Protein AF-A0A8S9HIM5-F1 (afdb_monomer_lite)

InterPro domains:
  IPR000719 Protein kinase domain [PS50011] (231-471)
  IPR008271 Serine/threonine-protein kinase, active site [PS00108] (365-377)
  IPR009100 Acyl-CoA dehydrogenase/oxidase, N-terminal and middle domain superfamily [SSF56645] (104-196)
  IPR011009 Protein kinase-like domain superfamily [SSF56112] (364-462)
  IPR012258 Acyl-CoA oxidase [PTHR10909] (43-196)
  IPR036250 Acyl-CoA dehydrogenase-like, C-terminal [SSF47203] (190-256)
  IPR040976 Fungal-type protein kinase [PF17667] (302-449)
  IPR055060 Acyl-CoA oxidase, C-alpha1 domain [PF22924] (189-241)

Foldseek 3Di:
DDDDPVVVVVVVVVVVPPDDDDDDDDDDDDDDPVPDDDPCVPPDDDPADPVVVVCLVLVDDVVLLVVLLVLLQVDCLQVWDDDPNDIDGADDPVDDPVRVVVSLVVVVVSCLVVVQLPCLQPPDDDNSVSSNVSSLVSVCVRPLVSSVQVCQQRVAFSVCCRPVNDPVSCVVPNVCSSSVVDGGGHPPDDPVDFDDDDDDDDDDPCPDVVVVNVVVCVSCVCVCGDVHHVLRVLLVLLVVLLVQVVVCVVVVHQRDDLPLNCVVDPQDDDDPDDDPVLVPDLVNVLNLLNNQLVVLSVVLNVQLVVCVVVVDDSVVSSVVSSVSSNSNSVSSVVSVVSVVVVVSVVPDPDPPDDLDDEDDDDDFKDQQADAPVQWDQPDPPDPRNSYTDGHDSVQMDGQADPPPRDGDDKDFDCPQATYDPQLFDPCSNRRIDDHPVRNVSSVVSNVCCVSRVGDPCPPDDDPDPDDDDDD

Structure (mmCIF, N/CA/C/O backbone):
data_AF-A0A8S9HIM5-F1
#
_entry.id   AF-A0A8S9HIM5-F1
#
loop_
_atom_site.group_PDB
_atom_site.id
_atom_site.type_symbol
_atom_site.label_atom_id
_atom_site.label_alt_id
_atom_site.label_comp_id
_atom_site.label_asym_id
_atom_site.label_entity_id
_atom_site.label_seq_id
_atom_site.pdbx_PDB_ins_code
_atom_site.Cartn_x
_atom_site.Cartn_y
_atom_site.Cartn_z
_atom_site.occupancy
_atom_site.B_iso_or_equiv
_atom_site.auth_seq_id
_atom_site.auth_comp_id
_atom_site.auth_asym_id
_atom_site.auth_atom_id
_atom_site.pdbx_PDB_model_num
ATOM 1 N N . MET A 1 1 ? 23.986 56.509 36.516 1.00 38.44 1 MET A N 1
ATOM 2 C CA . MET A 1 1 ? 25.151 56.222 35.654 1.00 38.44 1 MET A CA 1
ATOM 3 C C . MET A 1 1 ? 25.966 55.137 36.336 1.00 38.44 1 MET A C 1
ATOM 5 O O . MET A 1 1 ? 26.684 55.438 37.277 1.00 38.44 1 MET A O 1
ATOM 9 N N . SER A 1 2 ? 25.737 53.870 35.981 1.00 40.91 2 SER A N 1
ATOM 10 C CA . SER A 1 2 ? 26.445 52.738 36.587 1.00 40.91 2 SER A CA 1
ATOM 11 C C . SER A 1 2 ? 27.683 52.420 35.760 1.00 40.91 2 SER A C 1
ATOM 13 O O . SER A 1 2 ? 27.568 51.951 34.627 1.00 40.91 2 SER A O 1
ATOM 15 N N . GLU A 1 3 ? 28.858 52.678 36.321 1.00 45.47 3 GLU A N 1
ATOM 16 C CA . GLU A 1 3 ? 30.116 52.210 35.754 1.00 45.47 3 GLU A CA 1
ATOM 17 C C . GLU A 1 3 ? 30.088 50.684 35.599 1.00 45.47 3 GLU A C 1
ATOM 19 O O . GLU A 1 3 ? 29.696 49.927 36.495 1.00 45.47 3 GLU A O 1
ATOM 24 N N . ASN A 1 4 ? 30.426 50.250 34.387 1.00 57.06 4 ASN A N 1
ATOM 25 C CA . ASN A 1 4 ? 30.200 48.908 33.886 1.00 57.06 4 ASN A CA 1
ATOM 26 C C . ASN A 1 4 ? 31.204 47.932 34.517 1.00 57.06 4 ASN A C 1
ATOM 28 O O . ASN A 1 4 ? 32.332 47.779 34.045 1.00 57.06 4 ASN A O 1
ATOM 32 N N . ARG A 1 5 ? 30.775 47.254 35.590 1.00 50.44 5 ARG A N 1
ATOM 33 C CA . ARG A 1 5 ? 31.547 46.230 36.324 1.00 50.44 5 ARG A CA 1
ATOM 34 C C . ARG A 1 5 ? 32.131 45.129 35.422 1.00 50.44 5 ARG A C 1
ATOM 36 O O . ARG A 1 5 ? 33.102 44.486 35.816 1.00 50.44 5 ARG A O 1
ATOM 43 N N . ALA A 1 6 ? 31.583 44.921 34.220 1.00 43.91 6 ALA A N 1
ATOM 44 C CA . ALA A 1 6 ? 32.111 43.966 33.246 1.00 43.91 6 ALA A CA 1
ATOM 45 C C . ALA A 1 6 ? 33.444 44.425 32.624 1.00 43.91 6 ALA A C 1
ATOM 47 O O . ALA A 1 6 ? 34.335 43.606 32.404 1.00 43.91 6 ALA A O 1
ATOM 48 N N . LEU A 1 7 ? 33.622 45.734 32.415 1.00 42.81 7 LEU A N 1
ATOM 49 C CA . LEU A 1 7 ? 34.813 46.297 31.771 1.00 42.81 7 LEU A CA 1
ATOM 50 C C . LEU A 1 7 ? 36.051 46.206 32.681 1.00 42.81 7 LEU A C 1
ATOM 52 O O . LEU A 1 7 ? 37.153 45.900 32.231 1.00 42.81 7 LEU A O 1
ATOM 56 N N . GLN A 1 8 ? 35.851 46.396 33.987 1.00 45.44 8 GLN A N 1
ATOM 57 C CA . GLN A 1 8 ? 36.914 46.320 34.993 1.00 45.44 8 GLN A CA 1
ATOM 58 C C . GLN A 1 8 ? 37.430 44.880 35.179 1.00 45.44 8 GLN A C 1
ATOM 60 O O . GLN A 1 8 ? 38.625 44.672 35.383 1.00 45.44 8 GLN A O 1
ATOM 65 N N . ARG A 1 9 ? 36.552 43.872 35.040 1.00 46.62 9 ARG A N 1
ATOM 66 C CA . ARG A 1 9 ? 36.927 42.446 35.098 1.00 46.62 9 ARG A CA 1
ATOM 67 C C . ARG A 1 9 ? 37.635 41.961 33.831 1.00 46.62 9 ARG A C 1
ATOM 69 O O . ARG A 1 9 ? 38.563 41.162 33.938 1.00 46.62 9 ARG A O 1
ATOM 76 N N . ALA A 1 10 ? 37.247 42.469 32.660 1.00 41.69 10 ALA A N 1
ATOM 77 C CA . ALA A 1 10 ? 37.874 42.124 31.383 1.00 41.69 10 ALA A CA 1
ATOM 78 C C . ALA A 1 10 ? 39.363 42.523 31.331 1.00 41.69 10 ALA A C 1
ATOM 80 O O . ALA A 1 10 ? 40.198 41.732 30.892 1.00 41.69 10 ALA A O 1
ATOM 81 N N . ASN A 1 11 ? 39.719 43.698 31.863 1.00 43.25 11 ASN A N 1
ATOM 82 C CA . ASN A 1 11 ? 41.108 44.177 31.875 1.00 43.25 11 ASN A CA 1
ATOM 83 C C . ASN A 1 11 ? 42.031 43.382 32.815 1.00 43.25 11 ASN A C 1
ATOM 85 O O . ASN A 1 11 ? 43.204 43.166 32.501 1.00 43.25 11 ASN A O 1
ATOM 89 N N . ILE A 1 12 ? 41.506 42.891 33.942 1.00 49.62 12 ILE A N 1
ATOM 90 C CA . ILE A 1 12 ? 42.272 42.053 34.877 1.00 49.62 12 ILE A CA 1
ATOM 91 C C . ILE A 1 12 ? 42.624 40.702 34.224 1.00 49.62 12 ILE A C 1
ATOM 93 O O . ILE A 1 12 ? 43.737 40.212 34.387 1.00 49.62 12 ILE A O 1
ATOM 97 N N . LEU A 1 13 ? 41.716 40.131 33.423 1.00 42.62 13 LEU A N 1
ATOM 98 C CA . LEU A 1 13 ? 41.897 38.824 32.776 1.00 42.62 13 LEU A CA 1
ATOM 99 C C . LEU A 1 13 ? 42.755 38.887 31.502 1.00 42.62 13 LEU A C 1
ATOM 101 O O . LEU A 1 13 ? 43.585 38.005 31.284 1.00 42.62 13 LEU A O 1
ATOM 105 N N . ALA A 1 14 ? 42.625 39.951 30.701 1.00 43.50 14 ALA A N 1
ATOM 106 C CA . ALA A 1 14 ? 43.449 40.169 29.505 1.00 43.50 14 ALA A CA 1
ATOM 107 C C . ALA A 1 14 ? 44.955 40.226 29.830 1.00 43.50 14 ALA A C 1
ATOM 109 O O . ALA A 1 14 ? 45.790 39.746 29.062 1.00 43.50 14 ALA A O 1
ATOM 110 N N . SER A 1 15 ? 45.291 40.732 31.019 1.00 42.22 15 SER A N 1
ATOM 111 C CA . SER A 1 15 ? 46.662 40.834 31.527 1.00 42.22 15 SER A CA 1
ATOM 112 C C . SER A 1 15 ? 47.312 39.470 31.826 1.00 42.22 15 SER A C 1
ATOM 114 O O . SER A 1 15 ? 48.538 39.374 31.858 1.00 42.22 15 SER A O 1
ATOM 116 N N . HIS A 1 16 ? 46.519 38.404 32.001 1.00 45.28 16 HIS A N 1
ATOM 117 C CA . HIS A 1 16 ? 47.016 37.053 32.293 1.00 45.28 16 HIS A CA 1
ATOM 118 C C . HIS A 1 16 ? 47.289 36.196 31.042 1.00 45.28 16 HIS A C 1
ATOM 120 O O . HIS A 1 16 ? 48.057 35.241 31.129 1.00 45.28 16 HIS A O 1
ATOM 126 N N . ILE A 1 17 ? 46.697 36.526 29.886 1.00 42.06 17 ILE A N 1
ATOM 127 C CA . ILE A 1 17 ? 46.689 35.668 28.680 1.00 42.06 17 ILE A CA 1
ATOM 128 C C . ILE A 1 17 ? 47.883 35.940 27.741 1.00 42.06 17 ILE A C 1
ATOM 130 O O . ILE A 1 17 ? 48.344 35.045 27.039 1.00 42.06 17 ILE A O 1
ATOM 134 N N . LEU A 1 18 ? 48.436 37.155 27.736 1.00 44.31 18 LEU A N 1
ATOM 135 C CA . LEU A 1 18 ? 49.379 37.624 26.704 1.00 44.31 18 LEU A CA 1
ATOM 136 C C . LEU A 1 18 ? 50.845 37.150 26.850 1.00 44.31 18 LEU A C 1
ATOM 138 O O . LEU A 1 18 ? 51.740 37.740 26.248 1.00 44.31 18 LEU A O 1
ATOM 142 N N . ARG A 1 19 ? 51.138 36.094 27.619 1.00 38.69 19 ARG A N 1
ATOM 143 C CA . ARG A 1 19 ? 52.513 35.578 27.785 1.00 38.69 19 ARG A CA 1
ATOM 144 C C . ARG A 1 19 ? 52.636 34.109 27.381 1.00 38.69 19 ARG A C 1
ATOM 146 O O . ARG A 1 19 ? 52.665 33.263 28.266 1.00 38.69 19 ARG A O 1
ATOM 153 N N . SER A 1 20 ? 52.764 33.801 26.083 1.00 36.22 20 SER A N 1
ATOM 154 C CA . SER A 1 20 ? 53.578 32.670 25.565 1.00 36.22 20 SER A CA 1
ATOM 155 C C . SER A 1 20 ? 53.693 32.667 24.020 1.00 36.22 20 SER A C 1
ATOM 157 O O . SER A 1 20 ? 52.733 33.074 23.366 1.00 36.22 20 SER A O 1
ATOM 159 N N . PRO A 1 21 ? 54.829 32.234 23.418 1.00 42.09 21 PRO A N 1
ATOM 160 C CA . PRO A 1 21 ? 55.129 32.379 21.982 1.00 42.09 21 PRO A CA 1
ATOM 161 C C . PRO A 1 21 ? 54.915 31.081 21.147 1.00 42.09 21 PRO A C 1
ATOM 163 O O . PRO A 1 21 ? 54.682 30.023 21.733 1.00 42.09 21 PRO A O 1
ATOM 166 N N . PRO A 1 22 ? 54.987 31.128 19.791 1.00 44.75 22 PRO A N 1
ATOM 167 C CA . PRO A 1 22 ? 54.543 30.044 18.897 1.00 44.75 22 PRO A CA 1
ATOM 168 C C . PRO A 1 22 ? 55.665 29.100 18.396 1.00 44.75 22 PRO A C 1
ATOM 170 O O . PRO A 1 22 ? 56.846 29.439 18.442 1.00 44.75 22 PRO A O 1
ATOM 173 N N . LEU A 1 23 ? 55.276 27.936 17.850 1.00 34.28 23 LEU A N 1
ATOM 174 C CA . LEU A 1 23 ? 56.119 26.906 17.196 1.00 34.28 23 LEU A CA 1
ATOM 175 C C . LEU A 1 23 ? 55.460 26.427 15.870 1.00 34.28 23 LEU A C 1
ATOM 177 O O . LEU A 1 23 ? 54.288 26.732 15.648 1.00 34.28 23 LEU A O 1
ATOM 181 N N . PRO A 1 24 ? 56.186 25.760 14.942 1.00 40.41 24 PRO A N 1
ATOM 182 C CA . PRO A 1 24 ? 56.295 26.214 13.560 1.00 40.41 24 PRO A CA 1
ATOM 183 C C . PRO A 1 24 ? 55.612 25.321 12.511 1.00 40.41 24 PRO A C 1
ATOM 185 O O . PRO A 1 24 ? 55.217 24.181 12.740 1.00 40.41 24 PRO A O 1
ATOM 188 N N . SER A 1 25 ? 55.526 25.897 11.316 1.00 50.22 25 SER A N 1
ATOM 189 C CA . SER A 1 25 ? 54.903 25.425 10.082 1.00 50.22 25 SER A CA 1
ATOM 190 C C . SER A 1 25 ? 55.646 24.280 9.377 1.00 50.22 25 SER A C 1
ATOM 192 O O . SER A 1 25 ? 56.768 24.485 8.919 1.00 50.22 25 SER A O 1
ATOM 194 N N . SER A 1 26 ? 54.992 23.123 9.191 1.00 46.03 26 SER A N 1
ATOM 195 C CA . SER A 1 26 ? 55.088 22.283 7.970 1.00 46.03 26 SER A CA 1
ATOM 196 C C . SER A 1 26 ? 54.254 20.990 8.057 1.00 46.03 26 SER A C 1
ATOM 198 O O . SER A 1 26 ? 54.664 20.042 8.712 1.00 46.03 26 SER A O 1
ATOM 200 N N . VAL A 1 27 ? 53.128 20.899 7.331 1.00 37.53 27 VAL A N 1
ATOM 201 C CA . VAL A 1 27 ? 52.590 19.619 6.814 1.00 37.53 27 VAL A CA 1
ATOM 202 C C . VAL A 1 27 ? 51.907 19.878 5.462 1.00 37.53 27 VAL A C 1
ATOM 204 O O . VAL A 1 27 ? 51.067 20.767 5.346 1.00 37.53 27 VAL A O 1
ATOM 207 N N . SER A 1 28 ? 52.310 19.117 4.441 1.00 41.38 28 SER A N 1
ATOM 208 C CA . SER A 1 28 ? 51.782 19.131 3.068 1.00 41.38 28 SER A CA 1
ATOM 209 C C . SER A 1 28 ? 50.456 18.356 2.964 1.00 41.38 28 SER A C 1
ATOM 211 O O . SER A 1 28 ? 50.301 17.318 3.604 1.00 41.38 28 SER A O 1
ATOM 213 N N . LEU A 1 29 ? 49.507 18.846 2.157 1.00 38.53 29 LEU A N 1
ATOM 214 C CA . LEU A 1 29 ? 48.173 18.258 1.948 1.00 38.53 29 LEU A CA 1
ATOM 215 C C . LEU A 1 29 ? 48.222 17.091 0.942 1.00 38.53 29 LEU A C 1
ATOM 217 O O . LEU A 1 29 ? 48.608 17.286 -0.210 1.00 38.53 29 LEU A O 1
ATOM 221 N N . ALA A 1 30 ? 47.757 15.904 1.341 1.00 44.38 30 ALA A N 1
ATOM 222 C CA . ALA A 1 30 ? 47.442 14.790 0.436 1.00 44.38 30 ALA A CA 1
ATOM 223 C C . ALA A 1 30 ? 45.917 14.672 0.228 1.00 44.38 30 ALA A C 1
ATOM 225 O O . ALA A 1 30 ? 45.137 15.070 1.092 1.00 44.38 30 ALA A O 1
ATOM 226 N N . ARG A 1 31 ? 45.480 14.138 -0.926 1.00 36.47 31 ARG A N 1
ATOM 227 C CA . ARG A 1 31 ? 44.054 13.891 -1.231 1.00 36.47 31 ARG A CA 1
ATOM 228 C C . ARG A 1 31 ? 43.490 12.792 -0.321 1.00 36.47 31 ARG A C 1
ATOM 230 O O . ARG A 1 31 ? 44.026 11.691 -0.288 1.00 36.47 31 ARG A O 1
ATOM 237 N N . GLU A 1 32 ? 42.389 13.104 0.355 1.00 39.66 32 GLU A N 1
ATOM 238 C CA . GLU A 1 32 ? 41.686 12.214 1.282 1.00 39.66 32 GLU A CA 1
ATOM 239 C C . GLU A 1 32 ? 40.886 11.097 0.589 1.00 39.66 32 GLU A C 1
ATOM 241 O O . GLU A 1 32 ? 40.315 11.274 -0.492 1.00 39.66 32 GLU A O 1
ATOM 246 N N . VAL A 1 33 ? 40.809 9.951 1.272 1.00 40.09 33 VAL A N 1
ATOM 247 C CA . VAL A 1 33 ? 40.176 8.688 0.835 1.00 40.09 33 VAL A CA 1
ATOM 248 C C . VAL A 1 33 ? 38.660 8.822 0.623 1.00 40.09 33 VAL A C 1
ATOM 250 O O . VAL A 1 33 ? 38.058 8.062 -0.131 1.00 40.09 33 VAL A O 1
ATOM 253 N N . CYS A 1 34 ? 38.029 9.838 1.213 1.00 37.97 34 CYS A N 1
ATOM 254 C CA . CYS A 1 34 ? 36.585 10.079 1.141 1.00 37.97 34 CYS A CA 1
ATOM 255 C C . CYS A 1 34 ? 36.046 10.474 -0.250 1.00 37.97 34 CYS A C 1
ATOM 257 O O . CYS A 1 34 ? 34.840 10.647 -0.402 1.00 37.97 34 CYS A O 1
ATOM 259 N N . LEU A 1 35 ? 36.903 10.571 -1.273 1.00 34.69 35 LEU A N 1
ATOM 260 C CA . LEU A 1 35 ? 36.501 10.767 -2.672 1.00 34.69 35 LEU A CA 1
ATOM 261 C C . LEU A 1 35 ? 36.496 9.472 -3.510 1.00 34.69 35 LEU A C 1
ATOM 263 O O . LEU A 1 35 ? 36.175 9.524 -4.696 1.00 34.69 35 LEU A O 1
ATOM 267 N N . GLN A 1 36 ? 36.816 8.312 -2.926 1.00 35.97 36 GLN A N 1
ATOM 268 C CA . GLN A 1 36 ? 36.691 7.009 -3.590 1.00 35.97 36 GLN A CA 1
ATOM 269 C C . GLN A 1 36 ? 35.407 6.295 -3.142 1.00 35.97 36 GLN A C 1
ATOM 271 O O . GLN A 1 36 ? 35.410 5.504 -2.205 1.00 35.97 36 GLN A O 1
ATOM 276 N N . TYR A 1 37 ? 34.294 6.553 -3.834 1.00 41.91 37 TYR A N 1
ATOM 277 C CA . TYR A 1 37 ? 33.117 5.682 -3.767 1.00 41.91 37 TYR A CA 1
ATOM 278 C C . TYR A 1 37 ? 33.378 4.438 -4.627 1.00 41.91 37 TYR A C 1
ATOM 280 O O . TYR A 1 37 ? 33.496 4.545 -5.847 1.00 41.91 37 TYR A O 1
ATOM 288 N N . SER A 1 38 ? 33.478 3.268 -3.996 1.00 34.81 38 SER A N 1
ATOM 289 C CA . SER A 1 38 ? 33.362 1.977 -4.684 1.00 34.81 38 SER A CA 1
ATOM 290 C C . SER A 1 38 ? 31.976 1.398 -4.397 1.00 34.81 38 SER A C 1
ATOM 292 O O . SER A 1 38 ? 31.593 1.357 -3.227 1.00 34.81 38 SER A O 1
ATOM 294 N N . PRO A 1 39 ? 31.216 0.963 -5.419 1.00 40.66 39 PRO A N 1
ATOM 295 C CA . PRO A 1 39 ? 29.924 0.319 -5.217 1.00 40.66 39 PRO A CA 1
ATOM 296 C C . PRO A 1 39 ? 30.054 -0.884 -4.261 1.00 40.66 39 PRO A C 1
ATOM 298 O O . PRO A 1 39 ? 30.947 -1.712 -4.475 1.00 40.66 39 PRO A O 1
ATOM 301 N N . PRO A 1 40 ? 29.177 -1.022 -3.247 1.00 41.28 40 PRO A N 1
ATOM 302 C CA . PRO A 1 40 ? 29.211 -2.122 -2.269 1.00 41.28 40 PRO A CA 1
ATOM 303 C C . PRO A 1 40 ? 29.224 -3.520 -2.910 1.00 41.28 40 PRO A C 1
ATOM 305 O O . PRO A 1 40 ? 29.780 -4.471 -2.367 1.00 41.28 40 PRO A O 1
ATOM 308 N N . GLU A 1 41 ? 28.670 -3.624 -4.120 1.00 44.22 41 GLU A N 1
ATOM 309 C CA . GLU A 1 41 ? 28.569 -4.844 -4.928 1.00 44.22 41 GLU A CA 1
ATOM 310 C C . GLU A 1 41 ? 29.917 -5.499 -5.274 1.00 44.22 41 GLU A C 1
ATOM 312 O O . GLU A 1 41 ? 29.931 -6.652 -5.699 1.00 44.22 41 GLU A O 1
ATOM 317 N N . LEU A 1 42 ? 31.033 -4.768 -5.169 1.00 41.12 42 LEU A N 1
ATOM 318 C CA . LEU A 1 42 ? 32.359 -5.261 -5.553 1.00 41.12 42 LEU A CA 1
ATOM 319 C C . LEU A 1 42 ? 33.167 -5.839 -4.380 1.00 41.12 42 LEU A C 1
ATOM 321 O O . LEU A 1 42 ? 34.108 -6.582 -4.644 1.00 41.12 42 LEU A O 1
ATOM 325 N N . ASN A 1 43 ? 32.819 -5.538 -3.119 1.00 43.16 43 ASN A N 1
ATOM 326 C CA . ASN A 1 43 ? 33.693 -5.819 -1.966 1.00 43.16 43 ASN A CA 1
ATOM 327 C C . ASN A 1 43 ? 33.011 -6.433 -0.724 1.00 43.16 43 ASN A C 1
ATOM 329 O O . ASN A 1 43 ? 33.715 -6.729 0.243 1.00 43.16 43 ASN A O 1
ATOM 333 N N . GLU A 1 44 ? 31.689 -6.634 -0.696 1.00 53.38 44 GLU A N 1
ATOM 334 C CA . GLU A 1 44 ? 30.987 -7.035 0.538 1.00 53.38 44 GLU A CA 1
ATOM 335 C C . GLU A 1 44 ? 30.450 -8.476 0.522 1.00 53.38 44 GLU A C 1
ATOM 337 O O . GLU A 1 44 ? 29.857 -8.937 -0.452 1.00 53.38 44 GLU A O 1
ATOM 342 N N . SER A 1 45 ? 30.637 -9.198 1.636 1.00 46.91 45 SER A N 1
ATOM 343 C CA . SER A 1 45 ? 30.070 -10.535 1.856 1.00 46.91 45 SER A CA 1
ATOM 344 C C . SER A 1 45 ? 28.745 -10.452 2.622 1.00 46.91 45 SER A C 1
ATOM 346 O O . SER A 1 45 ? 28.711 -9.934 3.741 1.00 46.91 45 SER A O 1
ATOM 348 N N . TYR A 1 46 ? 27.670 -11.008 2.064 1.00 55.84 46 TYR A N 1
ATOM 349 C CA . TYR A 1 46 ? 26.338 -11.013 2.679 1.00 55.84 46 TYR A CA 1
ATOM 350 C C . TYR A 1 46 ? 26.170 -12.164 3.687 1.00 55.84 46 TYR A C 1
ATOM 352 O O . TYR A 1 46 ? 26.570 -13.296 3.427 1.00 55.84 46 TYR A O 1
ATOM 360 N N . GLY A 1 47 ? 25.544 -11.883 4.838 1.00 61.91 47 GLY A N 1
ATOM 361 C CA . GLY A 1 47 ? 25.230 -12.880 5.879 1.00 61.91 47 GLY A CA 1
ATOM 362 C C . GLY A 1 47 ? 23.940 -13.679 5.637 1.00 61.91 47 GLY A C 1
ATOM 363 O O . GLY A 1 47 ? 23.481 -14.387 6.529 1.00 61.91 47 GLY A O 1
ATOM 364 N N . PHE A 1 48 ? 23.324 -13.516 4.467 1.00 64.81 48 PHE A N 1
ATOM 365 C CA . PHE A 1 48 ? 22.120 -14.212 4.023 1.00 64.81 48 PHE A CA 1
ATOM 366 C C . PHE A 1 48 ? 22.153 -14.350 2.497 1.00 64.81 48 PHE A C 1
ATOM 368 O O . PHE A 1 48 ? 22.845 -13.593 1.814 1.00 64.81 48 PHE A O 1
ATOM 375 N N . ASP A 1 49 ? 21.401 -15.308 1.961 1.00 72.69 49 ASP A N 1
ATOM 376 C CA . ASP A 1 49 ? 21.271 -15.476 0.517 1.00 72.69 49 ASP A CA 1
ATOM 377 C C . ASP A 1 49 ? 20.333 -14.394 -0.058 1.00 72.69 49 ASP A C 1
ATOM 379 O O . ASP A 1 49 ? 19.175 -14.251 0.345 1.00 72.69 49 ASP A O 1
ATOM 383 N N . VAL A 1 50 ? 20.844 -13.596 -0.999 1.00 72.31 50 VAL A N 1
ATOM 384 C CA . VAL A 1 50 ? 20.103 -12.484 -1.620 1.00 72.31 50 VAL A CA 1
ATOM 385 C C . VAL A 1 50 ? 18.927 -12.988 -2.466 1.00 72.31 50 VAL A C 1
ATOM 387 O O . VAL A 1 50 ? 17.901 -12.314 -2.557 1.00 72.31 50 VAL A O 1
ATOM 390 N N . LYS A 1 51 ? 19.028 -14.187 -3.052 1.00 76.62 51 LYS A N 1
ATOM 391 C CA . LYS A 1 51 ? 17.917 -14.819 -3.774 1.00 76.62 51 LYS A CA 1
ATOM 392 C C . LYS A 1 51 ? 16.831 -15.256 -2.799 1.00 76.62 51 LYS A C 1
ATOM 394 O O . LYS A 1 51 ? 15.657 -15.125 -3.125 1.00 76.62 51 LYS A O 1
ATOM 399 N N . ASP A 1 52 ? 17.190 -15.717 -1.605 1.00 73.25 52 ASP A N 1
ATOM 400 C CA . ASP A 1 52 ? 16.217 -16.069 -0.562 1.00 73.25 52 ASP A CA 1
ATOM 401 C C . ASP A 1 52 ? 15.471 -14.839 -0.050 1.00 73.25 52 ASP A C 1
ATOM 403 O O . ASP A 1 52 ? 14.244 -14.865 0.053 1.00 73.25 52 ASP A O 1
ATOM 407 N N . MET A 1 53 ? 16.188 -13.737 0.193 1.00 71.25 53 MET A N 1
ATOM 408 C CA . MET A 1 53 ? 15.567 -12.459 0.551 1.00 71.25 53 MET A CA 1
ATOM 409 C C . MET A 1 53 ? 14.628 -11.971 -0.553 1.00 71.25 53 MET A C 1
ATOM 411 O O . MET A 1 53 ? 13.504 -11.557 -0.282 1.00 71.25 53 MET A O 1
ATOM 415 N N . ARG A 1 54 ? 15.053 -12.065 -1.814 1.00 76.19 54 ARG A N 1
ATOM 416 C CA . ARG A 1 54 ? 14.206 -11.687 -2.941 1.00 76.19 54 ARG A CA 1
ATOM 417 C C . ARG A 1 54 ? 12.953 -12.554 -3.037 1.00 76.19 54 ARG A C 1
ATOM 419 O O . ARG A 1 54 ? 11.873 -12.016 -3.232 1.00 76.19 54 ARG A O 1
ATOM 426 N N . ARG A 1 55 ? 13.072 -13.874 -2.862 1.00 76.44 55 ARG A N 1
ATOM 427 C CA . ARG A 1 55 ? 11.913 -14.783 -2.840 1.00 76.44 55 ARG A CA 1
ATOM 428 C C . ARG A 1 55 ? 10.922 -14.415 -1.736 1.00 76.44 55 ARG A C 1
ATOM 430 O O . ARG A 1 55 ? 9.721 -14.523 -1.955 1.00 76.44 55 ARG A O 1
ATOM 437 N N . LEU A 1 56 ? 11.417 -13.959 -0.586 1.00 74.75 56 LEU A N 1
ATOM 438 C CA . LEU A 1 56 ? 10.581 -13.469 0.507 1.00 74.75 56 LEU A CA 1
ATOM 439 C C . LEU A 1 56 ? 9.873 -12.149 0.161 1.00 74.75 56 LEU A C 1
ATOM 441 O O . LEU A 1 56 ? 8.682 -12.027 0.428 1.00 74.75 56 LEU A O 1
ATOM 445 N N . LEU A 1 57 ? 10.592 -11.183 -0.420 1.00 74.50 57 LEU A N 1
ATOM 446 C CA . LEU A 1 57 ? 10.058 -9.855 -0.748 1.00 74.50 57 LEU A CA 1
ATOM 447 C C . LEU A 1 57 ? 9.097 -9.876 -1.945 1.00 74.50 57 LEU A C 1
ATOM 449 O O . LEU A 1 57 ? 8.029 -9.280 -1.872 1.00 74.50 57 LEU A O 1
ATOM 453 N N . ASP A 1 58 ? 9.457 -10.576 -3.024 1.00 80.31 58 ASP A N 1
ATOM 454 C CA . ASP A 1 58 ? 8.627 -10.681 -4.233 1.00 80.31 58 ASP A CA 1
ATOM 455 C C . ASP A 1 58 ? 7.419 -11.610 -4.010 1.00 80.31 58 ASP A C 1
ATOM 457 O O . ASP A 1 58 ? 6.393 -11.464 -4.676 1.00 80.31 58 ASP A O 1
ATOM 461 N N . GLY A 1 59 ? 7.552 -12.595 -3.109 1.00 82.94 59 GLY A N 1
ATOM 462 C CA . GLY A 1 59 ? 6.514 -13.538 -2.674 1.00 82.94 59 GLY A CA 1
ATOM 463 C C . GLY A 1 59 ? 6.059 -14.572 -3.715 1.00 82.94 59 GLY A C 1
ATOM 464 O O . GLY A 1 59 ? 5.752 -15.709 -3.359 1.00 82.94 59 GLY A O 1
ATOM 465 N N . HIS A 1 60 ? 6.008 -14.206 -4.997 1.00 88.25 60 HIS A N 1
ATOM 466 C CA . HIS A 1 60 ? 5.535 -15.037 -6.106 1.00 88.25 60 HIS A CA 1
ATOM 467 C C . HIS A 1 60 ? 6.052 -14.532 -7.470 1.00 88.25 60 HIS A C 1
ATOM 469 O O . HIS A 1 60 ? 6.529 -13.402 -7.605 1.00 88.25 60 HIS A O 1
ATOM 475 N N . ASN A 1 61 ? 5.932 -15.379 -8.504 1.00 92.62 61 ASN A N 1
ATOM 476 C CA . ASN A 1 61 ? 6.192 -15.053 -9.918 1.00 92.62 61 ASN A CA 1
ATOM 477 C C . ASN A 1 61 ? 7.562 -14.401 -10.211 1.00 92.62 61 ASN A C 1
ATOM 479 O O . ASN A 1 61 ? 7.686 -13.614 -11.147 1.00 92.62 61 ASN A O 1
ATOM 483 N N . THR A 1 62 ? 8.610 -14.731 -9.447 1.00 91.12 62 THR A N 1
ATOM 484 C CA . THR A 1 62 ? 9.953 -14.140 -9.611 1.00 91.12 62 THR A CA 1
ATOM 485 C C . THR A 1 62 ? 10.505 -14.307 -11.032 1.00 91.12 62 THR A C 1
ATOM 487 O O . THR A 1 62 ? 11.080 -13.368 -11.575 1.00 91.12 62 THR A O 1
ATOM 490 N N . GLU A 1 63 ? 10.269 -15.457 -11.669 1.00 94.31 63 GLU A N 1
ATOM 491 C CA . GLU A 1 63 ? 10.707 -15.716 -13.049 1.00 94.31 63 GLU A CA 1
ATOM 492 C C . GLU A 1 63 ? 9.982 -14.834 -14.074 1.00 94.31 63 GLU A C 1
ATOM 494 O O . GLU A 1 63 ? 10.618 -14.287 -14.972 1.00 94.31 63 GLU A O 1
ATOM 499 N N . ASP A 1 64 ? 8.667 -14.635 -13.926 1.00 95.81 64 ASP A N 1
ATOM 500 C CA . ASP A 1 64 ? 7.897 -13.738 -14.796 1.00 95.81 64 ASP A CA 1
ATOM 501 C C . ASP A 1 64 ? 8.343 -12.276 -14.619 1.00 95.81 64 ASP A C 1
ATOM 503 O O . ASP A 1 64 ? 8.445 -11.529 -15.597 1.00 95.81 64 ASP A O 1
ATOM 507 N N . ARG A 1 65 ? 8.651 -11.873 -13.375 1.00 95.44 65 ARG A N 1
ATOM 508 C CA . ARG A 1 65 ? 9.185 -10.540 -13.058 1.00 95.44 65 ARG A CA 1
ATOM 509 C C . ARG A 1 65 ? 10.537 -10.314 -13.741 1.00 95.44 65 ARG A C 1
ATOM 511 O O . ARG A 1 65 ? 10.729 -9.289 -14.396 1.00 95.44 65 ARG A O 1
ATOM 518 N N . ASP A 1 66 ? 11.445 -11.286 -13.631 1.00 94.12 66 ASP A N 1
ATOM 519 C CA . ASP A 1 66 ? 12.764 -11.257 -14.275 1.00 94.12 66 ASP A CA 1
ATOM 520 C C . ASP A 1 66 ? 12.663 -11.245 -15.797 1.00 94.12 66 ASP A C 1
ATOM 522 O O . ASP A 1 66 ? 13.370 -10.488 -16.466 1.00 94.12 66 ASP A O 1
ATOM 526 N N . TRP A 1 67 ? 11.751 -12.041 -16.350 1.00 97.06 67 TRP A N 1
ATOM 527 C CA . TRP A 1 67 ? 11.489 -12.077 -17.780 1.00 97.06 67 TRP A CA 1
ATOM 528 C C . TRP A 1 67 ? 11.055 -10.707 -18.310 1.00 97.06 67 TRP A C 1
ATOM 530 O O . TRP A 1 67 ? 11.647 -10.204 -19.270 1.00 97.06 67 TRP A O 1
ATOM 540 N N . LEU A 1 68 ? 10.074 -10.065 -17.669 1.00 97.31 68 LEU A N 1
ATOM 541 C CA . LEU A 1 68 ? 9.589 -8.751 -18.088 1.00 97.31 68 LEU A CA 1
ATOM 542 C C . LEU A 1 68 ? 10.668 -7.673 -17.949 1.00 97.31 68 LEU A C 1
ATOM 544 O O . LEU A 1 68 ? 10.872 -6.888 -18.877 1.00 97.31 68 LEU A O 1
ATOM 548 N N . TYR A 1 69 ? 11.399 -7.657 -16.834 1.00 93.94 69 TYR A N 1
ATOM 549 C CA . TYR A 1 69 ? 12.510 -6.723 -16.663 1.00 93.94 69 TYR A CA 1
ATOM 550 C C . TYR A 1 69 ? 13.593 -6.935 -17.738 1.00 93.94 69 TYR A C 1
ATOM 552 O O . TYR A 1 69 ? 14.077 -5.976 -18.343 1.00 93.94 69 TYR A O 1
ATOM 560 N N . GLY A 1 70 ? 13.896 -8.192 -18.077 1.00 94.88 70 GLY A N 1
ATOM 561 C CA . GLY A 1 70 ? 14.790 -8.551 -19.177 1.00 94.88 70 GLY A CA 1
ATOM 562 C C . GLY A 1 70 ? 14.319 -8.028 -20.539 1.00 94.88 70 GLY A C 1
ATOM 563 O O . GLY A 1 70 ? 15.128 -7.495 -21.302 1.00 94.88 70 GLY A O 1
ATOM 564 N N . LEU A 1 71 ? 13.017 -8.100 -20.841 1.00 96.00 71 LEU A N 1
ATOM 565 C CA . LEU A 1 71 ? 12.449 -7.519 -22.065 1.00 96.00 71 LEU A CA 1
ATOM 566 C C . LEU A 1 71 ? 12.620 -5.999 -22.132 1.00 96.00 71 LEU A C 1
ATOM 568 O O . LEU A 1 71 ? 12.859 -5.465 -23.221 1.00 96.00 71 LEU A O 1
ATOM 572 N N . MET A 1 72 ? 12.497 -5.308 -20.995 1.00 95.56 72 MET A N 1
ATOM 573 C CA . MET A 1 72 ? 12.721 -3.862 -20.913 1.00 95.56 72 MET A CA 1
ATOM 574 C C . MET A 1 72 ? 14.190 -3.526 -21.183 1.00 95.56 72 MET A C 1
ATOM 576 O O . MET A 1 72 ? 14.480 -2.637 -21.982 1.00 95.56 72 MET A O 1
ATOM 580 N N . MET A 1 73 ? 15.124 -4.278 -20.592 1.00 93.19 73 MET A N 1
ATOM 581 C CA . MET A 1 73 ? 16.569 -4.083 -20.783 1.00 93.19 73 MET A CA 1
ATOM 582 C C . MET A 1 73 ? 17.030 -4.253 -22.236 1.00 93.19 73 MET A C 1
ATOM 584 O O . MET A 1 73 ? 18.029 -3.656 -22.638 1.00 93.19 73 MET A O 1
ATOM 588 N N . GLN A 1 74 ? 16.316 -5.052 -23.030 1.00 92.06 74 GLN A N 1
ATOM 589 C CA . GLN A 1 74 ? 16.652 -5.323 -24.430 1.00 92.06 74 GLN A CA 1
ATOM 590 C C . GLN A 1 74 ? 16.196 -4.224 -25.402 1.00 92.06 74 GLN A C 1
ATOM 592 O O . GLN A 1 74 ? 16.626 -4.224 -26.555 1.00 92.06 74 GLN A O 1
ATOM 597 N N . SER A 1 75 ? 15.342 -3.287 -24.975 1.00 93.69 75 SER A N 1
ATOM 598 C CA . SER A 1 75 ? 14.723 -2.302 -25.867 1.00 93.69 75 SER A CA 1
ATOM 599 C C . SER A 1 75 ? 15.106 -0.864 -25.522 1.00 93.69 75 SER A C 1
ATOM 601 O O . SER A 1 75 ? 15.013 -0.414 -24.380 1.00 93.69 75 SER A O 1
ATOM 603 N N . ASN A 1 76 ? 15.457 -0.089 -26.551 1.00 92.31 76 ASN A N 1
ATOM 604 C CA . ASN A 1 76 ? 15.769 1.336 -26.407 1.00 92.31 76 ASN A CA 1
ATOM 605 C C . ASN A 1 76 ? 14.550 2.174 -25.977 1.00 92.31 76 ASN A C 1
ATOM 607 O O . ASN A 1 76 ? 14.723 3.283 -25.474 1.00 92.31 76 ASN A O 1
ATOM 611 N N . LEU A 1 77 ? 13.327 1.638 -26.100 1.00 94.62 77 LEU A N 1
ATOM 612 C CA . LEU A 1 77 ? 12.100 2.295 -25.628 1.00 94.62 77 LEU A CA 1
ATOM 613 C C . LEU A 1 77 ? 12.105 2.542 -24.111 1.00 94.62 77 LEU A C 1
ATOM 615 O O . LEU A 1 77 ? 11.413 3.443 -23.628 1.00 94.62 77 LEU A O 1
ATOM 619 N N . PHE A 1 78 ? 12.898 1.768 -23.365 1.00 95.12 78 PHE A N 1
ATOM 620 C CA . PHE A 1 78 ? 12.995 1.859 -21.909 1.00 95.12 78 PHE A CA 1
ATOM 621 C C . PHE A 1 78 ? 14.182 2.708 -21.433 1.00 95.12 78 PHE A C 1
ATOM 623 O O . PHE A 1 78 ? 14.506 2.696 -20.244 1.00 95.12 78 PHE A O 1
ATOM 630 N N . ASN A 1 79 ? 14.798 3.482 -22.341 1.00 91.94 79 ASN A N 1
ATOM 631 C CA . ASN A 1 79 ? 15.925 4.377 -22.057 1.00 91.94 79 ASN A CA 1
ATOM 632 C C . ASN A 1 79 ? 17.056 3.629 -21.331 1.00 91.94 79 ASN A C 1
ATOM 634 O O . ASN A 1 79 ? 17.411 3.880 -20.175 1.00 91.94 79 ASN A O 1
ATOM 638 N N . ARG A 1 80 ? 17.578 2.641 -22.061 1.00 90.81 80 ARG A N 1
ATOM 639 C CA . ARG A 1 80 ? 18.686 1.784 -21.661 1.00 90.81 80 ARG A CA 1
ATOM 640 C C . ARG A 1 80 ? 19.950 2.616 -21.426 1.00 90.81 80 ARG A C 1
ATOM 642 O O . ARG A 1 80 ? 20.356 3.396 -22.284 1.00 90.81 80 ARG A O 1
ATOM 649 N N . LYS A 1 81 ? 20.613 2.396 -20.291 1.00 85.12 81 LYS A N 1
ATOM 650 C CA . LYS A 1 81 ? 21.890 3.019 -19.921 1.00 85.12 81 LYS A CA 1
ATOM 651 C C . LYS A 1 81 ? 22.878 1.949 -19.487 1.00 85.12 81 LYS A C 1
ATOM 653 O O . LYS A 1 81 ? 22.569 1.135 -18.623 1.00 85.12 81 LYS A O 1
ATOM 658 N N . GLU A 1 82 ? 24.069 1.967 -20.067 1.00 84.38 82 GLU A N 1
ATOM 659 C CA . GLU A 1 82 ? 25.147 1.050 -19.705 1.00 84.38 82 GLU A CA 1
ATOM 660 C C . GLU A 1 82 ? 26.166 1.769 -18.821 1.00 84.38 82 GLU A C 1
ATOM 662 O O . GLU A 1 82 ? 26.686 2.824 -19.188 1.00 84.38 82 GLU A O 1
ATOM 667 N N . ARG A 1 83 ? 26.411 1.235 -17.622 1.00 77.38 83 ARG A N 1
ATOM 668 C CA . ARG A 1 83 ? 27.379 1.779 -16.661 1.00 77.38 83 ARG A CA 1
ATOM 669 C C . ARG A 1 83 ? 28.093 0.632 -15.957 1.00 77.38 83 ARG A C 1
ATOM 671 O O . ARG A 1 83 ? 27.443 -0.225 -15.368 1.00 77.38 83 ARG A O 1
ATOM 678 N N . GLY A 1 84 ? 29.425 0.615 -16.021 1.00 76.69 84 GLY A N 1
ATOM 679 C CA . GLY A 1 84 ? 30.244 -0.397 -15.340 1.00 76.69 84 GLY A CA 1
ATOM 680 C C . GLY A 1 84 ? 29.943 -1.839 -15.769 1.00 76.69 84 GLY A C 1
ATOM 681 O O . GLY A 1 84 ? 29.926 -2.727 -14.924 1.00 76.69 84 GLY A O 1
ATOM 682 N N . GLY A 1 85 ? 29.629 -2.069 -17.051 1.00 78.75 85 GLY A N 1
ATOM 683 C CA . GLY A 1 85 ? 29.269 -3.395 -17.577 1.00 78.75 85 GLY A CA 1
ATOM 684 C C . GLY A 1 85 ? 27.868 -3.888 -17.189 1.00 78.75 85 GLY A C 1
ATOM 685 O O . GLY A 1 85 ? 27.501 -5.009 -17.531 1.00 78.75 85 GLY A O 1
ATOM 686 N N . LYS A 1 86 ? 27.069 -3.066 -16.494 1.00 76.69 86 LYS A N 1
ATOM 687 C CA . LYS A 1 86 ? 25.670 -3.351 -16.154 1.00 76.69 86 LYS A CA 1
ATOM 688 C C . LYS A 1 86 ? 24.732 -2.488 -16.992 1.00 76.69 86 LYS A C 1
ATOM 690 O O . LYS A 1 86 ? 25.004 -1.313 -17.254 1.00 76.69 86 LYS A O 1
ATOM 695 N N . ILE A 1 87 ? 23.612 -3.080 -17.390 1.00 82.00 87 ILE A N 1
ATOM 696 C CA . ILE A 1 87 ? 22.541 -2.399 -18.114 1.00 82.00 87 ILE A CA 1
ATOM 697 C C . ILE A 1 87 ? 21.451 -2.006 -17.117 1.00 82.00 87 ILE A C 1
ATOM 699 O O . ILE A 1 87 ? 20.987 -2.827 -16.332 1.00 82.00 87 ILE A O 1
ATOM 703 N N . PHE A 1 88 ? 21.020 -0.753 -17.193 1.00 82.94 88 PHE A N 1
ATOM 704 C CA . PHE A 1 88 ? 19.924 -0.201 -16.411 1.00 82.94 88 PHE A CA 1
ATOM 705 C C . PHE A 1 88 ? 18.867 0.373 -17.345 1.00 82.94 88 PHE A C 1
ATOM 707 O O . PHE A 1 88 ? 19.188 0.882 -18.420 1.00 82.94 88 PHE A O 1
ATOM 714 N N . VAL A 1 89 ? 17.613 0.335 -16.914 1.00 89.69 89 VAL A N 1
ATOM 715 C CA . VAL A 1 89 ? 16.500 1.007 -17.588 1.00 89.69 89 VAL A CA 1
ATOM 716 C C . VAL A 1 89 ? 15.871 2.006 -16.633 1.00 89.69 89 VAL A C 1
ATOM 718 O O . VAL A 1 89 ? 15.794 1.776 -15.428 1.00 89.69 89 VAL A O 1
ATOM 721 N N . SER A 1 90 ? 15.464 3.156 -17.155 1.00 85.19 90 SER A N 1
ATOM 722 C CA . SER A 1 90 ? 14.748 4.163 -16.369 1.00 85.19 90 SER A CA 1
ATOM 723 C C . SER A 1 90 ? 14.025 5.136 -17.283 1.00 85.19 90 SER A C 1
ATOM 725 O O . SER A 1 90 ? 14.599 5.457 -18.320 1.00 85.19 90 SER A O 1
ATOM 727 N N . PRO A 1 91 ? 12.865 5.689 -16.910 1.00 84.94 91 PRO A N 1
ATOM 728 C CA . PRO A 1 91 ? 12.211 6.740 -17.682 1.00 84.94 91 PRO A CA 1
ATOM 729 C C . PRO A 1 91 ? 13.153 7.915 -17.963 1.00 84.94 91 PRO A C 1
ATOM 731 O O . PRO A 1 91 ? 14.077 8.200 -17.194 1.00 84.94 91 PRO A O 1
ATOM 734 N N . ASP A 1 92 ? 12.953 8.582 -19.096 1.00 85.88 92 ASP A N 1
ATOM 735 C CA . ASP A 1 92 ? 13.652 9.831 -19.385 1.00 85.88 92 ASP A CA 1
ATOM 736 C C . ASP A 1 92 ? 12.823 11.014 -18.889 1.00 85.88 92 ASP A C 1
ATOM 738 O O . ASP A 1 92 ? 11.922 11.483 -19.575 1.00 85.88 92 ASP A O 1
ATOM 742 N N . TYR A 1 93 ? 13.135 11.501 -17.692 1.00 78.19 93 TYR A N 1
ATOM 743 C CA . TYR A 1 93 ? 12.407 12.598 -17.049 1.00 78.19 93 TYR A CA 1
ATOM 744 C C . TYR A 1 93 ? 12.610 13.971 -17.711 1.00 78.19 93 TYR A C 1
ATOM 746 O O . TYR A 1 93 ? 12.021 14.947 -17.261 1.00 78.19 93 TYR A O 1
ATOM 754 N N . ASN A 1 94 ? 13.428 14.074 -18.764 1.00 85.94 94 ASN A N 1
ATOM 755 C CA . ASN A 1 94 ? 13.606 15.328 -19.507 1.00 85.94 94 ASN A CA 1
ATOM 756 C C . ASN A 1 94 ? 12.623 15.480 -20.677 1.00 85.94 94 ASN A C 1
ATOM 758 O O . ASN A 1 94 ? 12.615 16.516 -21.339 1.00 85.94 94 ASN A O 1
ATOM 762 N N . GLN A 1 95 ? 11.824 14.451 -20.964 1.00 84.88 95 GLN A N 1
ATOM 763 C CA . GLN A 1 95 ? 10.838 14.490 -22.039 1.00 84.88 95 GLN A CA 1
ATOM 764 C C . GLN A 1 95 ? 9.649 15.390 -21.680 1.00 84.88 95 GLN A C 1
ATOM 766 O O . GLN A 1 95 ? 9.204 15.421 -20.532 1.00 84.88 95 GLN A O 1
ATOM 771 N N . THR A 1 96 ? 9.088 16.076 -22.680 1.00 89.25 96 THR A N 1
ATOM 772 C CA . THR A 1 96 ? 7.829 16.821 -22.521 1.00 89.25 96 THR A CA 1
ATOM 773 C C . THR A 1 96 ? 6.656 15.874 -22.261 1.00 89.25 96 THR A C 1
ATOM 775 O O . THR A 1 96 ? 6.737 14.667 -22.496 1.00 89.25 96 THR A O 1
ATOM 778 N N . MET A 1 97 ? 5.518 16.417 -21.826 1.00 79.00 97 MET A N 1
ATOM 779 C CA . MET A 1 97 ? 4.304 15.630 -21.593 1.00 79.00 97 MET A CA 1
ATOM 780 C C . MET A 1 97 ? 3.848 14.865 -22.849 1.00 79.00 97 MET A C 1
ATOM 782 O O . MET A 1 97 ? 3.449 13.704 -22.764 1.00 79.00 97 MET A O 1
ATOM 786 N N . GLU A 1 98 ? 3.924 15.483 -24.027 1.00 86.19 98 GLU A N 1
ATOM 787 C CA . GLU A 1 98 ? 3.571 14.869 -25.311 1.00 86.19 98 GLU A CA 1
ATOM 788 C C . GLU A 1 98 ? 4.511 13.709 -25.642 1.00 86.19 98 GLU A C 1
ATOM 790 O O . GLU A 1 98 ? 4.056 12.631 -26.025 1.00 86.19 98 GLU A O 1
ATOM 795 N N . GLN A 1 99 ? 5.812 13.903 -25.420 1.00 89.62 99 GLN A N 1
ATOM 796 C CA . GLN A 1 99 ? 6.822 12.867 -25.622 1.00 89.62 99 GLN A CA 1
ATOM 797 C C . GLN A 1 99 ? 6.626 11.695 -24.651 1.00 89.62 99 GLN A C 1
ATOM 799 O O . GLN A 1 99 ? 6.705 10.541 -25.074 1.00 89.62 99 GLN A O 1
ATOM 804 N N . GLN A 1 100 ? 6.293 11.968 -23.382 1.00 84.00 100 GLN A N 1
ATOM 805 C CA . GLN A 1 100 ? 5.953 10.939 -22.392 1.00 84.00 100 GLN A CA 1
ATOM 806 C C . GLN A 1 100 ? 4.707 10.140 -22.800 1.00 84.00 100 GLN A C 1
ATOM 808 O O . GLN A 1 100 ? 4.689 8.911 -22.709 1.00 84.00 100 GLN A O 1
ATOM 813 N N . ARG A 1 101 ? 3.666 10.808 -23.312 1.00 83.88 101 ARG A N 1
ATOM 814 C CA . ARG A 1 101 ? 2.459 10.138 -23.829 1.00 83.88 101 ARG A CA 1
ATOM 815 C C . ARG A 1 101 ? 2.779 9.237 -25.019 1.00 83.88 101 ARG A C 1
ATOM 817 O O . ARG A 1 101 ? 2.323 8.093 -25.064 1.00 83.88 101 ARG A O 1
ATOM 824 N N . GLU A 1 102 ? 3.572 9.732 -25.965 1.00 92.31 102 GLU A N 1
ATOM 825 C CA . GLU A 1 102 ? 3.956 8.981 -27.158 1.00 92.31 102 GLU A CA 1
ATOM 826 C C . GLU A 1 102 ? 4.814 7.758 -26.803 1.00 92.31 102 GLU A C 1
ATOM 828 O O . GLU A 1 102 ? 4.520 6.643 -27.245 1.00 92.31 102 GLU A O 1
ATOM 833 N N . ILE A 1 103 ? 5.847 7.934 -25.969 1.00 93.31 103 ILE A N 1
ATOM 834 C CA . ILE A 1 103 ? 6.738 6.833 -25.587 1.00 93.31 103 ILE A CA 1
ATOM 835 C C . ILE A 1 103 ? 6.012 5.791 -24.734 1.00 93.31 103 ILE A C 1
ATOM 837 O O . ILE A 1 103 ? 6.230 4.598 -24.937 1.00 93.31 103 ILE A O 1
ATOM 841 N N . THR A 1 104 ? 5.097 6.209 -23.851 1.00 91.12 104 THR A N 1
ATOM 842 C CA . THR A 1 104 ? 4.269 5.289 -23.057 1.00 91.12 104 THR A CA 1
ATOM 843 C C . THR A 1 104 ? 3.454 4.381 -23.971 1.00 91.12 104 THR A C 1
ATOM 845 O O . THR A 1 104 ? 3.468 3.164 -23.801 1.00 91.12 104 THR A O 1
ATOM 848 N N . MET A 1 105 ? 2.815 4.935 -25.006 1.00 92.88 105 MET A N 1
ATOM 849 C CA . MET A 1 105 ? 2.077 4.118 -25.971 1.00 92.88 105 MET A CA 1
ATOM 850 C C . MET A 1 105 ? 2.994 3.171 -26.752 1.00 92.88 105 MET A C 1
ATOM 852 O O . MET A 1 105 ? 2.644 2.005 -26.920 1.00 92.88 105 MET A O 1
ATOM 856 N N . LYS A 1 106 ? 4.181 3.620 -27.185 1.00 96.50 106 LYS A N 1
ATOM 857 C CA . LYS A 1 106 ? 5.164 2.743 -27.852 1.00 96.50 106 LYS A CA 1
ATOM 858 C C . LYS A 1 106 ? 5.612 1.587 -26.951 1.00 96.50 106 LYS A C 1
ATOM 860 O O . LYS A 1 106 ? 5.728 0.462 -27.429 1.00 96.50 106 LYS A O 1
ATOM 865 N N . ARG A 1 107 ? 5.824 1.838 -25.653 1.00 96.88 107 ARG A N 1
ATOM 866 C CA . ARG A 1 107 ? 6.148 0.798 -24.659 1.00 96.88 107 ARG A CA 1
ATOM 867 C C . ARG A 1 107 ? 5.016 -0.220 -24.538 1.00 96.88 107 ARG A C 1
ATOM 869 O O . ARG A 1 107 ? 5.292 -1.411 -24.588 1.00 96.88 107 ARG A O 1
ATOM 876 N N . ILE A 1 108 ? 3.762 0.229 -24.450 1.00 95.75 108 ILE A N 1
ATOM 877 C CA . ILE A 1 108 ? 2.591 -0.664 -24.383 1.00 95.75 108 ILE A CA 1
ATOM 878 C C . ILE A 1 108 ? 2.523 -1.576 -25.612 1.00 95.75 108 ILE A C 1
ATOM 880 O O . ILE A 1 108 ? 2.372 -2.786 -25.465 1.00 95.75 108 ILE A O 1
ATOM 884 N N . TRP A 1 109 ? 2.689 -1.024 -26.816 1.00 96.81 109 TRP A N 1
ATOM 885 C CA . TRP A 1 109 ? 2.697 -1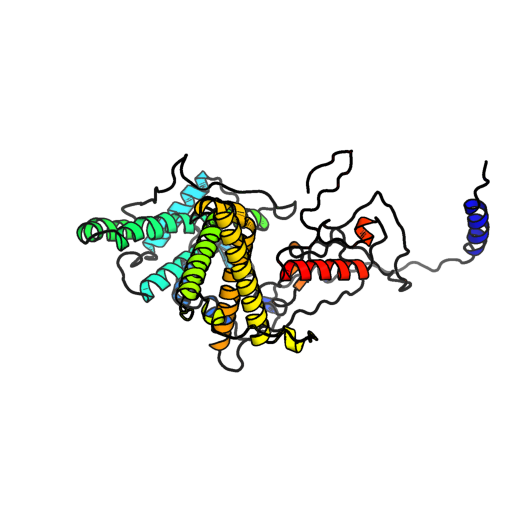.821 -28.047 1.00 96.81 109 TRP A CA 1
ATOM 886 C C . TRP A 1 109 ? 3.832 -2.846 -28.072 1.00 96.81 109 TRP A C 1
ATOM 888 O O . TRP A 1 109 ? 3.594 -4.011 -28.370 1.00 96.81 109 TRP A O 1
ATOM 898 N N . TYR A 1 110 ? 5.042 -2.447 -27.679 1.00 97.81 110 TYR A N 1
ATOM 899 C CA . TYR A 1 110 ? 6.168 -3.373 -27.574 1.00 97.81 110 TYR A CA 1
ATOM 900 C C . TYR A 1 110 ? 5.888 -4.521 -26.592 1.00 97.81 110 TYR A C 1
ATOM 902 O O . TYR A 1 110 ? 6.147 -5.681 -26.902 1.00 97.81 110 TYR A O 1
ATOM 910 N N . LEU A 1 111 ? 5.336 -4.225 -25.412 1.00 97.56 111 LEU A N 1
ATOM 911 C CA . LEU A 1 111 ? 5.002 -5.249 -24.418 1.00 97.56 111 LEU A CA 1
ATOM 912 C C . LEU A 1 111 ? 3.880 -6.180 -24.912 1.00 97.56 111 LEU A C 1
ATOM 914 O O . LEU A 1 111 ? 3.953 -7.391 -24.691 1.00 97.56 111 LEU A O 1
ATOM 918 N N . LEU A 1 112 ? 2.895 -5.649 -25.644 1.00 96.81 112 LEU A N 1
ATOM 919 C CA . LEU A 1 112 ? 1.865 -6.447 -26.313 1.00 96.81 112 LEU A CA 1
ATOM 920 C C . LEU A 1 112 ? 2.485 -7.421 -27.329 1.00 96.81 112 LEU A C 1
ATOM 922 O O . LEU A 1 112 ? 2.190 -8.612 -27.280 1.00 96.81 112 LEU A O 1
ATOM 926 N N . GLU A 1 113 ? 3.378 -6.946 -28.202 1.00 97.12 113 GLU A N 1
ATOM 927 C CA . GLU A 1 113 ? 4.069 -7.778 -29.204 1.00 97.12 113 GLU A CA 1
ATOM 928 C C . GLU A 1 113 ? 4.907 -8.896 -28.569 1.00 97.12 113 GLU A C 1
ATOM 930 O O . GLU A 1 113 ? 5.047 -9.979 -29.137 1.00 97.12 113 GLU A O 1
ATOM 935 N N . LYS A 1 114 ? 5.452 -8.658 -27.371 1.00 97.44 114 LYS A N 1
ATOM 936 C CA . LYS A 1 114 ? 6.177 -9.670 -26.587 1.00 97.44 114 LYS A CA 1
ATOM 937 C C . LYS A 1 114 ? 5.262 -10.625 -25.815 1.00 97.44 114 LYS A C 1
ATOM 939 O O . LYS A 1 114 ? 5.764 -11.524 -25.145 1.00 97.44 114 LYS A O 1
ATOM 944 N N . GLY A 1 115 ? 3.943 -10.464 -25.920 1.00 96.31 115 GLY A N 1
ATOM 945 C CA . GLY A 1 115 ? 2.957 -11.337 -25.288 1.00 96.31 115 GLY A CA 1
ATOM 946 C C . GLY A 1 115 ? 2.798 -11.114 -23.785 1.00 96.31 115 GLY A C 1
ATOM 947 O O . GLY A 1 115 ? 2.282 -11.997 -23.105 1.00 96.31 115 GLY A O 1
ATOM 948 N N . VAL A 1 116 ? 3.218 -9.957 -23.258 1.00 97.19 116 VAL A N 1
ATOM 949 C CA . VAL A 1 116 ? 3.175 -9.651 -21.814 1.00 97.19 116 VAL A CA 1
ATOM 950 C C . VAL A 1 116 ? 1.755 -9.719 -21.263 1.00 97.19 116 VAL A C 1
ATOM 952 O O . VAL A 1 116 ? 1.564 -10.207 -20.155 1.00 97.19 116 VAL A O 1
ATOM 955 N N . TYR A 1 117 ? 0.767 -9.283 -22.048 1.00 96.69 117 TYR A N 1
ATOM 956 C CA . TYR A 1 117 ? -0.638 -9.193 -21.631 1.00 96.69 117 TYR A CA 1
ATOM 957 C C . TYR A 1 117 ? -1.455 -10.462 -21.894 1.00 96.69 117 TYR A C 1
ATOM 959 O O . TYR A 1 117 ? -2.644 -10.504 -21.583 1.00 96.69 117 TYR A O 1
ATOM 967 N N . LYS A 1 118 ? -0.845 -11.503 -22.474 1.00 95.31 118 LYS A N 1
ATOM 968 C CA . LYS A 1 118 ? -1.550 -12.740 -22.814 1.00 95.31 118 LYS A CA 1
ATOM 969 C C . LYS A 1 118 ? -2.127 -13.375 -21.547 1.00 95.31 118 LYS A C 1
ATOM 971 O O . LYS A 1 118 ? -1.381 -13.655 -20.610 1.00 95.31 118 LYS A O 1
ATOM 976 N N . GLY A 1 119 ? -3.436 -13.612 -21.541 1.00 93.81 119 GLY A N 1
ATOM 977 C CA . GLY A 1 119 ? -4.134 -14.219 -20.412 1.00 93.81 119 GLY A CA 1
ATOM 978 C C . GLY A 1 119 ? -4.502 -13.257 -19.279 1.00 93.81 119 GLY A C 1
ATOM 979 O O . GLY A 1 119 ? -5.135 -13.684 -18.319 1.00 93.81 119 GLY A O 1
ATOM 980 N N . TRP A 1 120 ? -4.171 -11.961 -19.351 1.00 95.31 120 TRP A N 1
ATOM 981 C CA . TRP A 1 120 ? -4.493 -11.011 -18.272 1.00 95.31 120 TRP A CA 1
ATOM 982 C C . TRP A 1 120 ? -6.000 -10.869 -18.018 1.00 95.31 120 TRP A C 1
ATOM 984 O O . TRP A 1 120 ? -6.423 -10.597 -16.887 1.00 95.31 120 TRP A O 1
ATOM 994 N N . LEU A 1 121 ? -6.821 -11.045 -19.056 1.00 94.19 121 LEU A N 1
ATOM 995 C CA . LEU A 1 121 ? -8.277 -10.973 -18.955 1.00 94.19 121 LEU A CA 1
ATOM 996 C C . LEU A 1 121 ? -8.952 -12.303 -19.275 1.00 94.19 121 LEU A C 1
ATOM 998 O O . LEU A 1 121 ? -10.017 -12.571 -18.714 1.00 94.19 121 LEU A O 1
ATOM 1002 N N . THR A 1 122 ? -8.363 -13.118 -20.154 1.00 93.25 122 THR A N 1
ATOM 1003 C CA . THR A 1 122 ? -8.982 -14.379 -20.582 1.00 93.25 122 THR A CA 1
ATOM 1004 C C . THR A 1 122 ? -8.671 -15.554 -19.673 1.00 93.25 122 THR A C 1
ATOM 1006 O O . THR A 1 122 ? -9.509 -16.450 -19.556 1.00 93.25 122 THR A O 1
ATOM 1009 N N . ASP A 1 123 ? -7.513 -15.558 -19.010 1.00 93.44 123 ASP A N 1
ATOM 1010 C CA . ASP A 1 123 ? -7.187 -16.631 -18.079 1.00 93.44 123 ASP A CA 1
ATOM 1011 C C . ASP A 1 123 ? -7.907 -16.399 -16.744 1.00 93.44 123 ASP A C 1
ATOM 1013 O O . ASP A 1 123 ? -8.315 -15.289 -16.370 1.00 93.44 123 ASP A O 1
ATOM 1017 N N . SER A 1 124 ? -8.143 -17.499 -16.041 1.00 88.25 124 SER A N 1
ATOM 1018 C CA . SER A 1 124 ? -8.907 -17.531 -14.799 1.00 88.25 124 SER A CA 1
ATOM 1019 C C . SER A 1 124 ? -8.145 -18.318 -13.748 1.00 88.25 124 SER A C 1
ATOM 1021 O O . SER A 1 124 ? -7.438 -19.269 -14.069 1.00 88.25 124 SER A O 1
ATOM 1023 N N . GLY A 1 125 ? -8.341 -17.942 -12.489 1.00 90.75 125 GLY A N 1
ATOM 1024 C CA . GLY A 1 125 ? -7.726 -18.599 -11.344 1.00 90.75 125 GLY A CA 1
ATOM 1025 C C . GLY A 1 125 ? -6.666 -17.734 -10.652 1.00 90.75 125 GLY A C 1
ATOM 1026 O O . GLY A 1 125 ? -6.193 -16.751 -11.231 1.00 90.75 125 GLY A O 1
ATOM 1027 N N . PRO A 1 126 ? -6.313 -18.074 -9.402 1.00 89.44 126 PRO A N 1
ATOM 1028 C CA . PRO A 1 126 ? -5.396 -17.282 -8.583 1.00 89.44 126 PRO A CA 1
ATOM 1029 C C . PRO A 1 126 ? -4.021 -17.079 -9.223 1.00 89.44 126 PRO A C 1
ATOM 1031 O O . PRO A 1 126 ? -3.468 -15.988 -9.150 1.00 89.44 126 PRO A O 1
ATOM 1034 N N . GLU A 1 127 ? -3.480 -18.095 -9.894 1.00 91.12 127 GLU A N 1
ATOM 1035 C CA . GLU A 1 127 ? -2.150 -18.054 -10.503 1.00 91.12 127 GLU A CA 1
ATOM 1036 C C . GLU A 1 127 ? -2.072 -17.030 -11.643 1.00 91.12 127 GLU A C 1
ATOM 1038 O O . GLU A 1 127 ? -1.088 -16.298 -11.758 1.00 91.12 127 GLU A O 1
ATOM 1043 N N . ALA A 1 128 ? -3.125 -16.940 -12.463 1.00 89.94 128 ALA A N 1
ATOM 1044 C CA . ALA A 1 128 ? -3.212 -15.966 -13.548 1.00 89.94 128 ALA A CA 1
ATOM 1045 C C . ALA A 1 128 ? -3.319 -14.529 -13.009 1.00 89.94 128 ALA A C 1
ATOM 1047 O O . ALA A 1 128 ? -2.655 -13.621 -13.514 1.00 89.94 128 ALA A O 1
ATOM 1048 N N . GLU A 1 129 ? -4.105 -14.324 -11.948 1.00 88.81 129 GLU A N 1
ATOM 1049 C CA . GLU A 1 129 ? -4.246 -13.017 -11.298 1.00 88.81 129 GLU A CA 1
ATOM 1050 C C . GLU A 1 129 ? -2.939 -12.580 -10.611 1.00 88.81 129 GLU A C 1
ATOM 1052 O O . GLU A 1 129 ? -2.510 -11.438 -10.781 1.00 88.81 129 GLU A O 1
ATOM 1057 N N . LEU A 1 130 ? -2.248 -13.493 -9.918 1.00 90.69 130 LEU A N 1
ATOM 1058 C CA . LEU A 1 130 ? -0.946 -13.228 -9.292 1.00 90.69 130 LEU A CA 1
ATOM 1059 C C . LEU A 1 130 ? 0.139 -12.910 -10.323 1.00 90.69 130 LEU A C 1
ATOM 1061 O O . LEU A 1 130 ? 0.905 -11.963 -10.140 1.00 90.69 130 LEU A O 1
ATOM 1065 N N . LYS A 1 131 ? 0.179 -13.644 -11.441 1.00 93.81 131 LYS A N 1
ATOM 1066 C CA . LYS A 1 131 ? 1.092 -13.342 -12.548 1.00 93.81 131 LYS A CA 1
ATOM 1067 C C . LYS A 1 131 ? 0.829 -11.950 -13.123 1.00 93.81 131 LYS A C 1
ATOM 1069 O O . LYS A 1 131 ? 1.768 -11.181 -13.317 1.00 93.81 131 LYS A O 1
ATOM 1074 N N . LYS A 1 132 ? -0.438 -11.605 -13.363 1.00 93.38 132 LYS A N 1
ATOM 1075 C CA . LYS A 1 132 ? -0.837 -10.278 -13.851 1.00 93.38 132 LYS A CA 1
ATOM 1076 C C . LYS A 1 132 ? -0.392 -9.162 -12.896 1.00 93.38 132 LYS A C 1
ATOM 1078 O O . LYS A 1 132 ? 0.176 -8.173 -13.354 1.00 93.38 132 LYS A O 1
ATOM 1083 N N . LEU A 1 133 ? -0.604 -9.330 -11.588 1.00 90.69 133 LEU A N 1
ATOM 1084 C CA . LEU A 1 133 ? -0.164 -8.375 -10.562 1.00 90.69 133 LEU A CA 1
ATOM 1085 C C . LEU A 1 133 ? 1.360 -8.209 -10.550 1.00 90.69 133 LEU A C 1
ATOM 1087 O O . LEU A 1 133 ? 1.852 -7.087 -10.628 1.00 90.69 133 LEU A O 1
ATOM 1091 N N . ALA A 1 134 ? 2.105 -9.316 -10.560 1.00 93.06 134 ALA A N 1
ATOM 1092 C CA . ALA A 1 134 ? 3.565 -9.291 -10.566 1.00 93.06 134 ALA A CA 1
ATOM 1093 C C . ALA A 1 134 ? 4.141 -8.529 -11.773 1.00 93.06 134 ALA A C 1
ATOM 1095 O O . ALA A 1 134 ? 5.084 -7.749 -11.638 1.00 93.06 134 ALA A O 1
ATOM 1096 N N . LEU A 1 135 ? 3.559 -8.722 -12.960 1.00 96.50 135 LEU A N 1
ATOM 1097 C CA . LEU A 1 135 ? 3.987 -8.029 -14.176 1.00 96.50 135 LEU A CA 1
ATOM 1098 C C . LEU A 1 135 ? 3.611 -6.536 -14.171 1.00 96.50 135 LEU A C 1
ATOM 1100 O O . LEU A 1 135 ? 4.386 -5.706 -14.657 1.00 96.50 135 LEU A O 1
ATOM 1104 N N . LEU A 1 136 ? 2.452 -6.172 -13.609 1.00 92.50 136 LEU A N 1
ATOM 1105 C CA . LEU A 1 136 ? 2.078 -4.766 -13.430 1.00 92.50 136 LEU A CA 1
ATOM 1106 C C . LEU A 1 136 ? 3.032 -4.060 -12.454 1.00 92.50 136 LEU A C 1
ATOM 1108 O O . LEU A 1 136 ? 3.469 -2.944 -12.732 1.00 92.50 136 LEU A O 1
ATOM 1112 N N . GLU A 1 137 ? 3.403 -4.711 -11.352 1.00 89.12 137 GLU A N 1
ATOM 1113 C CA . GLU A 1 137 ? 4.344 -4.156 -10.372 1.00 89.12 137 GLU A CA 1
ATOM 1114 C C . GLU A 1 137 ? 5.705 -3.847 -10.997 1.00 89.12 137 GLU A C 1
ATOM 1116 O O . GLU A 1 137 ? 6.237 -2.760 -10.788 1.00 89.12 137 GLU A O 1
ATOM 1121 N N . VAL A 1 138 ? 6.243 -4.738 -11.837 1.00 94.00 138 VAL A N 1
ATOM 1122 C CA . VAL A 1 138 ? 7.488 -4.465 -12.579 1.00 94.00 138 VAL A CA 1
ATOM 1123 C C . VAL A 1 138 ? 7.338 -3.241 -13.488 1.00 94.00 138 VAL A C 1
ATOM 1125 O O . VAL A 1 138 ? 8.246 -2.410 -13.549 1.00 94.00 138 VAL A O 1
ATOM 1128 N N . CYS A 1 139 ? 6.187 -3.079 -14.154 1.00 91.75 139 CYS A N 1
ATOM 1129 C CA . CYS A 1 139 ? 5.901 -1.861 -14.916 1.00 91.75 139 CYS A CA 1
ATOM 1130 C C . CYS A 1 139 ? 5.881 -0.617 -14.017 1.00 91.75 139 CYS A C 1
ATOM 1132 O O . CYS A 1 139 ? 6.427 0.402 -14.422 1.00 91.75 139 CYS A O 1
ATOM 1134 N N . GLY A 1 140 ? 5.307 -0.695 -12.812 1.00 84.38 140 GLY A N 1
ATOM 1135 C CA . GLY A 1 140 ? 5.245 0.416 -11.853 1.00 84.38 140 GLY A CA 1
ATOM 1136 C C . GLY A 1 140 ? 6.588 0.782 -11.224 1.00 84.38 140 GLY A C 1
ATOM 1137 O O . GLY A 1 140 ? 6.854 1.963 -11.018 1.00 84.38 140 GLY A O 1
ATOM 1138 N N . ILE A 1 141 ? 7.451 -0.207 -10.978 1.00 82.69 141 ILE A N 1
ATOM 1139 C CA . ILE A 1 141 ? 8.836 0.005 -10.531 1.00 82.69 141 ILE A CA 1
ATOM 1140 C C . ILE A 1 141 ? 9.637 0.740 -11.613 1.00 82.69 141 ILE A C 1
ATOM 1142 O O . ILE A 1 141 ? 10.468 1.591 -11.299 1.00 82.69 141 ILE A O 1
ATOM 1146 N N . TYR A 1 142 ? 9.390 0.421 -12.888 1.00 88.38 142 TYR A N 1
ATOM 1147 C CA . TYR A 1 142 ? 10.007 1.127 -14.007 1.00 88.38 142 TYR A CA 1
ATOM 1148 C C . TYR A 1 142 ? 9.434 2.543 -14.185 1.00 88.38 142 TYR A C 1
ATOM 1150 O O . TYR A 1 142 ? 10.191 3.511 -14.174 1.00 88.38 142 TYR A O 1
ATOM 1158 N N . ASP A 1 143 ? 8.120 2.662 -14.388 1.00 83.69 143 ASP A N 1
ATOM 1159 C CA . ASP A 1 143 ? 7.429 3.899 -14.759 1.00 83.69 143 ASP A CA 1
ATOM 1160 C C . ASP A 1 143 ? 5.972 3.876 -14.284 1.00 83.69 143 ASP A C 1
ATOM 1162 O O . ASP A 1 143 ? 5.140 3.104 -14.779 1.00 83.69 143 ASP A O 1
ATOM 1166 N N . HIS A 1 144 ? 5.639 4.768 -13.355 1.00 78.06 144 HIS A N 1
ATOM 1167 C CA . HIS A 1 144 ? 4.292 4.846 -12.810 1.00 78.06 144 HIS A CA 1
ATOM 1168 C C . HIS A 1 144 ? 3.260 5.222 -13.881 1.00 78.06 144 HIS A C 1
ATOM 1170 O O . HIS A 1 144 ? 2.174 4.648 -13.913 1.00 78.06 144 HIS A O 1
ATOM 1176 N N . SER A 1 145 ? 3.613 6.100 -14.827 1.00 79.19 145 SER A N 1
ATOM 1177 C CA . SER A 1 145 ? 2.708 6.513 -15.910 1.00 79.19 145 SER A CA 1
ATOM 1178 C C . SER A 1 145 ? 2.313 5.340 -16.811 1.00 79.19 145 SER A C 1
ATOM 1180 O O . SER A 1 145 ? 1.142 5.189 -17.176 1.00 79.19 145 SER A O 1
ATOM 1182 N N . LEU A 1 146 ? 3.274 4.469 -17.132 1.00 86.62 146 LEU A N 1
ATOM 1183 C CA . LEU A 1 146 ? 3.021 3.227 -17.860 1.00 86.62 146 LEU A CA 1
ATOM 1184 C C . LEU A 1 146 ? 2.101 2.298 -17.061 1.00 86.62 146 LEU A C 1
ATOM 1186 O O . LEU A 1 146 ? 1.117 1.796 -17.609 1.00 86.62 146 LEU A O 1
ATOM 1190 N N . SER A 1 147 ? 2.399 2.097 -15.775 1.00 86.25 147 SER A N 1
ATOM 1191 C CA . SER A 1 147 ? 1.596 1.240 -14.899 1.00 86.25 147 SER A CA 1
ATOM 1192 C C . SER A 1 147 ? 0.158 1.735 -14.766 1.00 86.25 147 SER A C 1
ATOM 1194 O O . SER A 1 147 ? -0.765 0.959 -14.986 1.00 86.25 147 SER A O 1
ATOM 1196 N N . ILE A 1 148 ? -0.065 3.032 -14.534 1.00 79.56 148 ILE A N 1
ATOM 1197 C CA . ILE A 1 148 ? -1.409 3.620 -14.441 1.00 79.56 148 ILE A CA 1
ATOM 1198 C C . ILE A 1 148 ? -2.175 3.467 -15.755 1.00 79.56 148 ILE A C 1
ATOM 1200 O O . ILE A 1 148 ? -3.349 3.090 -15.751 1.00 79.56 148 ILE A O 1
ATOM 1204 N N . LYS A 1 149 ? -1.524 3.695 -16.902 1.00 84.50 149 LYS A N 1
ATOM 1205 C CA . LYS A 1 149 ? -2.172 3.516 -18.207 1.00 84.50 149 LYS A CA 1
ATOM 1206 C C . LYS A 1 149 ? -2.638 2.071 -18.418 1.00 84.50 149 LYS A C 1
ATOM 1208 O O . LYS A 1 149 ? -3.721 1.855 -18.965 1.00 84.50 149 LYS A O 1
ATOM 1213 N N . LEU A 1 150 ? -1.845 1.098 -17.969 1.00 88.44 150 LEU A N 1
ATOM 1214 C CA . LEU A 1 150 ? -2.198 -0.322 -17.983 1.00 88.44 150 LEU A CA 1
ATOM 1215 C C . LEU A 1 150 ? -3.266 -0.660 -16.933 1.00 88.44 150 LEU A C 1
ATOM 1217 O O . LEU A 1 150 ? -4.202 -1.389 -17.247 1.00 88.44 150 LEU A O 1
ATOM 1221 N N . GLY A 1 151 ? -3.177 -0.089 -15.733 1.00 83.19 151 GLY A N 1
ATOM 1222 C CA . GLY A 1 151 ? -4.124 -0.255 -14.632 1.00 83.19 151 GLY A CA 1
ATOM 1223 C C . GLY A 1 151 ? -5.534 0.188 -15.015 1.00 83.19 151 GLY A C 1
ATOM 1224 O O . GLY A 1 151 ? -6.473 -0.602 -14.956 1.00 83.19 151 GLY A O 1
ATOM 1225 N N . VAL A 1 152 ? -5.687 1.406 -15.537 1.00 77.75 152 VAL A N 1
ATOM 1226 C CA . VAL A 1 152 ? -6.986 1.917 -16.012 1.00 77.75 152 VAL A CA 1
ATOM 1227 C C . VAL A 1 152 ? -7.598 0.999 -17.074 1.00 77.75 152 VAL A C 1
ATOM 1229 O O . VAL A 1 152 ? -8.806 0.754 -17.082 1.00 77.75 152 VAL A O 1
ATOM 1232 N N . HIS A 1 153 ? -6.766 0.473 -17.968 1.00 87.94 153 HIS A N 1
ATOM 1233 C CA . HIS A 1 153 ? -7.214 -0.365 -19.066 1.00 87.94 153 HIS A CA 1
ATOM 1234 C C . HIS A 1 153 ? -7.600 -1.787 -18.623 1.00 87.94 153 HIS A C 1
ATOM 1236 O O . HIS A 1 153 ? -8.708 -2.248 -18.895 1.00 87.94 153 HIS A O 1
ATOM 1242 N N . PHE A 1 154 ? -6.699 -2.492 -17.942 1.00 89.19 154 PHE A N 1
ATOM 1243 C CA . PHE A 1 154 ? -6.878 -3.896 -17.579 1.00 89.19 154 PHE A CA 1
ATOM 1244 C C . PHE A 1 154 ? -7.605 -4.068 -16.245 1.00 89.19 154 PHE A C 1
ATOM 1246 O O . PHE A 1 154 ? -8.513 -4.891 -16.143 1.00 89.19 154 PHE A O 1
ATOM 1253 N N . PHE A 1 155 ? -7.231 -3.289 -15.230 1.00 85.62 155 PHE A N 1
ATOM 1254 C CA . PHE A 1 155 ? -7.679 -3.484 -13.850 1.00 85.62 155 PHE A CA 1
ATOM 1255 C C . PHE A 1 155 ? -8.959 -2.739 -13.504 1.00 85.62 155 PHE A C 1
ATOM 1257 O O . PHE A 1 155 ? -9.683 -3.198 -12.627 1.00 85.62 155 PHE A O 1
ATOM 1264 N N . LEU A 1 156 ? -9.264 -1.640 -14.196 1.00 77.75 156 LEU A N 1
ATOM 1265 C CA . LEU A 1 156 ? -10.536 -0.941 -14.024 1.00 77.75 156 LEU A CA 1
ATOM 1266 C C . LEU A 1 156 ? -11.518 -1.326 -15.131 1.00 77.75 156 LEU A C 1
ATOM 1268 O O . LEU A 1 156 ? -12.488 -2.031 -14.870 1.00 77.75 156 LEU A O 1
ATOM 1272 N N . TRP A 1 157 ? -11.249 -0.947 -16.385 1.00 84.06 157 TRP A N 1
ATOM 1273 C CA . TRP A 1 157 ? -12.127 -1.293 -17.509 1.00 84.06 157 TRP A CA 1
ATOM 1274 C C . TRP A 1 157 ? -12.255 -2.810 -17.719 1.00 84.06 157 TRP A C 1
ATOM 1276 O O . TRP A 1 157 ? -13.365 -3.345 -17.726 1.00 84.06 157 TRP A O 1
ATOM 1286 N N . GLY A 1 158 ? -11.129 -3.510 -17.890 1.00 88.94 158 GLY A N 1
ATOM 1287 C CA . GLY A 1 158 ? -11.122 -4.938 -18.210 1.00 88.94 158 GLY A CA 1
ATOM 1288 C C . GLY A 1 158 ? -11.780 -5.782 -17.119 1.00 88.94 158 GLY A C 1
ATOM 1289 O O . GLY A 1 158 ? -12.648 -6.606 -17.408 1.00 88.94 158 GLY A O 1
ATOM 1290 N N . ASN A 1 159 ? -11.440 -5.523 -15.857 1.00 86.62 159 ASN A N 1
ATOM 1291 C CA . ASN A 1 159 ? -12.066 -6.190 -14.719 1.00 86.62 159 ASN A CA 1
ATOM 1292 C C . ASN A 1 159 ? -13.536 -5.793 -14.526 1.00 86.62 159 ASN A C 1
ATOM 1294 O O . ASN A 1 159 ? -14.326 -6.656 -14.155 1.00 86.62 159 ASN A O 1
ATOM 1298 N N . ALA A 1 160 ? -13.947 -4.553 -14.814 1.00 81.62 160 ALA A N 1
ATOM 1299 C CA . ALA A 1 160 ? -15.367 -4.199 -14.779 1.00 81.62 160 ALA A CA 1
ATOM 1300 C C . ALA A 1 160 ? -16.168 -5.053 -15.773 1.00 81.62 160 ALA A C 1
ATOM 1302 O O . ALA A 1 160 ? -17.223 -5.584 -15.427 1.00 81.62 160 ALA A O 1
ATOM 1303 N N . VAL A 1 161 ? -15.632 -5.275 -16.979 1.00 89.69 161 VAL A N 1
ATOM 1304 C CA . VAL A 1 161 ? -16.221 -6.217 -17.941 1.00 89.69 161 VAL A CA 1
ATOM 1305 C C . VAL A 1 161 ? -16.174 -7.655 -17.417 1.00 89.69 161 VAL A C 1
ATOM 1307 O O . VAL A 1 161 ? -17.162 -8.360 -17.571 1.00 89.69 161 VAL A O 1
ATOM 1310 N N . LYS A 1 162 ? -15.067 -8.100 -16.807 1.00 89.50 162 LYS A N 1
ATOM 1311 C CA . LYS A 1 162 ? -14.883 -9.483 -16.320 1.00 89.50 162 LYS A CA 1
ATOM 1312 C C . LYS A 1 162 ? -15.792 -9.839 -15.135 1.00 89.50 162 LYS A C 1
ATOM 1314 O O . LYS A 1 162 ? -16.295 -10.956 -15.077 1.00 89.50 162 LYS A O 1
ATOM 1319 N N . PHE A 1 163 ? -15.984 -8.918 -14.189 1.00 86.19 163 PHE A N 1
ATOM 1320 C CA . PHE A 1 163 ? -16.700 -9.176 -12.934 1.00 86.19 163 PHE A CA 1
ATOM 1321 C C . PHE A 1 163 ? -18.166 -8.735 -12.954 1.00 86.19 163 PHE A C 1
ATOM 1323 O O . PHE A 1 163 ? -18.993 -9.391 -12.326 1.00 86.19 163 PHE A O 1
ATOM 1330 N N . PHE A 1 164 ? -18.507 -7.661 -13.673 1.00 87.44 164 PHE A N 1
ATOM 1331 C CA . PHE A 1 164 ? -19.895 -7.187 -13.788 1.00 87.44 164 PHE A CA 1
ATOM 1332 C C . PHE A 1 164 ? -20.549 -7.561 -15.121 1.00 87.44 164 PHE A C 1
ATOM 1334 O O . PHE A 1 164 ? -21.761 -7.417 -15.290 1.00 87.44 164 PHE A O 1
ATOM 1341 N N . GLY A 1 165 ? -19.758 -8.024 -16.090 1.00 88.06 165 GLY A N 1
ATOM 1342 C CA . GLY A 1 165 ? -20.260 -8.471 -17.376 1.00 88.06 165 GLY A CA 1
ATOM 1343 C C . GLY A 1 165 ? -20.975 -9.817 -17.312 1.00 88.06 165 GLY A C 1
ATOM 1344 O O . GLY A 1 165 ? -20.999 -10.540 -16.322 1.00 88.06 165 GLY A O 1
ATOM 1345 N N . THR A 1 166 ? -21.583 -10.155 -18.442 1.00 93.69 166 THR A N 1
ATOM 1346 C CA . THR A 1 166 ? -22.217 -11.456 -18.680 1.00 93.69 166 THR A CA 1
ATOM 1347 C C . THR A 1 166 ? -21.509 -12.122 -19.851 1.00 93.69 166 THR A C 1
ATOM 1349 O O . THR A 1 166 ? -20.732 -11.471 -20.551 1.00 93.69 166 THR A O 1
ATOM 1352 N N . LYS A 1 167 ? -21.820 -13.392 -20.139 1.00 94.44 167 LYS A N 1
ATOM 1353 C CA . LYS A 1 167 ? -21.208 -14.150 -21.246 1.00 94.44 167 LYS A CA 1
ATOM 1354 C C . LYS A 1 167 ? -21.125 -13.358 -22.564 1.00 94.44 167 LYS A C 1
ATOM 1356 O O . LYS A 1 167 ? -20.059 -13.283 -23.162 1.00 94.44 167 LYS A O 1
ATOM 1361 N N . ARG A 1 168 ? -22.206 -12.664 -22.948 1.00 96.12 168 ARG A N 1
ATOM 1362 C CA . ARG A 1 168 ? -22.250 -11.801 -24.145 1.00 96.12 168 ARG A CA 1
ATOM 1363 C C . ARG A 1 168 ? -21.214 -10.669 -24.110 1.00 96.12 168 ARG A C 1
ATOM 1365 O O . ARG A 1 168 ? -20.638 -10.323 -25.136 1.00 96.12 168 ARG A O 1
ATOM 1372 N N . HIS A 1 169 ? -21.007 -10.052 -22.947 1.00 94.94 169 HIS A N 1
ATOM 1373 C CA . HIS A 1 169 ? -19.990 -9.015 -22.767 1.00 94.94 169 HIS A CA 1
ATOM 1374 C C . HIS A 1 169 ? -18.585 -9.614 -22.832 1.00 94.94 169 HIS A C 1
ATOM 1376 O O . HIS A 1 169 ? -17.712 -9.038 -23.475 1.00 94.94 169 HIS A O 1
ATOM 1382 N N . HIS A 1 170 ? -18.388 -10.786 -22.226 1.00 94.50 170 HIS A N 1
ATOM 1383 C CA . HIS A 1 170 ? -17.093 -11.459 -22.198 1.00 94.50 170 HIS A CA 1
ATOM 1384 C C . HIS A 1 170 ? -16.620 -11.826 -23.607 1.00 94.50 170 HIS A C 1
ATOM 1386 O O . HIS A 1 170 ? -15.518 -11.447 -24.000 1.00 94.50 170 HIS A O 1
ATOM 1392 N N . GLU A 1 171 ? -17.493 -12.471 -24.387 1.00 93.69 171 GLU A N 1
ATOM 1393 C CA . GLU A 1 171 ? -17.232 -12.874 -25.775 1.00 93.69 171 GLU A CA 1
ATOM 1394 C C . GLU A 1 171 ? -16.940 -11.679 -26.686 1.00 93.69 171 GLU A C 1
ATOM 1396 O O . GLU A 1 171 ? -16.102 -11.764 -27.580 1.00 93.69 171 GLU A O 1
ATOM 1401 N N . LYS A 1 172 ? -17.607 -10.543 -26.452 1.00 94.31 172 LYS A N 1
ATOM 1402 C CA . LYS A 1 172 ? -17.436 -9.348 -27.280 1.00 94.31 172 LYS A CA 1
ATOM 1403 C C . LYS A 1 172 ? -16.166 -8.561 -26.948 1.00 94.31 172 LYS A C 1
ATOM 1405 O O . LYS A 1 172 ? -15.553 -7.988 -27.851 1.00 94.31 172 LYS A O 1
ATOM 1410 N N . TRP A 1 173 ? -15.809 -8.469 -25.667 1.00 94.12 173 TRP A N 1
ATOM 1411 C CA . TRP A 1 173 ? -14.897 -7.423 -25.202 1.00 94.12 173 TRP A CA 1
ATOM 1412 C C . TRP A 1 173 ? -13.596 -7.921 -24.586 1.00 94.12 173 TRP A C 1
ATOM 1414 O O . TRP A 1 173 ? -12.598 -7.226 -24.757 1.00 94.12 173 TRP A O 1
ATOM 1424 N N . LEU A 1 174 ? -13.551 -9.071 -23.903 1.00 93.56 174 LEU A N 1
ATOM 1425 C CA . LEU A 1 174 ? -12.353 -9.438 -23.132 1.00 93.56 174 LEU A CA 1
ATOM 1426 C C . LEU A 1 174 ? -11.146 -9.679 -24.033 1.00 93.56 174 LEU A C 1
ATOM 1428 O O . LEU A 1 174 ? -10.102 -9.081 -23.796 1.00 93.56 174 LEU A O 1
ATOM 1432 N N . LYS A 1 175 ? -11.298 -10.462 -25.110 1.00 94.81 175 LYS A N 1
ATOM 1433 C CA . LYS A 1 175 ? -10.172 -10.751 -26.009 1.00 94.81 175 LYS A CA 1
ATOM 1434 C C . LYS A 1 175 ? -9.671 -9.503 -26.741 1.00 94.81 175 LYS A C 1
ATOM 1436 O O . LYS A 1 175 ? -8.481 -9.227 -26.750 1.00 94.81 175 LYS A O 1
ATOM 1441 N N . ASN A 1 176 ? -10.588 -8.688 -27.260 1.00 94.31 176 ASN A N 1
ATOM 1442 C CA . ASN A 1 176 ? -10.239 -7.436 -27.938 1.00 94.31 176 ASN A CA 1
ATOM 1443 C C . ASN A 1 176 ? -9.646 -6.377 -26.994 1.00 94.31 176 ASN A C 1
ATOM 1445 O O . ASN A 1 176 ? -8.871 -5.532 -27.436 1.00 94.31 176 ASN A O 1
ATOM 1449 N N . THR A 1 177 ? -10.028 -6.394 -25.715 1.00 93.88 177 THR A N 1
ATOM 1450 C CA . THR A 1 177 ? -9.395 -5.571 -24.674 1.00 93.88 177 THR A CA 1
ATOM 1451 C C . THR A 1 177 ? -7.992 -6.105 -24.387 1.00 93.88 177 THR A C 1
ATOM 1453 O O . THR A 1 177 ? -7.039 -5.339 -24.398 1.00 93.88 177 THR A O 1
ATOM 1456 N N . GLU A 1 178 ? -7.837 -7.423 -24.226 1.00 95.06 178 GLU A N 1
ATOM 1457 C CA . GLU A 1 178 ? -6.540 -8.063 -23.978 1.00 95.06 178 GLU A CA 1
ATOM 1458 C C . GLU A 1 178 ? -5.510 -7.779 -25.076 1.00 95.06 178 GLU A C 1
ATOM 1460 O O . GLU A 1 178 ? -4.376 -7.396 -24.794 1.00 95.06 178 GLU A O 1
ATOM 1465 N N . ASP A 1 179 ? -5.945 -7.876 -26.331 1.00 94.00 179 ASP A N 1
ATOM 1466 C CA . ASP A 1 179 ? -5.116 -7.628 -27.510 1.00 94.00 179 ASP A CA 1
ATOM 1467 C C . ASP A 1 179 ? -4.968 -6.124 -27.831 1.00 94.00 179 ASP A C 1
ATOM 1469 O O . ASP A 1 179 ? -4.469 -5.751 -28.892 1.00 94.00 179 ASP A O 1
ATOM 1473 N N . TYR A 1 180 ? -5.428 -5.235 -26.938 1.00 91.75 180 TYR A N 1
ATOM 1474 C CA . TYR A 1 180 ? -5.348 -3.772 -27.061 1.00 91.75 180 TYR A CA 1
ATOM 1475 C C . TYR A 1 180 ? -6.016 -3.176 -28.325 1.00 91.75 180 TYR A C 1
ATOM 1477 O O . TYR A 1 180 ? -5.813 -1.997 -28.670 1.00 91.75 180 TYR A O 1
ATOM 1485 N N . VAL A 1 181 ? -6.858 -3.970 -29.000 1.00 92.50 181 VAL A N 1
ATOM 1486 C CA . VAL A 1 181 ? -7.707 -3.566 -30.134 1.00 92.50 181 VAL A CA 1
ATOM 1487 C C . VAL A 1 181 ? -8.718 -2.529 -29.655 1.00 92.50 181 VAL A C 1
ATOM 1489 O O . VAL A 1 181 ? -8.863 -1.462 -30.255 1.00 92.50 181 VAL A O 1
ATOM 1492 N N . VAL A 1 182 ? -9.355 -2.805 -28.517 1.00 89.12 182 VAL A N 1
ATOM 1493 C CA . VAL A 1 182 ? -10.198 -1.856 -27.786 1.00 89.12 182 VAL A CA 1
ATOM 1494 C C . VAL A 1 182 ? -9.374 -1.251 -26.661 1.00 89.12 182 VAL A C 1
ATOM 1496 O O . VAL A 1 182 ? -8.743 -1.975 -25.906 1.00 89.12 182 VAL A O 1
ATOM 1499 N N . LYS A 1 183 ? -9.399 0.078 -26.525 1.00 90.38 183 LYS A N 1
ATOM 1500 C CA . LYS A 1 183 ? -8.724 0.809 -25.443 1.00 90.38 183 LYS A CA 1
ATOM 1501 C C . LYS A 1 183 ? -9.777 1.337 -24.481 1.00 90.38 183 LYS A C 1
ATOM 1503 O O . LYS A 1 183 ? -10.457 2.311 -24.781 1.00 90.38 183 LYS A O 1
ATOM 1508 N N . GLY A 1 184 ? -9.929 0.658 -23.354 1.00 76.75 184 GLY A N 1
ATOM 1509 C CA . GLY A 1 184 ? -10.871 1.039 -22.310 1.00 76.75 184 GLY A CA 1
ATOM 1510 C C . GLY A 1 184 ? -10.354 2.095 -21.336 1.00 76.75 184 GLY A C 1
ATOM 1511 O O . GLY A 1 184 ? -9.145 2.277 -21.175 1.00 76.75 184 GLY A O 1
ATOM 1512 N N . CYS A 1 185 ? -11.301 2.759 -20.680 1.00 73.56 185 CYS A N 1
ATOM 1513 C CA . CYS A 1 185 ? -11.103 3.681 -19.566 1.00 73.56 185 CYS A CA 1
ATOM 1514 C C . CYS A 1 185 ? -12.165 3.430 -18.483 1.00 73.56 185 CYS A C 1
ATOM 1516 O O . CYS A 1 185 ? -13.131 2.701 -18.715 1.00 73.56 185 CYS A O 1
ATOM 1518 N N . PHE A 1 186 ? -11.992 4.040 -17.309 1.00 70.00 186 PHE A N 1
ATOM 1519 C CA . PHE A 1 186 ? -12.942 3.945 -16.203 1.00 70.00 186 PHE A CA 1
ATOM 1520 C C . PHE A 1 186 ? -13.414 5.340 -15.798 1.00 70.00 186 PHE A C 1
ATOM 1522 O O . PHE A 1 186 ? -12.684 6.097 -15.164 1.00 70.00 186 PHE A O 1
ATOM 1529 N N . ALA A 1 187 ? -14.618 5.698 -16.235 1.00 69.62 187 ALA A N 1
ATOM 1530 C CA . ALA A 1 187 ? -15.192 7.027 -16.059 1.00 69.62 187 ALA A CA 1
ATOM 1531 C C . ALA A 1 187 ? -16.208 7.014 -14.908 1.00 69.62 187 ALA A C 1
ATOM 1533 O O . ALA A 1 187 ? -17.410 6.940 -15.141 1.00 69.62 187 ALA A O 1
ATOM 1534 N N . MET A 1 188 ? -15.703 7.015 -13.672 1.00 55.12 188 MET A N 1
ATOM 1535 C CA . MET A 1 188 ? -16.524 7.099 -12.456 1.00 55.12 188 MET A CA 1
ATOM 1536 C C . MET A 1 188 ? -16.523 8.510 -11.855 1.00 55.12 188 MET A C 1
ATOM 1538 O O . MET A 1 188 ? -17.555 8.971 -11.383 1.00 55.12 188 MET A O 1
ATOM 1542 N N . THR A 1 189 ? -15.375 9.189 -11.867 1.00 50.22 189 THR A N 1
ATOM 1543 C CA . THR A 1 189 ? -15.207 10.523 -11.277 1.00 50.22 189 THR A CA 1
ATOM 1544 C C . THR A 1 189 ? -15.854 11.604 -12.144 1.00 50.22 189 THR A C 1
ATOM 1546 O O . THR A 1 189 ? -15.559 11.702 -13.336 1.00 50.22 189 THR A O 1
ATOM 1549 N N . GLU A 1 190 ? -16.683 12.453 -11.535 1.00 50.66 190 GLU A N 1
ATOM 1550 C CA . GLU A 1 190 ? -17.287 13.629 -12.172 1.00 50.66 190 GLU A CA 1
ATOM 1551 C C . GLU A 1 190 ? -16.702 14.924 -11.594 1.00 50.66 190 GLU A C 1
ATOM 1553 O O . GLU A 1 190 ? -16.241 14.953 -10.455 1.00 50.66 190 GLU A O 1
ATOM 1558 N N . LEU A 1 191 ? -16.789 16.032 -12.340 1.00 43.56 191 LEU A N 1
ATOM 1559 C CA . LEU A 1 191 ? -16.273 17.345 -11.917 1.00 43.56 191 LEU A CA 1
ATOM 1560 C C . LEU A 1 191 ? -16.848 17.830 -10.567 1.00 43.56 191 LEU A C 1
ATOM 1562 O O . LEU A 1 191 ? -16.175 18.568 -9.857 1.00 43.56 191 LEU A O 1
ATOM 1566 N N . GLY A 1 192 ? -18.079 17.426 -10.224 1.00 37.16 192 GLY A N 1
ATOM 1567 C CA . GLY A 1 192 ? -18.741 17.745 -8.950 1.00 37.16 192 GLY A CA 1
ATOM 1568 C C . GLY A 1 192 ? -18.830 16.580 -7.955 1.00 37.16 192 GLY A C 1
ATOM 1569 O O . GLY A 1 192 ? -19.292 16.786 -6.837 1.00 37.16 192 GLY A O 1
ATOM 1570 N N . HIS A 1 193 ? -18.401 15.374 -8.345 1.00 44.16 193 HIS A N 1
ATOM 1571 C CA . HIS A 1 193 ? -18.475 14.158 -7.530 1.00 44.16 193 HIS A CA 1
ATOM 1572 C C . HIS A 1 193 ? -17.158 13.376 -7.646 1.00 44.16 193 HIS A C 1
ATOM 1574 O O . HIS A 1 193 ? -16.997 12.460 -8.454 1.00 44.16 193 HIS A O 1
ATOM 1580 N N . GLY A 1 194 ? -16.207 13.781 -6.811 1.00 44.28 194 GLY A N 1
ATOM 1581 C CA . GLY A 1 194 ? -14.906 13.160 -6.590 1.00 44.28 194 GLY A CA 1
ATOM 1582 C C . GLY A 1 194 ? -14.303 13.769 -5.327 1.00 44.28 194 GLY A C 1
ATOM 1583 O O . GLY A 1 194 ? -14.391 14.981 -5.138 1.00 44.28 194 GLY A O 1
ATOM 1584 N N . SER A 1 195 ? -13.765 12.945 -4.427 1.00 38.28 195 SER A N 1
ATOM 1585 C CA . SER A 1 195 ? -13.084 13.458 -3.232 1.00 38.28 195 SER A CA 1
ATOM 1586 C C . SER A 1 195 ? -11.782 14.122 -3.662 1.00 38.28 195 SER A C 1
ATOM 1588 O O . SER A 1 195 ? -11.033 13.546 -4.450 1.00 38.28 195 SER A O 1
ATOM 1590 N N . ASN A 1 196 ? -11.555 15.352 -3.212 1.00 31.22 196 ASN A N 1
ATOM 1591 C CA . ASN A 1 196 ? -10.523 16.219 -3.756 1.00 31.22 196 ASN A CA 1
ATOM 1592 C C . ASN A 1 196 ? -9.725 16.848 -2.611 1.00 31.22 196 ASN A C 1
ATOM 1594 O O . ASN A 1 196 ? -10.114 17.901 -2.119 1.00 31.22 196 ASN A O 1
ATOM 1598 N N . GLU A 1 197 ? -8.605 16.238 -2.220 1.00 30.62 197 GLU A N 1
ATOM 1599 C CA . GLU A 1 197 ? -7.602 16.877 -1.362 1.00 30.62 197 GLU A CA 1
ATOM 1600 C C . GLU A 1 197 ? -6.179 16.422 -1.711 1.00 30.62 197 GLU A C 1
ATOM 1602 O O . GLU A 1 197 ? -5.903 15.227 -1.708 1.00 30.62 197 GLU A O 1
ATOM 1607 N N . CYS A 1 198 ? -5.284 17.392 -1.973 1.00 27.81 198 CYS A N 1
ATOM 1608 C CA . CYS A 1 198 ? -3.895 17.487 -1.470 1.00 27.81 198 CYS A CA 1
ATOM 1609 C C . CYS A 1 198 ? -2.965 18.304 -2.391 1.00 27.81 198 CYS A C 1
ATOM 1611 O O . CYS A 1 198 ? -2.979 18.146 -3.611 1.00 27.81 198 CYS A O 1
ATOM 1613 N N . ARG A 1 199 ? -2.075 19.110 -1.781 1.00 26.58 199 ARG A N 1
ATOM 1614 C CA . ARG A 1 199 ? -0.609 18.880 -1.759 1.00 26.58 199 ARG A CA 1
ATOM 1615 C C . ARG A 1 199 ? 0.115 20.087 -1.159 1.00 26.58 199 ARG A C 1
ATOM 1617 O O . ARG A 1 199 ? 0.058 21.154 -1.750 1.00 26.58 199 ARG A O 1
ATOM 1624 N N . GLU A 1 200 ? 0.911 19.880 -0.109 1.00 29.62 200 GLU A N 1
ATOM 1625 C CA . GLU A 1 200 ? 2.171 20.613 0.090 1.00 29.62 200 GLU A CA 1
ATOM 1626 C C . GLU A 1 200 ? 3.037 19.963 1.179 1.00 29.62 200 GLU A C 1
ATOM 1628 O O . GLU A 1 200 ? 2.589 19.779 2.303 1.00 29.62 200 GLU A O 1
ATOM 1633 N N . ALA A 1 201 ? 4.273 19.600 0.817 1.00 29.36 201 ALA A N 1
ATOM 1634 C CA . ALA A 1 201 ? 5.470 19.593 1.670 1.00 29.36 201 ALA A CA 1
ATOM 1635 C C . ALA A 1 201 ? 6.608 18.900 0.908 1.00 29.36 201 ALA A C 1
ATOM 1637 O O . ALA A 1 201 ? 6.518 17.696 0.686 1.00 29.36 201 ALA A O 1
ATOM 1638 N N . CYS A 1 202 ? 7.663 19.628 0.515 1.00 30.17 202 CYS A N 1
ATOM 1639 C CA . CYS A 1 202 ? 9.014 19.090 0.258 1.00 30.17 202 CYS A CA 1
ATOM 1640 C C . CYS A 1 202 ? 10.010 20.235 -0.030 1.00 30.17 202 CYS A C 1
ATOM 1642 O O . CYS A 1 202 ? 9.843 20.974 -0.996 1.00 30.17 202 CYS A O 1
ATOM 1644 N N . GLY A 1 203 ? 11.051 20.368 0.803 1.00 40.75 203 GLY A N 1
ATOM 1645 C CA . GLY A 1 203 ? 12.102 21.394 0.703 1.00 40.75 203 GLY A CA 1
ATOM 1646 C C . GLY A 1 203 ? 13.127 21.209 -0.438 1.00 40.75 203 GLY A C 1
ATOM 1647 O O . GLY A 1 203 ? 12.939 20.433 -1.370 1.00 40.75 203 GLY A O 1
ATOM 1648 N N . GLY A 1 204 ? 14.255 21.930 -0.361 1.00 33.28 204 GLY A N 1
ATOM 1649 C CA . GLY A 1 204 ? 15.088 22.299 -1.523 1.00 33.28 204 GLY A CA 1
ATOM 1650 C C . GLY A 1 204 ? 15.991 21.246 -2.199 1.00 33.28 204 GLY A C 1
ATOM 1651 O O . GLY A 1 204 ? 16.427 21.499 -3.318 1.00 33.28 204 GLY A O 1
ATOM 1652 N N . GLN A 1 205 ? 16.283 20.075 -1.611 1.00 33.59 205 GLN A N 1
ATOM 1653 C CA . GLN A 1 205 ? 17.130 19.049 -2.274 1.00 33.59 205 GLN A CA 1
ATOM 1654 C C . GLN A 1 205 ? 16.350 17.905 -2.956 1.00 33.59 205 GLN A C 1
ATOM 1656 O O . GLN A 1 205 ? 16.894 17.237 -3.839 1.00 33.59 205 GLN A O 1
ATOM 1661 N N . GLY A 1 206 ? 15.064 17.724 -2.627 1.00 33.47 206 GLY A N 1
ATOM 1662 C CA . GLY A 1 206 ? 14.153 16.792 -3.315 1.00 33.47 206 GLY A CA 1
ATOM 1663 C C . GLY A 1 206 ? 13.674 17.285 -4.690 1.00 33.47 206 GLY A C 1
ATOM 1664 O O . GLY A 1 206 ? 13.076 16.521 -5.444 1.00 33.47 206 GLY A O 1
ATOM 1665 N N . VAL A 1 207 ? 13.975 18.547 -5.028 1.00 39.09 207 VAL A N 1
ATOM 1666 C CA . VAL A 1 207 ? 13.580 19.224 -6.279 1.00 39.09 207 VAL A CA 1
ATOM 1667 C C . VAL A 1 207 ? 14.497 18.863 -7.453 1.00 39.09 207 VAL A C 1
ATOM 1669 O O . VAL A 1 207 ? 14.141 19.066 -8.612 1.00 39.09 207 VAL A O 1
ATOM 1672 N N . LYS A 1 208 ? 15.681 18.290 -7.197 1.00 39.28 208 LYS A N 1
ATOM 1673 C CA . LYS A 1 208 ? 16.552 17.849 -8.286 1.00 39.28 208 LYS A CA 1
ATOM 1674 C C . LYS A 1 208 ? 15.983 16.603 -8.970 1.00 39.28 208 LYS A C 1
ATOM 1676 O O . LYS A 1 208 ? 15.942 15.526 -8.376 1.00 39.28 208 LYS A O 1
ATOM 1681 N N . THR A 1 209 ? 15.657 16.726 -10.256 1.00 46.94 209 THR A N 1
ATOM 1682 C CA . THR A 1 209 ? 15.164 15.629 -11.109 1.00 46.94 209 THR A CA 1
ATOM 1683 C C . THR A 1 209 ? 16.057 14.382 -11.074 1.00 46.94 209 THR A C 1
ATOM 1685 O O . THR A 1 209 ? 15.547 13.265 -11.134 1.00 46.94 209 THR A O 1
ATOM 1688 N N . GLU A 1 210 ? 17.377 14.543 -10.898 1.00 43.12 210 GLU A N 1
ATOM 1689 C CA . GLU A 1 210 ? 18.341 13.430 -10.825 1.00 43.12 210 GLU A CA 1
ATOM 1690 C C . GLU A 1 210 ? 18.084 12.460 -9.659 1.00 43.12 210 GLU A C 1
ATOM 1692 O O . GLU A 1 210 ? 18.342 11.265 -9.796 1.00 43.12 210 GLU A O 1
ATOM 1697 N N . ASN A 1 211 ? 17.496 12.951 -8.562 1.00 41.00 211 ASN A N 1
ATOM 1698 C CA . ASN A 1 211 ? 17.197 12.159 -7.368 1.00 41.00 211 ASN A CA 1
ATOM 1699 C C . ASN A 1 211 ? 15.850 11.430 -7.457 1.00 41.00 211 ASN A C 1
ATOM 1701 O O . ASN A 1 211 ? 15.546 10.618 -6.590 1.00 41.00 211 ASN A O 1
ATOM 1705 N N . ARG A 1 212 ? 15.033 11.712 -8.486 1.00 49.72 212 ARG A N 1
ATOM 1706 C CA . ARG A 1 212 ? 13.721 11.092 -8.776 1.00 49.72 212 ARG A CA 1
ATOM 1707 C C . ARG A 1 212 ? 12.647 11.212 -7.684 1.00 49.72 212 ARG A C 1
ATOM 1709 O O . ARG A 1 212 ? 11.492 10.942 -7.983 1.00 49.72 212 ARG A O 1
ATOM 1716 N N . VAL A 1 213 ? 12.975 11.681 -6.478 1.00 41.88 213 VAL A N 1
ATOM 1717 C CA . VAL A 1 213 ? 12.053 11.812 -5.334 1.00 41.88 213 VAL A CA 1
ATOM 1718 C C . VAL A 1 213 ? 10.842 12.680 -5.668 1.00 41.88 213 VAL A C 1
ATOM 1720 O O . VAL A 1 213 ? 9.726 12.272 -5.378 1.00 41.88 213 VAL A O 1
ATOM 1723 N N . GLY A 1 214 ? 11.029 13.833 -6.320 1.00 42.69 214 GLY A N 1
ATOM 1724 C CA . GLY A 1 214 ? 9.910 14.700 -6.708 1.00 42.69 214 GLY A CA 1
ATOM 1725 C C . GLY A 1 214 ? 8.943 14.052 -7.708 1.00 42.69 214 GLY A C 1
ATOM 1726 O O . GLY A 1 214 ? 7.735 14.202 -7.562 1.00 42.69 214 GLY A O 1
ATOM 1727 N N . HIS A 1 215 ? 9.462 13.286 -8.675 1.00 54.03 215 HIS A N 1
ATOM 1728 C CA . HIS A 1 215 ? 8.637 12.562 -9.651 1.00 54.03 215 HIS A CA 1
ATOM 1729 C C . HIS A 1 215 ? 7.937 11.371 -8.997 1.00 54.03 215 HIS A C 1
ATOM 1731 O O . HIS A 1 215 ? 6.732 11.241 -9.128 1.00 54.03 215 HIS A O 1
ATOM 1737 N N . LEU A 1 216 ? 8.664 10.567 -8.213 1.00 50.72 216 LEU A N 1
ATOM 1738 C CA . LEU A 1 216 ? 8.081 9.459 -7.456 1.00 50.72 216 LEU A CA 1
ATOM 1739 C C . LEU A 1 216 ? 6.998 9.958 -6.496 1.00 50.72 216 LEU A C 1
ATOM 1741 O O . LEU A 1 216 ? 5.919 9.393 -6.459 1.00 50.72 216 LEU A O 1
ATOM 1745 N N . LYS A 1 217 ? 7.231 11.046 -5.759 1.00 47.91 217 LYS A N 1
ATOM 1746 C CA . LYS A 1 217 ? 6.208 11.602 -4.873 1.00 47.91 217 LYS A CA 1
ATOM 1747 C C . LYS A 1 217 ? 5.014 12.158 -5.652 1.00 47.91 217 LYS A C 1
ATOM 1749 O O . LYS A 1 217 ? 3.888 11.845 -5.296 1.00 47.91 217 LYS A O 1
ATOM 1754 N N . GLY A 1 218 ? 5.239 12.913 -6.729 1.00 51.84 218 GLY A N 1
ATOM 1755 C CA . GLY A 1 218 ? 4.152 13.427 -7.570 1.00 51.84 218 GLY A CA 1
ATOM 1756 C C . GLY A 1 218 ? 3.307 12.323 -8.215 1.00 51.84 218 GLY A C 1
ATOM 1757 O O . GLY A 1 218 ? 2.086 12.441 -8.259 1.00 51.84 218 GLY A O 1
ATOM 1758 N N . ASP A 1 219 ? 3.948 11.241 -8.654 1.00 55.00 219 ASP A N 1
ATOM 1759 C CA . ASP A 1 219 ? 3.289 10.078 -9.247 1.00 55.00 219 ASP A CA 1
ATOM 1760 C C . ASP A 1 219 ? 2.526 9.251 -8.202 1.00 55.00 219 ASP A C 1
ATOM 1762 O O . ASP A 1 219 ? 1.470 8.717 -8.516 1.00 55.00 219 ASP A O 1
ATOM 1766 N N . TYR A 1 220 ? 3.027 9.156 -6.964 1.00 52.06 220 TYR A N 1
ATOM 1767 C CA . TYR A 1 220 ? 2.388 8.385 -5.890 1.00 52.06 220 TYR A CA 1
ATOM 1768 C C . TYR A 1 220 ? 1.346 9.175 -5.089 1.00 52.06 220 TYR A C 1
ATOM 1770 O O . TYR A 1 220 ? 0.443 8.560 -4.532 1.00 52.06 220 TYR A O 1
ATOM 1778 N N . ASP A 1 221 ? 1.412 10.509 -5.039 1.00 56.06 221 ASP A N 1
ATOM 1779 C CA . ASP A 1 221 ? 0.452 11.338 -4.290 1.00 56.06 221 ASP A CA 1
ATOM 1780 C C . ASP A 1 221 ? -0.989 11.114 -4.776 1.00 56.06 221 ASP A C 1
ATOM 1782 O O . ASP A 1 221 ? -1.928 11.156 -3.989 1.0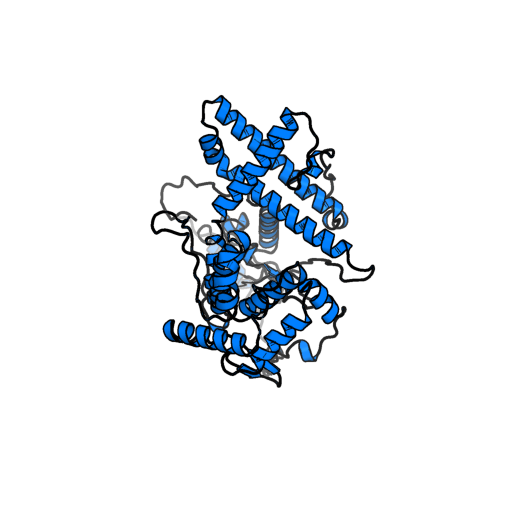0 56.06 221 ASP A O 1
ATOM 1786 N N . VAL A 1 222 ? -1.188 10.787 -6.056 1.00 51.66 222 VAL A N 1
ATOM 1787 C CA . VAL A 1 222 ? -2.523 10.450 -6.570 1.00 51.66 222 VAL A CA 1
ATOM 1788 C C . VAL A 1 222 ? -3.122 9.236 -5.847 1.00 51.66 222 VAL A C 1
ATOM 1790 O O . VAL A 1 222 ? -4.334 9.211 -5.619 1.00 51.66 222 VAL A O 1
ATOM 1793 N N . GLN A 1 223 ? -2.299 8.265 -5.419 1.00 56.19 223 GLN A N 1
ATOM 1794 C CA . GLN A 1 223 ? -2.751 7.042 -4.739 1.00 56.19 223 GLN A CA 1
ATOM 1795 C C . GLN A 1 223 ? -3.455 7.313 -3.409 1.00 56.19 223 GLN A C 1
ATOM 1797 O O . GLN A 1 223 ? -4.231 6.476 -2.967 1.00 56.19 223 GLN A O 1
ATOM 1802 N N . THR A 1 224 ? -3.251 8.477 -2.787 1.00 60.62 224 THR A N 1
ATOM 1803 C CA . THR A 1 224 ? -3.977 8.843 -1.562 1.00 60.62 224 THR A CA 1
ATOM 1804 C C . THR A 1 224 ? -5.414 9.302 -1.826 1.00 60.62 224 THR A C 1
ATOM 1806 O O . THR A 1 224 ? -6.134 9.604 -0.876 1.00 60.62 224 THR A O 1
ATOM 1809 N N . THR A 1 225 ? -5.812 9.388 -3.104 1.00 54.09 225 THR A N 1
ATOM 1810 C CA . THR A 1 225 ? -7.067 10.011 -3.550 1.00 54.09 225 THR A CA 1
ATOM 1811 C C . THR A 1 225 ? -7.892 9.120 -4.491 1.00 54.09 225 THR A C 1
ATOM 1813 O O . THR A 1 225 ? -9.105 9.006 -4.319 1.00 54.09 225 THR A O 1
ATOM 1816 N N . PHE A 1 226 ? -7.286 8.504 -5.521 1.00 48.88 226 PHE A N 1
ATOM 1817 C CA . PHE A 1 226 ? -8.058 8.011 -6.681 1.00 48.88 226 PHE A CA 1
ATOM 1818 C C . PHE A 1 226 ? -8.737 6.637 -6.522 1.00 48.88 226 PHE A C 1
ATOM 1820 O O . PHE A 1 226 ? -9.676 6.356 -7.263 1.00 48.88 226 PHE A O 1
ATOM 1827 N N . GLU A 1 227 ? -8.328 5.800 -5.563 1.00 55.72 227 GLU A N 1
ATOM 1828 C CA . GLU A 1 227 ? -9.012 4.526 -5.237 1.00 55.72 227 GLU A CA 1
ATOM 1829 C C . GLU A 1 227 ? -9.893 4.636 -3.981 1.00 55.72 227 GLU A C 1
ATOM 1831 O O . GLU A 1 227 ? -10.225 3.651 -3.323 1.00 55.72 227 GLU A O 1
ATOM 1836 N N . GLY A 1 228 ? -10.293 5.867 -3.669 1.00 58.56 228 GLY A N 1
ATOM 1837 C CA . GLY A 1 228 ? -10.898 6.244 -2.405 1.00 58.56 228 GLY A CA 1
ATOM 1838 C C . GLY A 1 228 ? -9.954 7.177 -1.664 1.00 58.56 228 GLY A C 1
ATOM 1839 O O . GLY A 1 228 ? -8.777 6.886 -1.482 1.00 58.56 228 GLY A O 1
ATOM 1840 N N . ASP A 1 229 ? -10.485 8.317 -1.250 1.00 71.12 229 ASP A N 1
ATOM 1841 C CA . ASP A 1 229 ? -9.745 9.281 -0.452 1.00 71.12 229 ASP A CA 1
ATOM 1842 C C . ASP A 1 229 ? -9.359 8.680 0.894 1.00 71.12 229 ASP A C 1
ATOM 1844 O O . ASP A 1 229 ? -10.203 8.099 1.579 1.00 71.12 229 ASP A O 1
ATOM 1848 N N . ASN A 1 230 ? -8.093 8.822 1.280 1.00 72.62 230 ASN A N 1
ATOM 1849 C CA . ASN A 1 230 ? -7.583 8.214 2.502 1.00 72.62 230 ASN A CA 1
ATOM 1850 C C . ASN A 1 230 ? -8.383 8.621 3.747 1.00 72.62 230 ASN A C 1
ATOM 1852 O O . ASN A 1 230 ? -8.651 7.763 4.584 1.00 72.62 230 ASN A O 1
ATOM 1856 N N . ASN A 1 231 ? -8.822 9.876 3.875 1.00 75.31 231 ASN A N 1
ATOM 1857 C CA . ASN A 1 231 ? -9.614 10.311 5.028 1.00 75.31 231 ASN A CA 1
ATOM 1858 C C . ASN A 1 231 ? -10.994 9.642 5.021 1.00 75.31 231 ASN A C 1
ATOM 1860 O O . ASN A 1 231 ? -11.469 9.166 6.057 1.00 75.31 231 ASN A O 1
ATOM 1864 N N . VAL A 1 232 ? -11.620 9.531 3.847 1.00 77.44 232 VAL A N 1
ATOM 1865 C CA . VAL A 1 232 ? -12.902 8.829 3.676 1.00 77.44 232 VAL A CA 1
ATOM 1866 C C . VAL A 1 232 ? -12.757 7.328 3.948 1.00 77.44 232 VAL A C 1
ATOM 1868 O O . VAL A 1 232 ? -13.585 6.753 4.658 1.00 77.44 232 VAL A O 1
ATOM 1871 N N . LEU A 1 233 ? -11.700 6.689 3.445 1.00 77.44 233 LEU A N 1
ATOM 1872 C CA . LEU A 1 233 ? -11.402 5.275 3.682 1.00 77.44 233 LEU A CA 1
ATOM 1873 C C . LEU A 1 233 ? -11.135 5.008 5.168 1.00 77.44 233 LEU A C 1
ATOM 1875 O O . LEU A 1 233 ? -11.675 4.050 5.725 1.00 77.44 233 LEU A O 1
ATOM 1879 N N . MET A 1 234 ? -10.390 5.886 5.849 1.00 85.12 234 MET A N 1
ATOM 1880 C CA . MET A 1 234 ? -10.203 5.795 7.298 1.00 85.12 234 MET A CA 1
ATOM 1881 C C . MET A 1 234 ? -11.545 5.895 8.032 1.00 85.12 234 MET A C 1
ATOM 1883 O O . MET A 1 234 ? -11.789 5.121 8.954 1.00 85.12 234 MET A O 1
ATOM 1887 N N . GLN A 1 235 ? -12.471 6.756 7.609 1.00 84.88 235 GLN A N 1
ATOM 1888 C CA . GLN A 1 235 ? -13.812 6.782 8.204 1.00 84.88 235 GLN A CA 1
ATOM 1889 C C . GLN A 1 235 ? -14.632 5.515 7.914 1.00 84.88 235 GLN A C 1
ATOM 1891 O O . GLN A 1 235 ? -15.456 5.113 8.735 1.00 84.88 235 GLN A O 1
ATOM 1896 N N . GLN A 1 236 ? -14.455 4.873 6.757 1.00 88.31 236 GLN A N 1
ATOM 1897 C CA . GLN A 1 236 ? -15.132 3.606 6.462 1.00 88.31 236 GLN A CA 1
ATOM 1898 C C . GLN A 1 236 ? -14.642 2.481 7.382 1.00 88.31 236 GLN A C 1
ATOM 1900 O O . GLN A 1 236 ? -15.463 1.716 7.895 1.00 88.31 236 GLN A O 1
ATOM 1905 N N . VAL A 1 237 ? -13.332 2.420 7.646 1.00 92.31 237 VAL A N 1
ATOM 1906 C CA . VAL A 1 237 ? -12.731 1.455 8.579 1.00 92.31 237 VAL A CA 1
ATOM 1907 C C . VAL A 1 237 ? -13.306 1.628 9.987 1.00 92.31 237 VAL A C 1
ATOM 1909 O O . VAL A 1 237 ? -13.854 0.676 10.542 1.00 92.31 237 VAL A O 1
ATOM 1912 N N . SER A 1 238 ? -13.268 2.837 10.551 1.00 93.81 238 SER A N 1
ATOM 1913 C CA . SER A 1 238 ? -13.760 3.092 11.914 1.00 93.81 238 SER A CA 1
ATOM 1914 C C . SER A 1 238 ? -15.258 2.810 12.052 1.00 93.81 238 SER A C 1
ATOM 1916 O O . SER A 1 238 ? -15.678 2.196 13.035 1.00 93.81 238 SER A O 1
ATOM 1918 N N . LYS A 1 239 ? -16.072 3.173 11.049 1.00 94.12 239 LYS A N 1
ATOM 1919 C CA . LYS A 1 239 ? -17.515 2.877 11.014 1.00 94.12 239 LYS A CA 1
ATOM 1920 C C . LYS A 1 239 ? -17.792 1.372 10.980 1.00 94.12 239 LYS A C 1
ATOM 1922 O O . LYS A 1 239 ? -18.713 0.915 11.662 1.00 94.12 239 LYS A O 1
ATOM 1927 N N . ALA A 1 240 ? -17.004 0.598 10.231 1.00 95.50 240 ALA A N 1
ATOM 1928 C CA . ALA A 1 240 ? -17.119 -0.859 10.198 1.00 95.50 240 ALA A CA 1
ATOM 1929 C C . ALA A 1 240 ? -16.752 -1.488 11.555 1.00 95.50 240 ALA A C 1
ATOM 1931 O O . ALA A 1 240 ? -17.511 -2.310 12.072 1.00 95.50 240 ALA A O 1
ATOM 1932 N N . LEU A 1 241 ? -15.647 -1.045 12.169 1.00 96.38 241 LEU A N 1
ATOM 1933 C CA . LEU A 1 241 ? -15.221 -1.497 13.500 1.00 96.38 241 LEU A CA 1
ATOM 1934 C C . LEU A 1 241 ? -16.261 -1.156 14.576 1.00 96.38 241 LEU A C 1
ATOM 1936 O O . LEU A 1 241 ? -16.617 -2.015 15.382 1.00 96.38 241 LEU A O 1
ATOM 1940 N N . PHE A 1 242 ? -16.808 0.063 14.554 1.00 96.25 242 PHE A N 1
ATOM 1941 C CA . PHE A 1 242 ? -17.892 0.487 15.442 1.00 96.25 242 PHE A CA 1
ATOM 1942 C C . PHE A 1 242 ? -19.132 -0.400 15.287 1.00 96.25 242 PHE A C 1
ATOM 1944 O O . PHE A 1 242 ? -19.703 -0.849 16.282 1.00 96.25 242 PHE A O 1
ATOM 1951 N N . ALA A 1 243 ? -19.555 -0.672 14.048 1.00 94.69 243 ALA A N 1
ATOM 1952 C CA . ALA A 1 243 ? -20.744 -1.476 13.781 1.00 94.69 243 ALA A CA 1
ATOM 1953 C C . ALA A 1 243 ? -20.596 -2.915 14.303 1.00 94.69 243 ALA A C 1
ATOM 1955 O O . ALA A 1 243 ? -21.512 -3.420 14.962 1.00 94.69 243 ALA A O 1
ATOM 1956 N N . GLU A 1 244 ? -19.445 -3.548 14.060 1.00 95.25 244 GLU A N 1
ATOM 1957 C CA . GLU A 1 244 ? -19.128 -4.878 14.589 1.00 95.25 244 GLU A CA 1
ATOM 1958 C C . GLU A 1 244 ? -19.082 -4.860 16.123 1.00 95.25 244 GLU A C 1
ATOM 1960 O O . GLU A 1 244 ? -19.708 -5.698 16.777 1.00 95.25 244 GLU A O 1
ATOM 1965 N N . TYR A 1 245 ? -18.434 -3.853 16.715 1.00 95.38 245 TYR A N 1
ATOM 1966 C CA . TYR A 1 245 ? -18.313 -3.722 18.164 1.00 95.38 245 TYR A CA 1
ATOM 1967 C C . TYR A 1 245 ? -19.655 -3.580 18.875 1.00 95.38 245 TYR A C 1
ATOM 1969 O O . TYR A 1 245 ? -19.965 -4.361 19.781 1.00 95.38 245 TYR A O 1
ATOM 1977 N N . VAL A 1 246 ? -20.485 -2.634 18.436 1.00 94.38 246 VAL A N 1
ATOM 1978 C CA . VAL A 1 246 ? -21.813 -2.410 19.017 1.00 94.38 246 VAL A CA 1
ATOM 1979 C C . VAL A 1 246 ? -22.704 -3.639 18.823 1.00 94.38 246 VAL A C 1
ATOM 1981 O O . VAL A 1 246 ? -23.411 -4.039 19.749 1.00 94.38 246 VAL A O 1
ATOM 1984 N N . SER A 1 247 ? -22.645 -4.286 17.654 1.00 94.31 247 SER A N 1
ATOM 1985 C CA . SER A 1 247 ? -23.391 -5.519 17.367 1.00 94.31 247 SER A CA 1
ATOM 1986 C C . SER A 1 247 ? -23.006 -6.660 18.317 1.00 94.31 247 SER A C 1
ATOM 1988 O O . SER A 1 247 ? -23.889 -7.274 18.927 1.00 94.31 247 SER A O 1
ATOM 1990 N N . CYS A 1 248 ? -21.707 -6.926 18.485 1.00 94.38 248 CYS A N 1
ATOM 1991 C CA . CYS A 1 248 ? -21.199 -7.994 19.347 1.00 94.38 248 CYS A CA 1
ATOM 1992 C C . CYS A 1 248 ? -21.491 -7.732 20.826 1.00 94.38 248 CYS A C 1
ATOM 1994 O O . CYS A 1 248 ? -22.012 -8.621 21.502 1.00 94.38 248 CYS A O 1
ATOM 1996 N N . LYS A 1 249 ? -21.260 -6.505 21.314 1.00 91.94 249 LYS A N 1
ATOM 1997 C CA . LYS A 1 249 ? -21.563 -6.122 22.703 1.00 91.94 249 LYS A CA 1
ATOM 1998 C C . LYS A 1 249 ? -23.057 -6.214 23.007 1.00 91.94 249 LYS A C 1
ATOM 2000 O O . LYS A 1 249 ? -23.434 -6.848 23.987 1.00 91.94 249 LYS A O 1
ATOM 2005 N N . LYS A 1 250 ? -23.921 -5.678 22.135 1.00 92.38 250 LYS A N 1
ATOM 2006 C CA . LYS A 1 250 ? -25.384 -5.726 22.320 1.00 92.38 250 LYS A CA 1
ATOM 2007 C C . LYS A 1 250 ? -25.932 -7.154 22.316 1.00 92.38 250 LYS A C 1
ATOM 2009 O O . LYS A 1 250 ? -26.889 -7.449 23.024 1.00 92.38 250 LYS A O 1
ATOM 2014 N N . ARG A 1 251 ? -25.353 -8.042 21.502 1.00 93.62 251 ARG A N 1
ATOM 2015 C CA . ARG A 1 251 ? -25.775 -9.450 21.384 1.00 93.62 251 ARG A CA 1
ATOM 2016 C C . ARG A 1 251 ? -25.049 -10.387 22.350 1.00 93.62 251 ARG A C 1
ATOM 2018 O O . ARG A 1 251 ? -25.323 -11.584 22.311 1.00 93.62 251 ARG A O 1
ATOM 2025 N N . ASN A 1 252 ? -24.125 -9.868 23.160 1.00 92.38 252 ASN A N 1
ATOM 2026 C CA . ASN A 1 252 ? -23.212 -10.643 23.999 1.00 92.38 252 ASN A CA 1
ATOM 2027 C C . ASN A 1 252 ? -22.537 -11.800 23.230 1.00 92.38 252 ASN A C 1
ATOM 2029 O O . ASN A 1 252 ? -22.509 -12.945 23.682 1.00 92.38 252 ASN A O 1
ATOM 2033 N N . LYS A 1 253 ? -22.060 -11.512 22.012 1.00 93.81 253 LYS A N 1
ATOM 2034 C CA . LYS A 1 253 ? -21.394 -12.482 21.133 1.00 93.81 253 LYS A CA 1
ATOM 2035 C C . LYS A 1 253 ? -19.887 -12.224 21.081 1.00 93.81 253 LYS A C 1
ATOM 2037 O O . LYS A 1 253 ? -19.477 -11.067 21.160 1.00 93.81 253 LYS A O 1
ATOM 2042 N N . PRO A 1 254 ? -19.070 -13.279 20.908 1.00 94.31 254 PRO A N 1
ATOM 2043 C CA . PRO A 1 254 ? -17.643 -13.110 20.680 1.00 94.31 254 PRO A CA 1
ATOM 2044 C C . PRO A 1 254 ? -17.382 -12.438 19.327 1.00 94.31 254 PRO A C 1
ATOM 2046 O O . PRO A 1 254 ? -18.104 -12.683 18.357 1.00 94.31 254 PRO A O 1
ATOM 2049 N N . PHE A 1 255 ? -16.314 -11.650 19.265 1.00 94.00 255 PHE A N 1
ATOM 2050 C CA . PHE A 1 255 ? -15.806 -11.014 18.050 1.00 94.00 255 PHE A CA 1
ATOM 2051 C C . PHE A 1 255 ? -15.185 -12.067 17.124 1.00 94.00 255 PHE A C 1
ATOM 2053 O O . PHE A 1 255 ? -14.403 -12.897 17.593 1.00 94.00 255 PHE A O 1
ATOM 2060 N N . LYS A 1 256 ? -15.536 -12.061 15.832 1.00 89.69 256 LYS A N 1
ATOM 2061 C CA . LYS A 1 256 ? -15.084 -13.079 14.856 1.00 89.69 256 LYS A CA 1
ATOM 2062 C C . LYS A 1 256 ? -14.625 -12.518 13.507 1.00 89.69 256 LYS A C 1
ATOM 2064 O O . LYS A 1 256 ? -14.350 -13.299 12.600 1.00 89.69 256 LYS A O 1
ATOM 2069 N N . GLY A 1 257 ? -14.650 -11.202 13.342 1.00 85.12 257 GLY A N 1
ATOM 2070 C CA . GLY A 1 257 ? -14.298 -10.557 12.089 1.00 85.12 257 GLY A CA 1
ATOM 2071 C C . GLY A 1 257 ? -13.566 -9.246 12.314 1.00 85.12 257 GLY A C 1
ATOM 2072 O O . GLY A 1 257 ? -13.485 -8.736 13.434 1.00 85.12 257 GLY A O 1
ATOM 2073 N N . LEU A 1 258 ? -13.046 -8.701 11.212 1.00 88.50 258 LEU A N 1
ATOM 2074 C CA . LEU A 1 258 ? -12.347 -7.416 11.169 1.00 88.50 258 LEU A CA 1
ATOM 2075 C C . LEU A 1 258 ? -11.161 -7.332 12.144 1.00 88.50 258 LEU A C 1
ATOM 2077 O O . LEU A 1 258 ? -10.903 -6.268 12.687 1.00 88.50 258 LEU A O 1
ATOM 2081 N N . GLY A 1 259 ? -10.460 -8.432 12.438 1.00 87.31 259 GLY A N 1
ATOM 2082 C CA . GLY A 1 259 ? -9.283 -8.401 13.320 1.00 87.31 259 GLY A CA 1
ATOM 2083 C C . GLY A 1 259 ? -9.585 -8.072 14.793 1.00 87.31 259 GLY A C 1
ATOM 2084 O O . GLY A 1 259 ? -8.660 -7.828 15.581 1.00 87.31 259 GLY A O 1
ATOM 2085 N N . LEU A 1 260 ? -10.863 -8.030 15.188 1.00 93.19 260 LEU A N 1
ATOM 2086 C CA . LEU A 1 260 ? -11.305 -7.715 16.548 1.00 93.19 260 LEU A CA 1
ATOM 2087 C C . LEU A 1 260 ? -11.305 -8.939 17.476 1.00 93.19 260 LEU A C 1
ATOM 2089 O O . LEU A 1 260 ? -11.694 -8.830 18.632 1.00 93.19 260 LEU A O 1
ATOM 2093 N N . GLU A 1 261 ? -10.835 -10.108 17.037 1.00 93.38 261 GLU A N 1
ATOM 2094 C CA . GLU A 1 261 ? -10.836 -11.348 17.828 1.00 93.38 261 GLU A CA 1
ATOM 2095 C C . GLU A 1 261 ? -10.039 -11.210 19.130 1.00 93.38 261 GLU A C 1
ATOM 2097 O O . GLU A 1 261 ? -10.387 -11.819 20.145 1.00 93.38 261 GLU A O 1
ATOM 2102 N N . HIS A 1 262 ? -9.009 -10.360 19.126 1.00 91.31 262 HIS A N 1
ATOM 2103 C CA . HIS A 1 262 ? -8.218 -10.026 20.308 1.00 91.31 262 HIS A CA 1
ATOM 2104 C C . HIS A 1 262 ? -9.065 -9.388 21.431 1.00 91.31 262 HIS A C 1
ATOM 2106 O O . HIS A 1 262 ? -8.674 -9.451 22.594 1.00 91.31 262 HIS A O 1
ATOM 2112 N N . MET A 1 263 ? -10.237 -8.815 21.125 1.00 92.31 263 MET A N 1
ATOM 2113 C CA . MET A 1 263 ? -11.196 -8.259 22.095 1.00 92.31 263 MET A CA 1
ATOM 2114 C C . MET A 1 263 ? -11.850 -9.333 22.972 1.00 92.31 263 MET A C 1
ATOM 2116 O O . MET A 1 263 ? -12.342 -9.022 24.054 1.00 92.31 263 MET A O 1
ATOM 2120 N N . ASN A 1 264 ? -11.845 -10.597 22.534 1.00 93.19 264 ASN A N 1
ATOM 2121 C CA . ASN A 1 264 ? -12.348 -11.719 23.332 1.00 93.19 264 ASN A CA 1
ATOM 2122 C C . ASN A 1 264 ? -11.399 -12.100 24.476 1.00 93.19 264 ASN A C 1
ATOM 2124 O O . ASN A 1 264 ? -11.788 -12.826 25.390 1.00 93.19 264 ASN A O 1
ATOM 2128 N N . SER A 1 265 ? -10.141 -11.659 24.410 1.00 90.00 265 SER A N 1
ATOM 2129 C CA . SER A 1 265 ? -9.125 -11.947 25.417 1.00 90.00 265 SER A CA 1
ATOM 2130 C C . SER A 1 265 ? -9.081 -10.862 26.503 1.00 90.00 265 SER A C 1
ATOM 2132 O O . SER A 1 265 ? -9.401 -9.696 26.226 1.00 90.00 265 SER A O 1
ATOM 2134 N N . PRO A 1 266 ? -8.640 -11.206 27.731 1.00 88.81 266 PRO A N 1
ATOM 2135 C CA . PRO A 1 266 ? -8.418 -10.232 28.800 1.00 88.81 266 PRO A CA 1
ATOM 2136 C C . PRO A 1 266 ? -7.550 -9.054 28.345 1.00 88.81 266 PRO A C 1
ATOM 2138 O O . PRO A 1 266 ? -6.754 -9.193 27.415 1.00 88.81 266 PRO A O 1
ATOM 2141 N N . LEU A 1 267 ? -7.700 -7.891 28.993 1.00 87.44 267 LEU A N 1
ATOM 2142 C CA . LEU A 1 267 ? -6.840 -6.740 28.704 1.00 87.44 267 LEU A CA 1
ATOM 2143 C C . LEU A 1 267 ? -5.367 -7.128 28.903 1.00 87.44 267 LEU A C 1
ATOM 2145 O O . LEU A 1 267 ? -5.018 -7.608 29.986 1.00 87.44 267 LEU A O 1
ATOM 2149 N N . PRO A 1 268 ? -4.499 -6.916 27.896 1.00 84.81 268 PRO A N 1
ATOM 2150 C CA . PRO A 1 268 ? -3.077 -7.128 28.089 1.00 84.81 268 PRO A CA 1
ATOM 2151 C C . PRO A 1 268 ? -2.535 -6.238 29.214 1.00 84.81 268 PRO A C 1
ATOM 2153 O O . PRO A 1 268 ? -2.821 -5.046 29.277 1.00 84.81 268 PRO A O 1
ATOM 2156 N N . VAL A 1 269 ? -1.737 -6.815 30.111 1.00 81.94 269 VAL A N 1
ATOM 2157 C CA . VAL A 1 269 ? -1.113 -6.073 31.213 1.00 81.94 269 VAL A CA 1
ATOM 2158 C C . VAL A 1 269 ? 0.286 -5.652 30.785 1.00 81.94 269 VAL A C 1
ATOM 2160 O O . VAL A 1 269 ? 1.127 -6.493 30.462 1.00 81.94 269 VAL A O 1
ATOM 2163 N N . LEU A 1 270 ? 0.543 -4.343 30.774 1.00 77.75 270 LEU A N 1
ATOM 2164 C CA . LEU A 1 270 ? 1.875 -3.815 30.500 1.00 77.75 270 LEU A CA 1
ATOM 2165 C C . LEU A 1 270 ? 2.759 -3.975 31.749 1.00 77.75 270 LEU A C 1
ATOM 2167 O O . LEU A 1 270 ? 2.324 -3.631 32.851 1.00 77.75 270 LEU A O 1
ATOM 2171 N N . PRO A 1 271 ? 3.996 -4.484 31.612 1.00 78.69 271 PRO A N 1
ATOM 2172 C CA . PRO A 1 271 ? 4.911 -4.586 32.732 1.00 78.69 271 PRO A CA 1
ATOM 2173 C C . PRO A 1 271 ? 5.316 -3.186 33.195 1.00 78.69 271 PRO A C 1
ATOM 2175 O O . PRO A 1 271 ? 5.529 -2.280 32.390 1.00 78.69 271 PRO A O 1
ATOM 2178 N N . THR A 1 272 ? 5.480 -3.030 34.505 1.00 78.75 272 THR A N 1
ATOM 2179 C CA . THR A 1 272 ? 5.881 -1.760 35.130 1.00 78.75 272 THR A CA 1
ATOM 2180 C C . THR A 1 272 ? 7.300 -1.329 34.751 1.00 78.75 272 THR A C 1
ATOM 2182 O O . THR A 1 272 ? 7.621 -0.147 34.826 1.00 78.75 272 THR A O 1
ATOM 2185 N N . GLN A 1 273 ? 8.146 -2.268 34.313 1.00 77.88 273 GLN A N 1
ATOM 2186 C CA . GLN A 1 273 ? 9.494 -2.002 33.816 1.00 77.88 273 GLN A CA 1
ATOM 2187 C C . GLN A 1 273 ? 9.630 -2.428 32.352 1.00 77.88 273 GLN A C 1
ATOM 2189 O O . GLN A 1 273 ? 9.522 -3.607 32.005 1.00 77.88 273 GLN A O 1
ATOM 2194 N N . LEU A 1 274 ? 9.915 -1.457 31.485 1.00 79.62 274 LEU A N 1
ATOM 2195 C CA . LEU A 1 274 ? 10.160 -1.680 30.064 1.00 79.62 274 LEU A CA 1
ATOM 2196 C C . LEU A 1 274 ? 11.647 -1.950 29.833 1.00 79.62 274 LEU A C 1
ATOM 2198 O O . LEU A 1 274 ? 12.461 -1.034 29.738 1.00 79.62 274 LEU A O 1
ATOM 2202 N N . THR A 1 275 ? 12.011 -3.227 29.749 1.00 74.12 275 THR A N 1
ATOM 2203 C CA . THR A 1 275 ? 13.385 -3.631 29.431 1.00 74.12 275 THR A CA 1
ATOM 2204 C C . THR A 1 275 ? 13.598 -3.757 27.923 1.00 74.12 275 THR A C 1
ATOM 2206 O O . THR A 1 275 ? 12.658 -3.897 27.140 1.00 74.12 275 THR A O 1
ATOM 2209 N N . SER A 1 276 ? 14.861 -3.776 27.495 1.00 66.25 276 SER A N 1
ATOM 2210 C CA . SER A 1 276 ? 15.204 -3.979 26.084 1.00 66.25 276 SER A CA 1
ATOM 2211 C C . SER A 1 276 ? 14.723 -5.331 25.534 1.00 66.25 276 SER A C 1
ATOM 2213 O O . SER A 1 276 ? 14.387 -5.416 24.355 1.00 66.25 276 SER A O 1
ATOM 2215 N N . SER A 1 277 ? 14.671 -6.385 26.357 1.00 70.81 277 SER A N 1
ATOM 2216 C CA . SER A 1 277 ? 14.105 -7.679 25.954 1.00 70.81 277 SER A CA 1
ATOM 2217 C C . SER A 1 277 ? 12.581 -7.618 25.857 1.00 70.81 277 SER A C 1
ATOM 2219 O O . SER A 1 277 ? 12.025 -8.139 24.894 1.00 70.81 277 SER A O 1
ATOM 2221 N N . THR A 1 278 ? 11.916 -6.915 26.781 1.00 68.56 278 THR A N 1
ATOM 2222 C CA . THR A 1 278 ? 10.466 -6.667 26.733 1.00 68.56 278 THR A CA 1
ATOM 2223 C C . THR A 1 278 ? 10.066 -5.971 25.433 1.00 68.56 278 THR A C 1
ATOM 2225 O O . THR A 1 278 ? 9.201 -6.464 24.717 1.00 68.56 278 THR A O 1
ATOM 2228 N N . LEU A 1 279 ? 10.736 -4.869 25.077 1.00 66.25 279 LEU A N 1
ATOM 2229 C CA . LEU A 1 279 ? 10.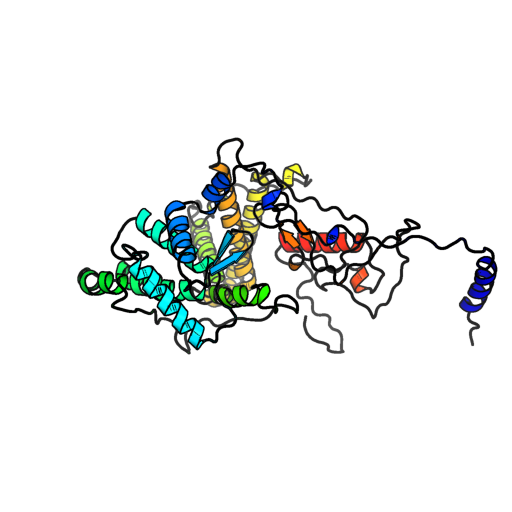415 -4.085 23.875 1.00 66.25 279 LEU A CA 1
ATOM 2230 C C . LEU A 1 279 ? 10.662 -4.847 22.560 1.00 66.25 279 LEU A C 1
ATOM 2232 O O . LEU A 1 279 ? 10.056 -4.526 21.541 1.00 66.25 279 LEU A O 1
ATOM 2236 N N . ARG A 1 280 ? 11.545 -5.855 22.568 1.00 69.31 280 ARG A N 1
ATOM 2237 C CA . ARG A 1 280 ? 11.843 -6.713 21.405 1.00 69.31 280 ARG A CA 1
ATOM 2238 C C . ARG A 1 280 ? 10.967 -7.962 21.322 1.00 69.31 280 ARG A C 1
ATOM 2240 O O . ARG A 1 280 ? 11.094 -8.724 20.372 1.00 69.31 280 ARG A O 1
ATOM 2247 N N . CYS A 1 281 ? 10.122 -8.209 22.315 1.00 78.81 281 CYS A N 1
ATOM 2248 C CA . CYS A 1 281 ? 9.253 -9.372 22.318 1.00 78.81 281 CYS A CA 1
ATOM 2249 C C . CYS A 1 281 ? 8.050 -9.125 21.398 1.00 78.81 281 CYS A C 1
ATOM 2251 O O . CYS A 1 281 ? 7.228 -8.254 21.681 1.00 78.81 281 CYS A O 1
ATOM 2253 N N . SER A 1 282 ? 7.899 -9.925 20.340 1.00 79.12 282 SER A N 1
ATOM 2254 C CA . SER A 1 282 ? 6.775 -9.802 19.399 1.00 79.12 282 SER A CA 1
ATOM 2255 C C . SER A 1 282 ? 5.417 -9.950 20.093 1.00 79.12 282 SER A C 1
ATOM 2257 O O . SER A 1 282 ? 4.463 -9.270 19.732 1.00 79.12 282 SER A O 1
ATOM 2259 N N . HIS A 1 283 ? 5.321 -10.779 21.140 1.00 83.81 283 HIS A N 1
ATOM 2260 C CA . HIS A 1 283 ? 4.099 -10.894 21.942 1.00 83.81 283 HIS A CA 1
ATOM 2261 C C . HIS A 1 283 ? 3.776 -9.589 22.686 1.00 83.81 283 HIS A C 1
ATOM 2263 O O . HIS A 1 283 ? 2.631 -9.144 22.688 1.00 83.81 283 HIS A O 1
ATOM 2269 N N . PHE A 1 284 ? 4.787 -8.934 23.266 1.00 82.94 284 PHE A N 1
ATOM 2270 C CA . PHE A 1 284 ? 4.611 -7.631 23.907 1.00 82.94 284 PHE A CA 1
ATOM 2271 C C . PHE A 1 284 ? 4.198 -6.556 22.892 1.00 82.94 284 PHE A C 1
ATOM 2273 O O . PHE A 1 284 ? 3.255 -5.812 23.145 1.00 82.94 284 PHE A O 1
ATOM 2280 N N . GLN A 1 285 ? 4.849 -6.512 21.726 1.00 79.19 285 GLN A N 1
ATOM 2281 C CA . GLN A 1 285 ? 4.512 -5.573 20.652 1.00 79.19 285 GLN A CA 1
ATOM 2282 C C . GLN A 1 285 ? 3.062 -5.754 20.182 1.00 79.19 285 GLN A C 1
ATOM 2284 O O . GLN A 1 285 ? 2.312 -4.782 20.157 1.00 79.19 285 GLN A O 1
ATOM 2289 N N . LYS A 1 286 ? 2.624 -6.996 19.919 1.00 83.88 286 LYS A N 1
ATOM 2290 C CA . LYS A 1 286 ? 1.219 -7.301 19.586 1.00 83.88 286 LYS A CA 1
ATOM 2291 C C . LYS A 1 286 ? 0.261 -6.802 20.669 1.00 83.88 286 LYS A C 1
ATOM 2293 O O . LYS A 1 286 ? -0.725 -6.141 20.359 1.00 83.88 286 LYS A O 1
ATOM 2298 N N . ASN A 1 287 ? 0.572 -7.063 21.939 1.00 86.44 287 ASN A N 1
ATOM 2299 C CA . ASN A 1 287 ? -0.262 -6.645 23.065 1.00 86.44 287 ASN A CA 1
ATOM 2300 C C . ASN A 1 287 ? -0.426 -5.120 23.149 1.00 86.44 287 ASN A C 1
ATOM 2302 O O . ASN A 1 287 ? -1.530 -4.653 23.413 1.00 86.44 287 ASN A O 1
ATOM 2306 N N . VAL A 1 288 ? 0.632 -4.344 22.888 1.00 84.69 288 VAL A N 1
ATOM 2307 C CA . VAL A 1 288 ? 0.567 -2.871 22.880 1.00 84.69 288 VAL A CA 1
ATOM 2308 C C . VAL A 1 288 ? -0.361 -2.354 21.776 1.00 84.69 288 VAL A C 1
ATOM 2310 O O . VAL A 1 288 ? -1.168 -1.461 22.027 1.00 84.69 288 VAL A O 1
ATOM 2313 N N . PHE A 1 289 ? -0.298 -2.930 20.574 1.00 87.38 289 PHE A N 1
ATOM 2314 C CA . PHE A 1 289 ? -1.153 -2.518 19.455 1.00 87.38 289 PHE A CA 1
ATOM 2315 C C . PHE A 1 289 ? -2.619 -2.899 19.694 1.00 87.38 289 PHE A C 1
ATOM 2317 O O . PHE A 1 289 ? -3.509 -2.074 19.500 1.00 87.38 289 PHE A O 1
ATOM 2324 N N . CYS A 1 290 ? -2.864 -4.109 20.204 1.00 90.44 290 CYS A N 1
ATOM 2325 C CA . CYS A 1 290 ? -4.187 -4.555 20.642 1.00 90.44 290 CYS A CA 1
ATOM 2326 C C . CYS A 1 290 ? -4.778 -3.642 21.729 1.00 90.44 290 CYS A C 1
ATOM 2328 O O . CYS A 1 290 ? -5.960 -3.320 21.687 1.00 90.44 290 CYS A O 1
ATOM 2330 N N . LEU A 1 291 ? -3.966 -3.205 22.698 1.00 90.19 291 LEU A N 1
ATOM 2331 C CA . LEU A 1 291 ? -4.404 -2.272 23.739 1.00 90.19 291 LEU A CA 1
ATOM 2332 C C . LEU A 1 291 ? -4.803 -0.913 23.165 1.00 90.19 291 LEU A C 1
ATOM 2334 O O . LEU A 1 291 ? -5.852 -0.393 23.533 1.00 90.19 291 LEU A O 1
ATOM 2338 N N . ARG A 1 292 ? -3.985 -0.350 22.266 1.00 90.94 292 ARG A N 1
ATOM 2339 C CA . ARG A 1 292 ? -4.264 0.948 21.639 1.00 90.94 292 ARG A CA 1
ATOM 2340 C C . ARG A 1 292 ? -5.544 0.909 20.807 1.00 90.94 292 ARG A C 1
ATOM 2342 O O . ARG A 1 292 ? -6.362 1.814 20.932 1.00 90.94 292 ARG A O 1
ATOM 2349 N N . GLU A 1 293 ? -5.722 -0.117 19.977 1.00 93.94 293 GLU A N 1
ATOM 2350 C CA . GLU A 1 293 ? -6.934 -0.262 19.164 1.00 93.94 293 GLU A CA 1
ATOM 2351 C C . GLU A 1 293 ? -8.180 -0.446 20.040 1.00 93.94 293 GLU A C 1
ATOM 2353 O O . GLU A 1 293 ? -9.185 0.224 19.813 1.00 93.94 293 GLU A O 1
ATOM 2358 N N . ARG A 1 294 ? -8.098 -1.290 21.080 1.00 94.56 294 ARG A N 1
ATOM 2359 C CA . ARG A 1 294 ? -9.192 -1.500 22.037 1.00 94.56 294 ARG A CA 1
ATOM 2360 C C . ARG A 1 294 ? -9.614 -0.200 22.718 1.00 94.56 294 ARG A C 1
ATOM 2362 O O . ARG A 1 294 ? -10.797 0.119 22.715 1.00 94.56 294 ARG A O 1
ATOM 2369 N N . ASP A 1 295 ? -8.658 0.542 23.269 1.00 94.62 295 ASP A N 1
ATOM 2370 C CA . ASP A 1 295 ? -8.913 1.807 23.966 1.00 94.62 295 ASP A CA 1
ATOM 2371 C C . ASP A 1 295 ? -9.532 2.863 23.035 1.00 94.62 295 ASP A C 1
ATOM 2373 O O . ASP A 1 295 ? -10.519 3.507 23.388 1.00 94.62 295 ASP A O 1
ATOM 2377 N N . LEU A 1 296 ? -9.000 3.011 21.817 1.00 96.06 296 LEU A N 1
ATOM 2378 C CA . LEU A 1 296 ? -9.549 3.942 20.829 1.00 96.06 296 LEU A CA 1
ATOM 2379 C C . LEU A 1 296 ? -10.963 3.553 20.395 1.00 96.06 296 LEU A C 1
ATOM 2381 O O . LEU A 1 296 ? -11.817 4.427 20.276 1.00 96.06 296 LEU A O 1
ATOM 2385 N N . LEU A 1 297 ? -11.225 2.261 20.193 1.00 96.56 297 LEU A N 1
ATOM 2386 C CA . LEU A 1 297 ? -12.545 1.764 19.815 1.00 96.56 297 LEU A CA 1
ATOM 2387 C C . LEU A 1 297 ? -13.565 1.994 20.932 1.00 96.56 297 LEU A C 1
ATOM 2389 O O . LEU A 1 297 ? -14.662 2.479 20.667 1.00 96.56 297 LEU A O 1
ATOM 2393 N N . GLU A 1 298 ? -13.195 1.701 22.179 1.00 95.56 298 GLU A N 1
ATOM 2394 C CA . GLU A 1 298 ? -14.038 1.947 23.349 1.00 95.56 298 GLU A CA 1
ATOM 2395 C C . GLU A 1 298 ? -14.360 3.441 23.493 1.00 95.56 298 GLU A C 1
ATOM 2397 O O . GLU A 1 298 ? -15.538 3.800 23.563 1.00 95.56 298 GLU A O 1
ATOM 2402 N N . ARG A 1 299 ? -13.351 4.322 23.422 1.00 96.62 299 ARG A N 1
ATOM 2403 C CA . ARG A 1 299 ? -13.550 5.781 23.478 1.00 96.62 299 ARG A CA 1
ATOM 2404 C C . ARG A 1 299 ? -14.401 6.301 22.323 1.00 96.62 299 ARG A C 1
ATOM 2406 O O . ARG A 1 299 ? -15.332 7.061 22.566 1.00 96.62 299 ARG A O 1
ATOM 2413 N N . TYR A 1 300 ? -14.141 5.849 21.096 1.00 97.19 300 TYR A N 1
ATOM 2414 C CA . TYR A 1 300 ? -14.932 6.229 19.925 1.00 97.19 300 TYR A CA 1
ATOM 2415 C C . TYR A 1 300 ? -16.400 5.825 20.087 1.00 97.19 300 TYR A C 1
ATOM 2417 O O . TYR A 1 300 ? -17.303 6.612 19.817 1.00 97.19 300 TYR A O 1
ATOM 2425 N N . THR A 1 301 ? -16.655 4.611 20.585 1.00 96.31 301 THR A N 1
ATOM 2426 C CA . THR A 1 301 ? -18.027 4.138 20.801 1.00 96.31 301 THR A CA 1
ATOM 2427 C C . THR A 1 301 ? -18.749 4.897 21.912 1.00 96.31 301 THR A C 1
ATOM 2429 O O . THR A 1 301 ? -19.942 5.159 21.772 1.00 96.31 301 THR A O 1
ATOM 2432 N N . CYS A 1 302 ? -18.032 5.281 22.974 1.00 96.44 302 CYS A N 1
ATOM 2433 C CA . CYS A 1 302 ? -18.560 6.101 24.062 1.00 96.44 302 CYS A CA 1
ATOM 2434 C C . CYS A 1 302 ? -18.926 7.504 23.569 1.00 96.44 302 CYS A C 1
ATOM 2436 O O . CYS A 1 302 ? -20.051 7.944 23.772 1.00 96.44 302 CYS A O 1
ATOM 2438 N N . GLU A 1 303 ? -18.022 8.170 22.848 1.00 96.88 303 GLU A N 1
ATOM 2439 C CA . GLU A 1 303 ? -18.248 9.531 22.351 1.00 96.88 303 GLU A CA 1
ATOM 2440 C C . GLU A 1 303 ? -19.430 9.593 21.373 1.00 96.88 303 GLU A C 1
ATOM 2442 O O . GLU A 1 303 ? -20.299 10.457 21.497 1.00 96.88 303 GLU A O 1
ATOM 2447 N N . VAL A 1 304 ? -19.528 8.628 20.450 1.00 96.56 304 VAL A N 1
ATOM 2448 C CA . VAL A 1 304 ? -20.676 8.535 19.537 1.00 96.56 304 VAL A CA 1
ATOM 2449 C C . VAL A 1 304 ? -21.979 8.326 20.315 1.00 96.56 304 VAL A C 1
ATOM 2451 O O . VAL A 1 304 ? -22.975 8.969 19.994 1.00 96.56 304 VAL A O 1
ATOM 2454 N N . ALA A 1 305 ? -21.987 7.467 21.340 1.00 95.25 305 ALA A N 1
ATOM 2455 C CA . ALA A 1 305 ? -23.174 7.249 22.167 1.00 95.25 305 ALA A CA 1
ATOM 2456 C C . ALA A 1 305 ? -23.580 8.522 22.932 1.00 95.25 305 ALA A C 1
ATOM 2458 O O . ALA A 1 305 ? -24.748 8.900 22.896 1.00 95.25 305 ALA A O 1
ATOM 2459 N N . GLU A 1 306 ? -22.624 9.230 23.538 1.00 96.69 306 GLU A N 1
ATOM 2460 C CA . GLU A 1 306 ? -22.876 10.492 24.243 1.00 96.69 306 GLU A CA 1
ATOM 2461 C C . GLU A 1 306 ? -23.447 11.579 23.323 1.00 96.69 306 GLU A C 1
ATOM 2463 O O . GLU A 1 306 ? -24.320 12.343 23.731 1.00 96.69 306 GLU A O 1
ATOM 2468 N N . LEU A 1 307 ? -22.970 11.672 22.079 1.00 96.00 307 LEU A N 1
ATOM 2469 C CA . LEU A 1 307 ? -23.498 12.622 21.097 1.00 96.00 307 LEU A CA 1
ATOM 2470 C C . LEU A 1 307 ? -24.933 12.267 20.688 1.00 96.00 307 LEU A C 1
ATOM 2472 O O . LEU A 1 307 ? -25.784 13.152 20.603 1.00 96.00 307 LEU A O 1
ATOM 2476 N N . GLN A 1 308 ? -25.225 10.980 20.495 1.00 94.25 308 GLN A N 1
ATOM 2477 C CA . GLN A 1 308 ? -26.583 10.516 20.203 1.00 94.25 308 GLN A CA 1
ATOM 2478 C C . GLN A 1 308 ? -27.543 10.765 21.373 1.00 94.25 308 GLN A C 1
ATOM 2480 O O . GLN A 1 308 ? -28.687 11.160 21.156 1.00 94.25 308 GLN A O 1
ATOM 2485 N N . GLU A 1 309 ? -27.083 10.594 22.614 1.00 95.88 309 GLU A N 1
ATOM 2486 C CA . GLU A 1 309 ? -27.859 10.918 23.818 1.00 95.88 309 GLU A CA 1
ATOM 2487 C C . GLU A 1 309 ? -28.176 12.417 23.929 1.00 95.88 309 GLU A C 1
ATOM 2489 O O . GLU A 1 309 ? -29.236 12.788 24.433 1.00 95.88 309 GLU A O 1
ATOM 2494 N N . ARG A 1 310 ? -27.306 13.288 23.398 1.00 95.25 310 ARG A N 1
ATOM 2495 C CA . ARG A 1 310 ? -27.544 14.740 23.290 1.00 95.25 310 ARG A CA 1
ATOM 2496 C C . ARG A 1 310 ? -28.504 15.121 22.154 1.00 95.25 310 ARG A C 1
ATOM 2498 O O . ARG A 1 310 ? -28.799 16.302 21.990 1.00 95.25 310 ARG A O 1
ATOM 2505 N N . GLY A 1 311 ? -29.019 14.144 21.407 1.00 94.56 311 GLY A N 1
ATOM 2506 C CA . GLY A 1 311 ? -29.997 14.339 20.337 1.00 94.56 311 GLY A CA 1
ATOM 2507 C C . GLY A 1 311 ? -29.398 14.450 18.935 1.00 94.56 311 GLY A C 1
ATOM 2508 O O . GLY A 1 311 ? -30.145 14.697 17.989 1.00 94.56 311 GLY A O 1
ATOM 2509 N N . GLU A 1 312 ? -28.086 14.252 18.776 1.00 96.50 312 GLU A N 1
ATOM 2510 C CA . GLU A 1 312 ? -27.458 14.288 17.456 1.00 96.50 312 GLU A CA 1
ATOM 2511 C C . GLU A 1 312 ? -27.829 13.063 16.613 1.00 96.50 312 GLU A C 1
ATOM 2513 O O . GLU A 1 312 ? -27.956 11.937 17.106 1.00 96.50 312 GLU A O 1
ATOM 2518 N N . SER A 1 313 ? -27.972 13.270 15.300 1.00 95.25 313 SER A N 1
ATOM 2519 C CA . SER A 1 313 ? -28.143 12.152 14.366 1.00 95.25 313 SER A CA 1
ATOM 2520 C C . SER A 1 313 ? -26.892 11.273 14.343 1.00 95.25 313 SER A C 1
ATOM 2522 O O . SER A 1 313 ? -25.777 11.757 14.525 1.00 95.25 313 SER A O 1
ATOM 2524 N N . ARG A 1 314 ? -27.055 9.980 14.049 1.00 90.31 314 ARG A N 1
ATOM 2525 C CA . ARG A 1 314 ? -25.938 9.026 13.993 1.00 90.31 314 ARG A CA 1
ATOM 2526 C C . ARG A 1 314 ? -24.846 9.465 13.020 1.00 90.31 314 ARG A C 1
ATOM 2528 O O . ARG A 1 314 ? -23.660 9.345 13.316 1.00 90.31 314 ARG A O 1
ATOM 2535 N N . GLU A 1 315 ? -25.252 9.947 11.855 1.00 90.44 315 GLU A N 1
ATOM 2536 C CA . GLU A 1 315 ? -24.356 10.407 10.802 1.00 90.44 315 GLU A CA 1
ATOM 2537 C C . GLU A 1 315 ? -23.556 11.622 11.275 1.00 90.44 315 GLU A C 1
ATOM 2539 O O . GLU A 1 315 ? -22.343 11.675 11.069 1.00 90.44 315 GLU A O 1
ATOM 2544 N N . PHE A 1 316 ? -24.2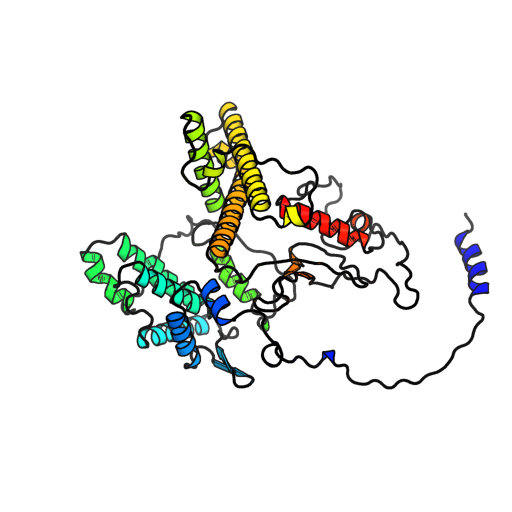11 12.553 11.971 1.00 91.81 316 PHE A N 1
ATOM 2545 C CA . PHE A 1 316 ? -23.559 13.737 12.518 1.00 91.81 316 PHE A CA 1
ATOM 2546 C C . PHE A 1 316 ? -22.649 13.409 13.708 1.00 91.81 316 PHE A C 1
ATOM 2548 O O . PHE A 1 316 ? -21.546 13.943 13.785 1.00 91.81 316 PHE A O 1
ATOM 2555 N N . SER A 1 317 ? -23.020 12.453 14.567 1.00 93.94 317 SER A N 1
ATOM 2556 C CA . SER A 1 317 ? -22.137 11.960 15.634 1.00 93.94 317 SER A CA 1
ATOM 2557 C C . SER A 1 317 ? -20.834 11.384 15.073 1.00 93.94 317 SER A C 1
ATOM 2559 O O . SER A 1 317 ? -19.761 11.658 15.601 1.00 93.94 317 SER A O 1
ATOM 2561 N N . PHE A 1 318 ? -20.889 10.642 13.959 1.00 92.31 318 PHE A N 1
ATOM 2562 C CA . PHE A 1 318 ? -19.672 10.150 13.306 1.00 92.31 318 PHE A CA 1
ATOM 2563 C C . PHE A 1 318 ? -18.784 11.271 12.753 1.00 92.31 318 PHE A C 1
ATOM 2565 O O . PHE A 1 318 ? -17.563 11.124 12.775 1.00 92.31 318 PHE A O 1
ATOM 2572 N N . LEU A 1 319 ? -19.377 12.362 12.257 1.00 88.69 319 LEU A N 1
ATOM 2573 C CA . LEU A 1 319 ? -18.635 13.527 11.766 1.00 88.69 319 LEU A CA 1
ATOM 2574 C C . LEU A 1 319 ? -17.974 14.302 12.913 1.00 88.69 319 LEU A C 1
ATOM 2576 O O . LEU A 1 319 ? -16.810 14.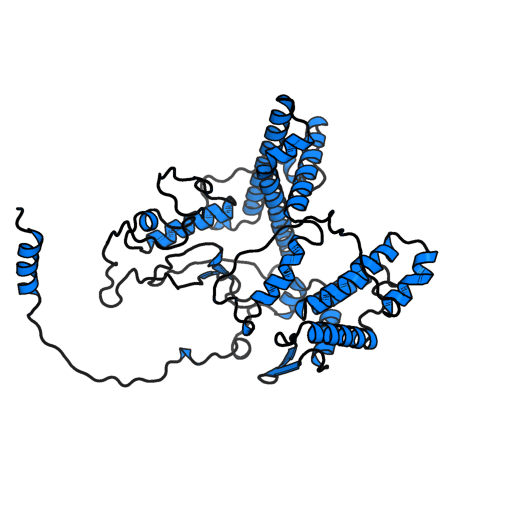688 12.812 1.00 88.69 319 LEU A O 1
ATOM 2580 N N . LEU A 1 320 ? -18.687 14.496 14.022 1.00 91.12 320 LEU A N 1
ATOM 2581 C CA . LEU A 1 320 ? -18.144 15.175 15.198 1.00 91.12 320 LEU A CA 1
ATOM 2582 C C . LEU A 1 320 ? -16.985 14.385 15.826 1.00 91.12 320 LEU A C 1
ATOM 2584 O O . LEU A 1 320 ? -15.975 14.984 16.186 1.00 91.12 320 LEU A O 1
ATOM 2588 N N . SER A 1 321 ? -17.062 13.052 15.837 1.00 92.69 321 SER A N 1
ATOM 2589 C CA . SER A 1 321 ? -16.006 12.167 16.353 1.00 92.69 321 SER A CA 1
ATOM 2590 C C . SER A 1 321 ? -14.933 11.784 15.316 1.00 92.69 321 SER A C 1
ATOM 2592 O O . SER A 1 321 ? -14.296 10.731 15.436 1.00 92.69 321 SER A O 1
ATOM 2594 N N . HIS A 1 322 ? -14.715 12.603 14.276 1.00 87.25 322 HIS A N 1
ATOM 2595 C CA . HIS A 1 322 ? -13.788 12.287 13.177 1.00 87.25 322 HIS A CA 1
ATOM 2596 C C . HIS A 1 322 ? -12.342 12.044 13.643 1.00 87.25 322 HIS A C 1
ATOM 2598 O O . HIS A 1 322 ? -11.703 11.124 13.139 1.00 87.25 322 HIS A O 1
ATOM 2604 N N . GLN A 1 323 ? -11.843 12.797 14.631 1.00 85.81 323 GLN A N 1
ATOM 2605 C CA . GLN A 1 323 ? -10.467 12.651 15.121 1.00 85.81 323 GLN A CA 1
ATOM 2606 C C . GLN A 1 323 ? -10.228 11.274 15.762 1.00 85.81 323 GLN A C 1
ATOM 2608 O O . GLN A 1 323 ? -9.244 10.606 15.445 1.00 85.81 323 GLN A O 1
ATOM 2613 N N . LEU A 1 324 ? -11.145 10.816 16.628 1.00 89.12 324 LEU A N 1
ATOM 2614 C CA . LEU A 1 324 ? -11.071 9.470 17.211 1.00 89.12 324 LEU A CA 1
ATOM 2615 C C . LEU A 1 324 ? -11.258 8.383 16.153 1.00 89.12 324 LEU A C 1
ATOM 2617 O O . LEU A 1 324 ? -10.596 7.350 16.215 1.00 89.12 324 LEU A O 1
ATOM 2621 N N . SER A 1 325 ? -12.143 8.620 15.183 1.00 90.12 325 SER A N 1
ATOM 2622 C CA . SER A 1 325 ? -12.332 7.735 14.035 1.00 90.12 325 SER A CA 1
ATOM 2623 C C . SER A 1 325 ? -11.025 7.549 13.255 1.00 90.12 325 SER A C 1
ATOM 2625 O O . SER A 1 325 ? -10.649 6.420 12.954 1.00 90.12 325 SER A O 1
ATOM 2627 N N . GLU A 1 326 ? -10.315 8.633 12.946 1.00 85.31 326 GLU A N 1
ATOM 2628 C CA . GLU A 1 326 ? -9.041 8.581 12.228 1.00 85.31 326 GLU A CA 1
ATOM 2629 C C . GLU A 1 326 ? -7.960 7.850 13.039 1.00 85.31 326 GLU A C 1
ATOM 2631 O O . GLU A 1 326 ? -7.292 6.952 12.519 1.00 85.31 326 GLU A O 1
ATOM 2636 N N . ASP A 1 327 ? -7.824 8.178 14.328 1.00 85.62 327 ASP A N 1
ATOM 2637 C CA . ASP A 1 327 ? -6.849 7.544 15.221 1.00 85.62 327 ASP A CA 1
ATOM 2638 C C . ASP A 1 327 ? -7.096 6.033 15.359 1.00 85.62 327 ASP A C 1
ATOM 2640 O O . ASP A 1 327 ? -6.145 5.242 15.336 1.00 85.62 327 ASP A O 1
ATOM 2644 N N . LEU A 1 328 ? -8.366 5.625 15.482 1.00 94.06 328 LEU A N 1
ATOM 2645 C CA . LEU A 1 328 ? -8.787 4.224 15.528 1.00 94.06 328 LEU A CA 1
ATOM 2646 C C . LEU A 1 328 ? -8.415 3.492 14.237 1.00 94.06 328 LEU A C 1
ATOM 2648 O O . LEU A 1 328 ? -7.833 2.408 14.292 1.00 94.06 328 LEU A O 1
ATOM 2652 N N . SER A 1 329 ? -8.714 4.078 13.081 1.00 87.94 329 SER A N 1
ATOM 2653 C CA . SER A 1 329 ? -8.427 3.453 11.788 1.00 87.94 329 SER A CA 1
ATOM 2654 C C . SER A 1 329 ? -6.933 3.309 11.527 1.00 87.94 329 SER A C 1
ATOM 2656 O O . SER A 1 329 ? -6.501 2.261 11.042 1.00 87.94 329 SER A O 1
ATOM 2658 N N . LYS A 1 330 ? -6.121 4.294 11.935 1.00 81.94 330 LYS A N 1
ATOM 2659 C CA . LYS A 1 330 ? -4.655 4.175 11.925 1.00 81.94 330 LYS A CA 1
ATOM 2660 C C . LYS A 1 330 ? -4.181 3.045 12.833 1.00 81.94 330 LYS A C 1
ATOM 2662 O O . LYS A 1 330 ? -3.404 2.203 12.395 1.00 81.94 330 LYS A O 1
ATOM 2667 N N . ALA A 1 331 ? -4.682 2.975 14.070 1.00 84.06 331 ALA A N 1
ATOM 2668 C CA . ALA A 1 331 ? -4.317 1.908 15.004 1.00 84.06 331 ALA A CA 1
ATOM 2669 C C . ALA A 1 331 ? -4.671 0.512 14.458 1.00 84.06 331 ALA A C 1
ATOM 2671 O O . ALA A 1 331 ? -3.870 -0.417 14.578 1.00 84.06 331 ALA A O 1
ATOM 2672 N N . PHE A 1 332 ? -5.832 0.384 13.810 1.00 90.31 332 PHE A N 1
ATOM 2673 C CA . PHE A 1 332 ? -6.253 -0.840 13.134 1.00 90.31 332 PHE A CA 1
ATOM 2674 C C . PHE A 1 332 ? -5.306 -1.228 11.993 1.00 90.31 332 PHE A C 1
ATOM 2676 O O . PHE A 1 332 ? -4.809 -2.359 11.956 1.00 90.31 332 PHE A O 1
ATOM 2683 N N . ALA A 1 333 ? -5.009 -0.288 11.091 1.00 81.75 333 ALA A N 1
ATOM 2684 C CA . ALA A 1 333 ? -4.125 -0.520 9.952 1.00 81.75 333 ALA A CA 1
ATOM 2685 C C . ALA A 1 333 ? -2.704 -0.903 10.398 1.00 81.75 333 ALA A C 1
ATOM 2687 O O . ALA A 1 333 ? -2.147 -1.898 9.936 1.00 81.75 333 ALA A O 1
ATOM 2688 N N . GLU A 1 334 ? -2.133 -0.170 11.353 1.00 82.00 334 GLU A N 1
ATOM 2689 C CA . GLU A 1 334 ? -0.797 -0.428 11.893 1.00 82.00 334 GLU A CA 1
ATOM 2690 C C . GLU A 1 334 ? -0.705 -1.798 12.590 1.00 82.00 334 GLU A C 1
ATOM 2692 O O . GLU A 1 334 ? 0.281 -2.522 12.416 1.00 82.00 334 GLU A O 1
ATOM 2697 N N . LYS A 1 335 ? -1.747 -2.205 13.333 1.00 87.38 335 LYS A N 1
ATOM 2698 C CA . LYS A 1 335 ? -1.829 -3.545 13.938 1.00 87.38 335 LYS A CA 1
ATOM 2699 C C . LYS A 1 335 ? -1.893 -4.631 12.867 1.00 87.38 335 LYS A C 1
ATOM 2701 O O . LYS A 1 335 ? -1.207 -5.645 12.997 1.00 87.38 335 LYS A O 1
ATOM 2706 N N . ALA A 1 336 ? -2.694 -4.432 11.821 1.00 81.69 336 ALA A N 1
ATOM 2707 C CA . ALA A 1 336 ? -2.799 -5.376 10.712 1.00 81.69 336 ALA A CA 1
ATOM 2708 C C . ALA A 1 336 ? -1.454 -5.544 9.982 1.00 81.69 336 ALA A C 1
ATOM 2710 O O . ALA A 1 336 ? -1.046 -6.675 9.719 1.00 81.69 336 ALA A O 1
ATOM 2711 N N . ILE A 1 337 ? -0.724 -4.446 9.746 1.00 75.25 337 ILE A N 1
ATOM 2712 C CA . ILE A 1 337 ? 0.625 -4.464 9.157 1.00 75.25 337 ILE A CA 1
ATOM 2713 C C . ILE A 1 337 ? 1.595 -5.249 10.046 1.00 75.25 337 ILE A C 1
ATOM 2715 O O . ILE A 1 337 ? 2.262 -6.167 9.566 1.00 75.25 337 ILE A O 1
ATOM 2719 N N . LEU A 1 338 ? 1.649 -4.943 11.348 1.00 77.56 338 LEU A N 1
ATOM 2720 C CA . LEU A 1 338 ? 2.508 -5.665 12.291 1.00 77.56 338 LEU A CA 1
ATOM 2721 C C . LEU A 1 338 ? 2.184 -7.164 12.302 1.00 77.56 338 LEU A C 1
ATOM 2723 O O . LEU A 1 338 ? 3.088 -8.000 12.285 1.00 77.56 338 LEU A O 1
ATOM 2727 N N . GLN A 1 339 ? 0.898 -7.514 12.319 1.00 81.06 339 GLN A N 1
ATOM 2728 C CA . GLN A 1 339 ? 0.471 -8.906 12.313 1.00 81.06 339 GLN A CA 1
ATOM 2729 C C . GLN A 1 339 ? 0.888 -9.616 11.019 1.00 81.06 339 GLN A C 1
ATOM 2731 O O . GLN A 1 339 ? 1.410 -10.726 11.110 1.00 81.06 339 GLN A O 1
ATOM 2736 N N . ALA A 1 340 ? 0.742 -8.973 9.859 1.00 75.00 340 ALA A N 1
ATOM 2737 C CA . ALA A 1 340 ? 1.164 -9.523 8.573 1.00 75.00 340 ALA A CA 1
ATOM 2738 C C . ALA A 1 340 ? 2.681 -9.770 8.515 1.00 75.00 340 ALA A C 1
ATOM 2740 O O . ALA A 1 340 ? 3.109 -10.839 8.080 1.00 75.00 340 ALA A O 1
ATOM 2741 N N . VAL A 1 341 ? 3.492 -8.830 9.017 1.00 72.25 341 VAL A N 1
ATOM 2742 C CA . VAL A 1 341 ? 4.957 -8.985 9.104 1.00 72.25 341 VAL A CA 1
ATOM 2743 C C . VAL A 1 341 ? 5.329 -10.164 10.001 1.00 72.25 341 VAL A C 1
ATOM 2745 O O . VAL A 1 341 ? 6.148 -10.997 9.620 1.00 72.25 341 VAL A O 1
ATOM 2748 N N . LEU A 1 342 ? 4.701 -10.274 11.174 1.00 78.00 342 LEU A N 1
ATOM 2749 C CA . LEU A 1 342 ? 4.979 -11.357 12.118 1.00 78.00 342 LEU A CA 1
ATOM 2750 C C . LEU A 1 342 ? 4.522 -12.724 11.591 1.00 78.00 342 LEU A C 1
ATOM 2752 O O . LEU A 1 342 ? 5.190 -13.724 11.840 1.00 78.00 342 LEU A O 1
ATOM 2756 N N . ASP A 1 343 ? 3.419 -12.780 10.842 1.00 78.81 343 ASP A N 1
ATOM 2757 C CA . ASP A 1 343 ? 2.953 -14.015 10.203 1.00 78.81 343 ASP A CA 1
ATOM 2758 C C . ASP A 1 343 ? 3.851 -14.425 9.029 1.00 78.81 343 ASP A C 1
ATOM 2760 O O . ASP A 1 343 ? 4.045 -15.619 8.795 1.00 78.81 343 ASP A O 1
ATOM 2764 N N . ALA A 1 344 ? 4.415 -13.459 8.298 1.00 72.12 344 ALA A N 1
ATOM 2765 C CA . ALA A 1 344 ? 5.419 -13.720 7.271 1.00 72.12 344 ALA A CA 1
ATOM 2766 C C . ALA A 1 344 ? 6.724 -14.243 7.893 1.00 72.12 344 ALA A C 1
ATOM 2768 O O . ALA A 1 344 ? 7.244 -15.262 7.442 1.00 72.12 344 ALA A O 1
ATOM 2769 N N . GLU A 1 345 ? 7.205 -13.615 8.972 1.00 71.69 345 GLU A N 1
ATOM 2770 C CA . GLU A 1 345 ? 8.395 -14.060 9.709 1.00 71.69 345 GLU A CA 1
ATOM 2771 C C . GLU A 1 345 ? 8.206 -15.469 10.293 1.00 71.69 345 GLU A C 1
ATOM 2773 O O . GLU A 1 345 ? 9.096 -16.309 10.181 1.00 71.69 345 GLU A O 1
ATOM 2778 N N . ALA A 1 346 ? 7.034 -15.772 10.861 1.00 76.94 346 ALA A N 1
ATOM 2779 C CA . ALA A 1 346 ? 6.744 -17.077 11.458 1.00 76.94 346 ALA A CA 1
ATOM 2780 C C . ALA A 1 346 ? 6.736 -18.240 10.448 1.00 76.94 346 ALA A C 1
ATOM 2782 O O . ALA A 1 346 ? 6.913 -19.393 10.841 1.00 76.94 346 ALA A O 1
ATOM 2783 N N . LYS A 1 347 ? 6.527 -17.955 9.157 1.00 76.62 347 LYS A N 1
ATOM 2784 C CA . LYS A 1 347 ? 6.575 -18.952 8.074 1.00 76.62 347 LYS A CA 1
ATOM 2785 C C . LYS A 1 347 ? 7.999 -19.248 7.601 1.00 76.62 347 LYS A C 1
ATOM 2787 O O . LYS A 1 347 ? 8.190 -20.182 6.822 1.00 76.62 347 LYS A O 1
ATOM 2792 N N . LEU A 1 348 ? 8.990 -18.471 8.042 1.00 69.44 348 LEU A N 1
ATOM 2793 C CA . LEU A 1 348 ? 10.381 -18.690 7.672 1.00 69.44 348 LEU A CA 1
ATOM 2794 C C . LEU A 1 348 ? 10.979 -19.894 8.426 1.00 69.44 348 LEU A C 1
ATOM 2796 O O . LEU A 1 348 ? 10.699 -20.086 9.612 1.00 69.44 348 LEU A O 1
ATOM 2800 N N . PRO A 1 349 ? 11.843 -20.697 7.778 1.00 65.25 349 PRO A N 1
ATOM 2801 C CA . PRO A 1 349 ? 12.575 -21.770 8.445 1.00 65.25 349 PRO A CA 1
ATOM 2802 C C . PRO A 1 349 ? 13.400 -21.267 9.641 1.00 65.25 349 PRO A C 1
ATOM 2804 O O . PRO A 1 349 ? 13.930 -20.153 9.648 1.00 65.25 349 PRO A O 1
ATOM 2807 N N . ALA A 1 350 ? 13.568 -22.112 10.662 1.00 51.19 350 ALA A N 1
ATOM 2808 C CA . ALA A 1 350 ? 14.421 -21.793 11.804 1.00 51.19 350 ALA A CA 1
ATOM 2809 C C . ALA A 1 350 ? 15.871 -21.533 11.341 1.00 51.19 350 ALA A C 1
ATOM 2811 O O . ALA A 1 350 ? 16.517 -22.420 10.793 1.00 51.19 350 ALA A O 1
ATOM 2812 N N . GLY A 1 351 ? 16.375 -20.314 11.570 1.00 49.06 351 GLY A N 1
ATOM 2813 C CA . GLY A 1 351 ? 17.704 -19.870 11.116 1.00 49.06 351 GLY A CA 1
ATOM 2814 C C . GLY A 1 351 ? 17.676 -18.841 9.981 1.00 49.06 351 GLY A C 1
ATOM 2815 O O . GLY A 1 351 ? 18.705 -18.235 9.692 1.00 49.06 351 GLY A O 1
ATOM 2816 N N . SER A 1 352 ? 16.510 -18.584 9.386 1.00 44.56 352 SER A N 1
ATOM 2817 C CA . SER A 1 352 ? 16.313 -17.522 8.399 1.00 44.56 352 SER A CA 1
ATOM 2818 C C . SER A 1 352 ? 16.216 -16.128 9.045 1.00 44.56 352 SER A C 1
ATOM 2820 O O . SER A 1 352 ? 16.034 -15.987 10.256 1.00 44.56 352 SER A O 1
ATOM 2822 N N . ILE A 1 353 ? 16.412 -15.101 8.211 1.00 42.97 353 ILE A N 1
ATOM 2823 C CA . ILE A 1 353 ? 16.601 -13.675 8.528 1.00 42.97 353 ILE A CA 1
ATOM 2824 C C . ILE A 1 353 ? 15.753 -13.198 9.721 1.00 42.97 353 ILE A C 1
ATOM 2826 O O . ILE A 1 353 ? 14.550 -13.000 9.602 1.00 42.97 353 ILE A O 1
ATOM 2830 N N . LYS A 1 354 ? 16.402 -12.923 10.862 1.00 36.44 354 LYS A N 1
ATOM 2831 C CA . LYS A 1 354 ? 15.776 -12.227 11.999 1.00 36.44 354 LYS A CA 1
ATOM 2832 C C . LYS A 1 354 ? 15.958 -10.717 11.862 1.00 36.44 354 LYS A C 1
ATOM 2834 O O . LYS A 1 354 ? 17.077 -10.212 11.686 1.00 36.44 354 LYS A O 1
ATOM 2839 N N . VAL A 1 355 ? 14.873 -9.956 11.959 1.00 34.56 355 VAL A N 1
ATOM 2840 C CA . VAL A 1 355 ? 14.919 -8.486 11.966 1.00 34.56 355 VAL A CA 1
ATOM 2841 C C . VAL A 1 355 ? 15.309 -8.006 13.364 1.00 34.56 355 VAL A C 1
ATOM 2843 O O . VAL A 1 355 ? 14.474 -7.842 14.241 1.00 34.56 355 VAL A O 1
ATOM 2846 N N . ASN A 1 356 ? 16.611 -7.812 13.599 1.00 27.48 356 ASN A N 1
ATOM 2847 C CA . ASN A 1 356 ? 17.133 -7.311 14.870 1.00 27.48 356 ASN A CA 1
ATOM 2848 C C . ASN A 1 356 ? 17.793 -5.927 14.735 1.00 27.48 356 ASN A C 1
ATOM 2850 O O . ASN A 1 356 ? 18.736 -5.769 13.966 1.00 27.48 356 ASN A O 1
ATOM 2854 N N . LYS A 1 357 ? 17.396 -5.043 15.669 1.00 30.00 357 LYS A N 1
ATOM 2855 C CA . LYS A 1 357 ? 18.185 -3.993 16.358 1.00 30.00 357 LYS A CA 1
ATOM 2856 C C . LYS A 1 357 ? 18.424 -2.637 15.662 1.00 30.00 357 LYS A C 1
ATOM 2858 O O . LYS A 1 357 ? 19.152 -2.544 14.689 1.00 30.00 357 LYS A O 1
ATOM 2863 N N . VAL A 1 358 ? 17.986 -1.574 16.349 1.00 27.41 358 VAL A N 1
ATOM 2864 C CA . VAL A 1 358 ? 18.462 -0.182 16.211 1.00 27.41 358 VAL A CA 1
ATOM 2865 C C . VAL A 1 358 ? 19.390 0.146 17.394 1.00 27.41 358 VAL A C 1
ATOM 2867 O O . VAL A 1 358 ? 19.060 -0.170 18.540 1.00 27.41 358 VAL A O 1
ATOM 2870 N N . THR A 1 359 ? 20.552 0.758 17.132 1.00 26.33 359 THR A N 1
ATOM 2871 C CA . THR A 1 359 ? 21.488 1.303 18.142 1.00 26.33 359 THR A CA 1
ATOM 2872 C C . THR A 1 359 ? 21.950 2.684 17.670 1.00 26.33 359 THR A C 1
ATOM 2874 O O . THR A 1 359 ? 22.440 2.792 16.550 1.00 26.33 359 THR A O 1
ATOM 2877 N N . VAL A 1 360 ? 21.808 3.729 18.492 1.00 35.25 360 VAL A N 1
ATOM 2878 C CA . VAL A 1 360 ? 22.231 5.102 18.151 1.00 35.25 360 VAL A CA 1
ATOM 2879 C C . VAL A 1 360 ? 23.542 5.430 18.871 1.00 35.25 360 VAL A C 1
ATOM 2881 O O . VAL A 1 360 ? 23.600 5.393 20.099 1.00 35.25 360 VAL A O 1
ATOM 2884 N N . SER A 1 361 ? 24.595 5.769 18.124 1.00 34.03 361 SER A N 1
ATOM 2885 C CA . SER A 1 361 ? 25.890 6.218 18.660 1.00 34.03 361 SER A CA 1
ATOM 2886 C C . SER A 1 361 ? 26.131 7.701 18.345 1.00 34.03 361 SER A C 1
ATOM 2888 O O . SER A 1 361 ? 26.403 8.046 17.197 1.00 34.03 361 SER A O 1
ATOM 2890 N N . HIS A 1 362 ? 26.080 8.580 19.353 1.00 49.66 362 HIS A N 1
ATOM 2891 C CA . HIS A 1 362 ? 26.406 10.009 19.211 1.00 49.66 362 HIS A CA 1
ATOM 2892 C C . HIS A 1 362 ? 27.890 10.257 19.501 1.00 49.66 362 HIS A C 1
ATOM 2894 O O . HIS A 1 362 ? 28.322 10.288 20.652 1.00 49.66 362 HIS A O 1
ATOM 2900 N N . GLY A 1 363 ? 28.687 10.425 18.446 1.00 54.16 363 GLY A N 1
ATOM 2901 C CA . GLY A 1 363 ? 30.144 10.432 18.553 1.00 54.16 363 GLY A CA 1
ATOM 2902 C C . GLY A 1 363 ? 30.827 11.769 18.857 1.00 54.16 363 GLY A C 1
ATOM 2903 O O . GLY A 1 363 ? 32.020 11.696 19.135 1.00 54.16 363 GLY A O 1
ATOM 2904 N N . ARG A 1 364 ? 30.162 12.948 18.757 1.00 63.59 364 ARG A N 1
ATOM 2905 C CA . ARG A 1 364 ? 30.730 14.309 19.049 1.00 63.59 364 ARG A CA 1
ATOM 2906 C C . ARG A 1 364 ? 29.855 15.531 18.676 1.00 63.59 364 ARG A C 1
ATOM 2908 O O . ARG A 1 364 ? 30.200 16.651 19.046 1.00 63.59 364 ARG A O 1
ATOM 2915 N N . TYR A 1 365 ? 28.754 15.340 17.955 1.00 70.75 365 TYR A N 1
ATOM 2916 C CA . TYR A 1 365 ? 27.893 16.413 17.439 1.00 70.75 365 TYR A CA 1
ATOM 2917 C C . TYR A 1 365 ? 26.476 16.286 17.998 1.00 70.75 365 TYR A C 1
ATOM 2919 O O . TYR A 1 365 ? 26.071 15.189 18.383 1.00 70.75 365 TYR A O 1
ATOM 2927 N N . VAL A 1 366 ? 25.786 17.420 18.082 1.00 75.06 366 VAL A N 1
ATOM 2928 C CA . VAL A 1 366 ? 24.340 17.530 18.305 1.00 75.06 366 VAL A CA 1
ATOM 2929 C C . VAL A 1 366 ? 23.718 17.688 16.934 1.00 75.06 366 VAL A C 1
ATOM 2931 O O . VAL A 1 366 ? 24.206 18.507 16.159 1.00 75.06 366 VAL A O 1
ATOM 2934 N N . HIS A 1 367 ? 22.683 16.925 16.631 1.00 81.50 367 HIS A N 1
ATOM 2935 C CA . HIS A 1 367 ? 21.906 17.042 15.413 1.00 81.50 367 HIS A CA 1
ATOM 2936 C C . HIS A 1 367 ? 21.113 18.346 15.372 1.00 81.50 367 HIS A C 1
ATOM 2938 O O . HIS A 1 367 ? 21.090 19.022 14.350 1.00 81.50 367 HIS A O 1
ATOM 2944 N N . GLY A 1 368 ? 20.476 18.711 16.488 1.00 77.19 368 GLY A N 1
ATOM 2945 C CA . GLY A 1 368 ? 19.716 19.955 16.625 1.00 77.19 368 GLY A CA 1
ATOM 2946 C C . GLY A 1 368 ? 18.330 19.929 15.973 1.00 77.19 368 GLY A C 1
ATOM 2947 O O . GLY A 1 368 ? 17.557 20.858 16.179 1.00 77.19 368 GLY A O 1
ATOM 2948 N N . ASP A 1 369 ? 17.996 18.872 15.227 1.00 83.50 369 ASP A N 1
ATOM 2949 C CA . ASP A 1 369 ? 16.682 18.686 14.594 1.00 83.50 369 ASP A CA 1
ATOM 2950 C C . ASP A 1 369 ? 16.272 17.206 14.551 1.00 83.50 369 ASP A C 1
ATOM 2952 O O . ASP A 1 369 ? 16.101 16.609 13.493 1.00 83.50 369 ASP A O 1
ATOM 2956 N N . VAL A 1 370 ? 16.250 16.543 15.707 1.00 83.19 370 VAL A N 1
ATOM 2957 C CA . VAL A 1 370 ? 15.857 15.126 15.788 1.00 83.19 370 VAL A CA 1
ATOM 2958 C C . VAL A 1 370 ? 14.338 15.012 15.675 1.00 83.19 370 VAL A C 1
ATOM 2960 O O . VAL A 1 370 ? 13.620 15.508 16.542 1.00 83.19 370 VAL A O 1
ATOM 2963 N N . LYS A 1 371 ? 13.869 14.353 14.612 1.00 83.56 371 LYS A N 1
ATOM 2964 C CA . LYS A 1 371 ? 12.454 14.152 14.275 1.00 83.56 371 LYS A CA 1
ATOM 2965 C C . LYS A 1 371 ? 12.285 12.956 13.329 1.00 83.56 371 LYS A C 1
ATOM 2967 O O . LYS A 1 371 ? 13.275 12.581 12.692 1.00 83.56 371 LYS A O 1
ATOM 2972 N N . PRO A 1 372 ? 11.082 12.356 13.212 1.00 80.06 372 PRO A N 1
ATOM 2973 C CA . PRO A 1 372 ? 10.860 11.178 12.369 1.00 80.06 372 PRO A CA 1
ATOM 2974 C C . PRO A 1 372 ? 11.362 11.339 10.932 1.00 80.06 372 PRO A C 1
ATOM 2976 O O . PRO A 1 372 ? 11.938 10.414 10.373 1.00 80.06 372 PRO A O 1
ATOM 2979 N N . GLU A 1 373 ? 11.181 12.527 10.358 1.00 81.56 373 GLU A N 1
ATOM 2980 C CA . GLU A 1 373 ? 11.495 12.836 8.963 1.00 81.56 373 GLU A CA 1
ATOM 2981 C C . GLU A 1 373 ? 13.006 12.831 8.679 1.00 81.56 373 GLU A C 1
ATOM 2983 O O . GLU A 1 373 ? 13.423 12.608 7.545 1.00 81.56 373 GLU A O 1
ATOM 2988 N N . ASN A 1 374 ? 13.823 13.034 9.716 1.00 81.19 374 ASN A N 1
ATOM 2989 C CA . ASN A 1 374 ? 15.284 13.045 9.628 1.00 81.19 374 ASN A CA 1
ATOM 2990 C C . ASN A 1 374 ? 15.897 11.671 9.927 1.00 81.19 374 ASN A C 1
ATOM 2992 O O . ASN A 1 374 ? 17.119 11.527 9.979 1.00 81.19 374 ASN A O 1
ATOM 2996 N N . PHE A 1 375 ? 15.066 10.646 10.114 1.00 77.50 375 PHE A N 1
ATOM 2997 C CA . PHE A 1 375 ? 15.511 9.269 10.214 1.00 77.50 375 PHE A CA 1
ATOM 2998 C C . PHE A 1 375 ? 15.302 8.548 8.891 1.00 77.50 375 PHE A C 1
ATOM 3000 O O . PHE A 1 375 ? 14.177 8.338 8.446 1.00 77.50 375 PHE A O 1
ATOM 3007 N N . LEU A 1 376 ? 16.400 8.103 8.293 1.00 66.50 376 LEU A N 1
ATOM 3008 C CA . LEU A 1 376 ? 16.365 7.149 7.197 1.00 66.50 376 LEU A CA 1
ATOM 3009 C C . LEU A 1 376 ? 16.780 5.783 7.710 1.00 66.50 376 LEU A C 1
ATOM 3011 O O . LEU A 1 376 ? 17.613 5.656 8.602 1.00 66.50 376 LEU A O 1
ATOM 3015 N N . LEU A 1 377 ? 16.223 4.742 7.120 1.00 70.88 377 LEU A N 1
ATOM 3016 C CA . LEU A 1 377 ? 16.805 3.417 7.236 1.00 70.88 377 LEU A CA 1
ATOM 3017 C C . LEU A 1 377 ? 17.918 3.292 6.205 1.00 70.88 377 LEU A C 1
ATOM 3019 O O . LEU A 1 377 ? 17.885 3.952 5.160 1.00 70.88 377 LEU A O 1
ATOM 3023 N N . GLY A 1 378 ? 18.925 2.477 6.506 1.00 59.47 378 GLY A N 1
ATOM 3024 C CA . GLY A 1 378 ? 19.925 2.166 5.501 1.00 59.47 378 GLY A CA 1
ATOM 3025 C C . GLY A 1 378 ? 19.280 1.568 4.266 1.00 59.47 378 GLY A C 1
ATOM 3026 O O . GLY A 1 378 ? 18.181 1.011 4.350 1.00 59.47 378 GLY A O 1
ATOM 3027 N N . PRO A 1 379 ? 19.954 1.667 3.113 1.00 56.31 379 PRO A N 1
ATOM 3028 C CA . PRO A 1 379 ? 19.424 1.114 1.885 1.00 56.31 379 PRO A CA 1
ATOM 3029 C C . PRO A 1 379 ? 19.038 -0.359 2.101 1.00 56.31 379 PRO A C 1
ATOM 3031 O O . PRO A 1 379 ? 19.847 -1.113 2.664 1.00 56.31 379 PRO A O 1
ATOM 3034 N N . PRO A 1 380 ? 17.819 -0.766 1.705 1.00 43.06 380 PRO A N 1
ATOM 3035 C CA . PRO A 1 380 ? 17.371 -2.147 1.827 1.00 43.06 380 PRO A CA 1
ATOM 3036 C C . PRO A 1 380 ? 18.397 -3.115 1.227 1.00 43.06 380 PRO A C 1
ATOM 3038 O O . PRO A 1 380 ? 18.909 -2.870 0.133 1.00 43.06 380 PRO A O 1
ATOM 3041 N N . GLY A 1 381 ? 18.748 -4.182 1.949 1.00 49.03 381 GLY A N 1
ATOM 3042 C CA . GLY A 1 381 ? 19.777 -5.140 1.536 1.00 49.03 381 GLY A CA 1
ATOM 3043 C C . GLY A 1 381 ? 21.222 -4.801 1.930 1.00 49.03 381 GLY A C 1
ATOM 3044 O O . GLY A 1 381 ? 22.129 -5.546 1.562 1.00 49.03 381 GLY A O 1
ATOM 3045 N N . THR A 1 382 ? 21.470 -3.728 2.688 1.00 49.03 382 THR A N 1
ATOM 3046 C CA . THR A 1 382 ? 22.801 -3.415 3.253 1.00 49.03 382 THR A CA 1
ATOM 3047 C C . THR A 1 382 ? 22.942 -3.945 4.690 1.00 49.03 382 THR A C 1
ATOM 3049 O O . THR A 1 382 ? 21.935 -4.113 5.383 1.00 49.03 382 THR A O 1
ATOM 3052 N N . PRO A 1 383 ? 24.166 -4.136 5.231 1.00 50.59 383 PRO A N 1
ATOM 3053 C CA . PRO A 1 383 ? 24.370 -4.382 6.670 1.00 50.59 383 PRO A CA 1
ATOM 3054 C C . PRO A 1 383 ? 23.759 -3.288 7.560 1.00 50.59 383 PRO A C 1
ATOM 3056 O O . PRO A 1 383 ? 23.552 -3.472 8.761 1.00 50.59 383 PRO A O 1
ATOM 3059 N N . GLU A 1 384 ? 23.480 -2.138 6.953 1.00 46.75 384 GLU A N 1
ATOM 3060 C CA . GLU A 1 384 ? 22.959 -0.943 7.575 1.00 46.75 384 GLU A CA 1
ATOM 3061 C C . GLU A 1 384 ? 21.457 -0.751 7.317 1.00 46.75 384 GLU A C 1
ATOM 3063 O O . GLU A 1 384 ? 20.887 0.211 7.802 1.00 46.75 384 GLU A O 1
ATOM 3068 N N . GLU A 1 385 ? 20.770 -1.676 6.642 1.00 54.44 385 GLU A N 1
ATOM 3069 C CA . GLU A 1 385 ? 19.322 -1.604 6.376 1.00 54.44 385 GLU A CA 1
ATOM 3070 C C . GLU A 1 385 ? 18.499 -1.403 7.657 1.00 54.44 385 GLU A C 1
ATOM 3072 O O . GLU A 1 385 ? 17.537 -0.643 7.706 1.00 54.44 385 GLU A O 1
ATOM 3077 N N . LYS A 1 386 ? 18.921 -2.058 8.741 1.00 49.47 386 LYS A N 1
ATOM 3078 C CA . LYS A 1 386 ? 18.309 -1.935 10.077 1.00 49.47 386 LYS A CA 1
ATOM 3079 C C . LYS A 1 386 ? 18.964 -0.838 10.919 1.00 49.47 386 LYS A C 1
ATOM 3081 O O . LYS A 1 386 ? 18.573 -0.597 12.062 1.00 49.47 386 LYS A O 1
ATOM 3086 N N . LYS A 1 387 ? 19.991 -0.193 10.371 1.00 50.72 387 LYS A N 1
ATOM 3087 C CA . LYS A 1 387 ? 20.674 0.949 10.959 1.00 50.72 387 LYS A CA 1
ATOM 3088 C C . LYS A 1 387 ? 19.907 2.192 10.543 1.00 50.72 387 LYS A C 1
ATOM 3090 O O . LYS A 1 387 ? 19.662 2.460 9.373 1.00 50.72 387 LYS A O 1
ATOM 3095 N N . LEU A 1 388 ? 19.507 2.934 11.555 1.00 57.12 388 LEU A N 1
ATOM 3096 C CA . LEU A 1 388 ? 18.825 4.194 11.390 1.00 57.12 388 LEU A CA 1
ATOM 3097 C C . LEU A 1 388 ? 19.893 5.277 11.215 1.00 57.12 388 LEU A C 1
ATOM 3099 O O . LEU A 1 388 ? 20.727 5.499 12.096 1.00 57.12 388 LEU A O 1
ATOM 3103 N N . PHE A 1 389 ? 19.902 5.880 10.036 1.00 66.56 389 PHE A N 1
ATOM 3104 C CA . PHE A 1 389 ? 20.720 7.018 9.675 1.00 66.56 389 PHE A CA 1
ATOM 3105 C C . PHE A 1 389 ? 19.987 8.283 10.043 1.00 66.56 389 PHE A C 1
ATOM 3107 O O . PHE A 1 389 ? 18.803 8.450 9.764 1.00 66.56 389 PHE A O 1
ATOM 3114 N N . LEU A 1 390 ? 20.729 9.183 10.655 1.00 66.38 390 LEU A N 1
ATOM 3115 C CA . LEU A 1 390 ? 20.258 10.517 10.920 1.00 66.38 390 LEU A CA 1
ATOM 3116 C C . LEU A 1 390 ? 20.741 11.407 9.770 1.00 66.38 390 LEU A C 1
ATOM 3118 O O . LEU A 1 390 ? 21.941 11.450 9.481 1.00 66.38 390 LEU A O 1
ATOM 3122 N N . VAL A 1 391 ? 19.798 12.034 9.076 1.00 67.31 391 VAL A N 1
ATOM 3123 C CA . VAL A 1 391 ? 20.034 12.900 7.916 1.00 67.31 391 VAL A CA 1
ATOM 3124 C C . VAL A 1 391 ? 19.584 14.325 8.210 1.00 67.31 391 VAL A C 1
ATOM 3126 O O . VAL A 1 391 ? 18.920 14.569 9.206 1.00 67.31 391 VAL A O 1
ATOM 3129 N N . ASP A 1 392 ? 19.940 15.253 7.323 1.00 71.69 392 ASP A N 1
ATOM 3130 C CA . ASP A 1 392 ? 19.734 16.693 7.513 1.00 71.69 392 ASP A CA 1
ATOM 3131 C C . ASP A 1 392 ? 20.548 17.285 8.679 1.00 71.69 392 ASP A C 1
ATOM 3133 O O . ASP A 1 392 ? 20.046 17.783 9.683 1.00 71.69 392 ASP A O 1
ATOM 3137 N N . LEU A 1 393 ? 21.873 17.282 8.498 1.00 71.44 393 LEU A N 1
ATOM 3138 C CA . LEU A 1 393 ? 22.832 17.891 9.424 1.00 71.44 393 LEU A CA 1
ATOM 3139 C C . LEU A 1 393 ? 22.902 19.427 9.303 1.00 71.44 393 LEU A C 1
ATOM 3141 O O . LEU A 1 393 ? 23.865 20.027 9.780 1.00 71.44 393 LEU A O 1
ATOM 3145 N N . GLY A 1 394 ? 21.923 20.078 8.661 1.00 69.50 394 GLY A N 1
ATOM 3146 C CA . GLY A 1 394 ? 21.924 21.528 8.434 1.00 69.50 394 GLY A CA 1
ATOM 3147 C C . GLY A 1 394 ? 21.920 22.357 9.723 1.00 69.50 394 GLY A C 1
ATOM 3148 O O . GLY A 1 394 ? 22.417 23.483 9.739 1.00 69.50 394 GLY A O 1
ATOM 3149 N N . LEU A 1 395 ? 21.418 21.778 10.818 1.00 74.38 395 LEU A N 1
ATOM 3150 C CA . LEU A 1 395 ? 21.390 22.381 12.155 1.00 74.38 395 LEU A CA 1
ATOM 3151 C C . LEU A 1 395 ? 22.409 21.762 13.122 1.00 74.38 395 LEU A C 1
ATOM 3153 O O . LEU A 1 395 ? 22.467 22.157 14.292 1.00 74.38 395 LEU A O 1
ATOM 3157 N N . ALA A 1 396 ? 23.242 20.836 12.638 1.00 78.12 396 ALA A N 1
ATOM 3158 C CA . ALA A 1 396 ? 24.162 20.106 13.486 1.00 78.12 396 ALA A CA 1
ATOM 3159 C C . ALA A 1 396 ? 25.286 21.011 14.006 1.00 78.12 396 ALA A C 1
ATOM 3161 O O . ALA A 1 396 ? 25.985 21.686 13.248 1.00 78.12 396 ALA A O 1
ATOM 3162 N N . ILE A 1 397 ? 25.507 20.987 15.321 1.00 75.81 397 ILE A N 1
ATOM 3163 C CA . ILE A 1 397 ? 26.567 21.752 15.983 1.00 75.81 397 ILE A CA 1
ATOM 3164 C C . ILE A 1 397 ? 27.454 20.845 16.827 1.00 75.81 397 ILE A C 1
ATOM 3166 O O . ILE A 1 397 ? 27.038 19.812 17.350 1.00 75.81 397 ILE A O 1
ATOM 3170 N N . LYS A 1 398 ? 28.715 21.234 16.999 1.00 76.06 398 LYS A N 1
ATOM 3171 C CA . LYS A 1 398 ? 29.596 20.576 17.969 1.00 76.06 398 LYS A CA 1
ATOM 3172 C C . LYS A 1 398 ? 29.125 20.948 19.372 1.00 76.06 398 LYS A C 1
ATOM 3174 O O . LYS A 1 398 ? 29.015 22.132 19.655 1.00 76.06 398 LYS A O 1
ATOM 3179 N N . TRP A 1 399 ? 28.904 19.969 20.253 1.00 71.31 399 TRP A N 1
ATOM 3180 C CA . TRP A 1 399 ? 28.701 20.233 21.692 1.00 71.31 399 TRP A CA 1
ATOM 3181 C C . TRP A 1 399 ? 29.976 20.071 22.518 1.00 71.31 399 TRP A C 1
ATOM 3183 O O . TRP A 1 399 ? 29.963 20.309 23.725 1.00 71.31 399 TRP A O 1
ATOM 3193 N N . ARG A 1 400 ? 31.073 19.640 21.890 1.00 71.19 400 ARG A N 1
ATOM 3194 C CA . ARG A 1 400 ? 32.348 19.381 22.552 1.00 71.19 400 ARG A CA 1
ATOM 3195 C C . ARG A 1 400 ? 33.503 19.808 21.653 1.00 71.19 400 ARG A C 1
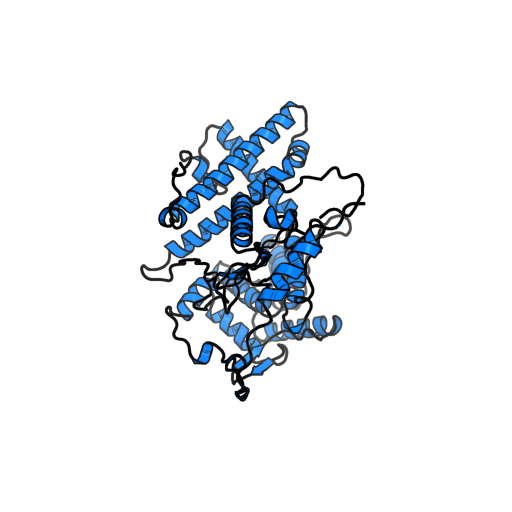ATOM 3197 O O . ARG A 1 400 ? 33.537 19.415 20.486 1.00 71.19 400 ARG A O 1
ATOM 3204 N N . ASP A 1 401 ? 34.428 20.600 22.187 1.00 60.16 401 ASP A N 1
ATOM 3205 C CA . ASP A 1 401 ? 35.619 21.039 21.456 1.00 60.16 401 ASP A CA 1
ATOM 3206 C C . ASP A 1 401 ? 36.651 19.900 21.326 1.00 60.16 401 ASP A C 1
ATOM 3208 O O . ASP A 1 401 ? 36.857 19.104 22.246 1.00 60.16 401 ASP A O 1
ATOM 3212 N N . ASN A 1 402 ? 37.279 19.800 20.151 1.00 51.44 402 ASN A N 1
ATOM 3213 C CA . ASN A 1 402 ? 38.083 18.647 19.734 1.00 51.44 402 ASN A CA 1
ATOM 3214 C C . ASN A 1 402 ? 39.496 18.653 20.348 1.00 51.44 402 ASN A C 1
ATOM 3216 O O . ASN A 1 402 ? 40.119 17.597 20.407 1.00 51.44 402 ASN A O 1
ATOM 3220 N N . ALA A 1 403 ? 39.996 19.813 20.795 1.00 48.53 403 ALA A N 1
ATOM 3221 C CA . ALA A 1 403 ? 41.323 19.946 21.400 1.00 48.53 403 ALA A CA 1
ATOM 3222 C C . ALA A 1 403 ? 41.283 19.813 22.931 1.00 48.53 403 ALA A C 1
ATOM 3224 O O . ALA A 1 403 ? 42.133 19.153 23.522 1.00 48.53 403 ALA A O 1
ATOM 3225 N N . SER A 1 404 ? 40.278 20.408 23.577 1.00 57.31 404 SER A N 1
ATOM 3226 C CA . SER A 1 404 ? 40.153 20.433 25.043 1.00 57.31 404 SER A CA 1
ATOM 3227 C C . SER A 1 404 ? 39.257 19.329 25.614 1.00 57.31 404 SER A C 1
ATOM 3229 O O . SER A 1 404 ? 39.295 19.045 26.812 1.00 57.31 404 SER A O 1
ATOM 3231 N N . GLY A 1 405 ? 38.396 18.723 24.789 1.00 62.47 405 GLY A N 1
ATOM 3232 C CA . GLY A 1 405 ? 37.352 17.819 25.263 1.00 62.47 405 GLY A CA 1
ATOM 3233 C C . GLY A 1 405 ? 36.335 18.501 26.188 1.00 62.47 405 GLY A C 1
ATOM 3234 O O . GLY A 1 405 ? 35.590 17.788 26.868 1.00 62.47 405 GLY A O 1
ATOM 3235 N N . GLN A 1 406 ? 36.290 19.835 26.236 1.00 64.06 406 GLN A N 1
ATOM 3236 C CA . GLN A 1 406 ? 35.335 20.581 27.051 1.00 64.06 406 GLN A CA 1
ATOM 3237 C C . GLN A 1 406 ? 33.994 20.741 26.332 1.00 64.06 406 GLN A C 1
ATOM 3239 O O . GLN A 1 406 ? 33.918 20.776 25.103 1.00 64.06 406 GLN A O 1
ATOM 3244 N N . HIS A 1 407 ? 32.924 20.765 27.124 1.00 73.06 407 HIS A N 1
ATOM 3245 C CA . HIS A 1 407 ? 31.561 20.986 26.649 1.00 73.06 407 HIS A CA 1
ATOM 3246 C C . HIS A 1 407 ? 31.395 22.442 26.190 1.00 73.06 407 HIS A C 1
ATOM 3248 O O . HIS A 1 407 ? 32.003 23.330 26.779 1.00 73.06 407 HIS A O 1
ATOM 3254 N N . VAL A 1 408 ? 30.561 22.692 25.177 1.00 74.56 408 VAL A N 1
ATOM 3255 C CA . VAL A 1 408 ? 30.234 24.057 24.730 1.00 74.56 408 VAL A CA 1
ATOM 3256 C C . VAL A 1 408 ? 29.699 24.909 25.874 1.00 74.56 408 VAL A C 1
ATOM 3258 O O . VAL A 1 408 ? 28.917 24.424 26.701 1.00 74.56 408 VAL A O 1
ATOM 3261 N N . GLU A 1 409 ? 30.126 26.170 25.912 1.00 66.75 409 GLU A N 1
ATOM 3262 C CA . GLU A 1 409 ? 29.654 27.119 26.911 1.00 66.75 409 GLU A CA 1
ATOM 3263 C C . GLU A 1 409 ? 28.171 27.428 26.718 1.00 66.75 409 GLU A C 1
ATOM 3265 O O . GLU A 1 409 ? 27.634 27.487 25.607 1.00 66.75 409 GLU A O 1
ATOM 3270 N N . TYR A 1 410 ? 27.498 27.605 27.846 1.00 75.12 410 TYR A N 1
ATOM 3271 C CA . TYR A 1 410 ? 26.110 28.012 27.871 1.00 75.12 410 TYR A CA 1
ATOM 3272 C C . TYR A 1 410 ? 25.987 29.475 27.427 1.00 75.12 410 TYR A C 1
ATOM 3274 O O . TYR A 1 410 ? 26.588 30.362 28.024 1.00 75.12 410 TYR A O 1
ATOM 3282 N N . ASP A 1 411 ? 25.156 29.712 26.422 1.00 72.88 411 ASP A N 1
ATOM 3283 C CA . ASP A 1 411 ? 24.664 31.013 25.977 1.00 72.88 411 ASP A CA 1
ATOM 3284 C C . ASP A 1 411 ? 23.127 30.936 25.950 1.00 72.88 411 ASP A C 1
ATOM 3286 O O . ASP A 1 411 ? 22.552 29.841 25.899 1.00 72.88 411 ASP A O 1
ATOM 3290 N N . GLN A 1 412 ? 22.450 32.080 26.013 1.00 79.75 412 GLN A N 1
ATOM 3291 C CA . GLN A 1 412 ? 21.003 32.167 25.845 1.00 79.75 412 GLN A CA 1
ATOM 3292 C C . GLN A 1 412 ? 20.632 33.436 25.084 1.00 79.75 412 GLN A C 1
ATOM 3294 O O . GLN A 1 412 ? 20.835 34.547 25.569 1.00 79.75 412 GLN A O 1
ATOM 3299 N N . ARG A 1 413 ? 20.026 33.250 23.914 1.00 74.62 413 ARG A N 1
ATOM 3300 C CA . ARG A 1 413 ? 19.533 34.303 23.026 1.00 74.62 413 ARG A CA 1
ATOM 3301 C C . ARG A 1 413 ? 18.050 34.059 22.762 1.00 74.62 413 ARG A C 1
ATOM 3303 O O . ARG A 1 413 ? 17.729 33.274 21.874 1.00 74.62 413 ARG A O 1
ATOM 3310 N N . PRO A 1 414 ? 17.146 34.653 23.563 1.00 71.06 414 PRO A N 1
ATOM 3311 C CA . PRO A 1 414 ? 15.707 34.369 23.506 1.00 71.06 414 PRO A CA 1
ATOM 3312 C C . PRO A 1 414 ? 15.055 34.624 22.138 1.00 71.06 414 PRO A C 1
ATOM 3314 O O . PRO A 1 414 ? 13.974 34.121 21.867 1.00 71.06 414 PRO A O 1
ATOM 3317 N N . ASP A 1 415 ? 15.710 35.407 21.288 1.00 68.06 415 ASP A N 1
ATOM 3318 C CA . ASP A 1 415 ? 15.335 35.753 19.920 1.00 68.06 415 ASP A CA 1
ATOM 3319 C C . ASP A 1 415 ? 15.773 34.717 18.864 1.00 68.06 415 ASP A C 1
ATOM 3321 O O . ASP A 1 415 ? 15.436 34.855 17.689 1.00 68.06 415 ASP A O 1
ATOM 3325 N N . VAL A 1 416 ? 16.506 33.666 19.253 1.00 68.81 416 VAL A N 1
ATOM 3326 C CA . VAL A 1 416 ? 17.077 32.670 18.335 1.00 68.81 416 VAL A CA 1
ATOM 3327 C C . VAL A 1 416 ? 16.555 31.267 18.656 1.00 68.81 416 VAL A C 1
ATOM 3329 O O . VAL A 1 416 ? 17.037 30.614 19.578 1.00 68.81 416 VAL A O 1
ATOM 3332 N N . PHE A 1 417 ? 15.621 30.767 17.843 1.00 80.00 417 PHE A N 1
ATOM 3333 C CA . PHE A 1 417 ? 15.115 29.389 17.907 1.00 80.00 417 PHE A CA 1
ATOM 3334 C C . PHE A 1 417 ? 15.823 28.467 16.895 1.00 80.00 417 PHE A C 1
ATOM 3336 O O . PHE A 1 417 ? 16.197 28.898 15.801 1.00 80.00 417 PHE A O 1
ATOM 3343 N N . ARG A 1 418 ? 16.011 27.187 17.250 1.00 69.12 418 ARG A N 1
ATOM 3344 C CA . ARG A 1 418 ? 16.595 26.156 16.372 1.00 69.12 418 ARG A CA 1
ATOM 3345 C C . ARG A 1 418 ? 15.885 24.808 16.524 1.00 69.12 418 ARG A C 1
ATOM 3347 O O . ARG A 1 418 ? 15.603 24.389 17.641 1.00 69.12 418 ARG A O 1
ATOM 3354 N N . GLY A 1 419 ? 15.693 24.113 15.402 1.00 81.12 419 GLY A N 1
ATOM 3355 C CA . GLY A 1 419 ? 15.047 22.798 15.323 1.00 81.12 419 GLY A CA 1
ATOM 3356 C C . GLY A 1 419 ? 13.583 22.881 14.890 1.00 81.12 419 GLY A C 1
ATOM 3357 O O . GLY A 1 419 ? 13.075 23.947 14.558 1.00 81.12 419 GLY A O 1
ATOM 3358 N N . THR A 1 420 ? 12.889 21.750 14.874 1.00 83.06 420 THR A N 1
ATOM 3359 C CA . THR A 1 420 ? 11.454 21.693 14.572 1.00 83.06 420 THR A CA 1
ATOM 3360 C C . THR A 1 420 ? 10.649 21.925 15.846 1.00 83.06 420 THR A C 1
ATOM 3362 O O . THR A 1 420 ? 10.715 21.103 16.754 1.00 83.06 420 THR A O 1
ATOM 3365 N N . VAL A 1 421 ? 9.858 23.007 15.902 1.00 77.25 421 VAL A N 1
ATOM 3366 C CA . VAL A 1 421 ? 9.062 23.482 17.067 1.00 77.25 421 VAL A CA 1
ATOM 3367 C C . VAL A 1 421 ? 8.426 22.344 17.868 1.00 77.25 421 VAL A C 1
ATOM 3369 O O . VAL A 1 421 ? 8.554 22.285 19.089 1.00 77.25 421 VAL A O 1
ATOM 3372 N N . ARG A 1 422 ? 7.796 21.399 17.165 1.00 75.75 422 ARG A N 1
ATOM 3373 C CA . ARG A 1 422 ? 7.101 20.245 17.742 1.00 75.75 422 ARG A CA 1
ATOM 3374 C C . ARG A 1 422 ? 8.012 19.319 18.552 1.00 75.75 422 ARG A C 1
ATOM 3376 O O . ARG A 1 422 ? 7.581 18.812 19.583 1.00 75.75 422 ARG A O 1
ATOM 3383 N N . TYR A 1 423 ? 9.232 19.094 18.077 1.00 82.00 423 TYR A N 1
ATOM 3384 C CA . TYR A 1 423 ? 10.175 18.122 18.627 1.00 82.00 423 TYR A CA 1
ATOM 3385 C C . TYR A 1 423 ? 11.347 18.775 19.361 1.00 82.00 423 TYR A C 1
ATOM 3387 O O . TYR A 1 423 ? 12.098 18.065 20.011 1.00 82.00 423 TYR A O 1
ATOM 3395 N N . ALA A 1 424 ? 11.515 20.094 19.272 1.00 80.50 424 ALA A N 1
ATOM 3396 C CA . ALA A 1 424 ? 12.624 20.811 19.884 1.00 80.50 424 ALA A CA 1
ATOM 3397 C C . ALA A 1 424 ? 12.568 20.764 21.421 1.00 80.50 424 ALA A C 1
ATOM 3399 O O . ALA A 1 424 ? 11.495 20.810 22.026 1.00 80.50 424 ALA A O 1
ATOM 3400 N N . SER A 1 425 ? 13.742 20.705 22.057 1.00 79.62 425 SER A N 1
ATOM 3401 C CA . SER A 1 425 ? 13.861 20.725 23.516 1.00 79.62 425 SER A CA 1
ATOM 3402 C C . SER A 1 425 ? 13.363 22.044 24.112 1.00 79.62 425 SER A C 1
ATOM 3404 O O . SER A 1 425 ? 13.394 23.099 23.472 1.00 79.62 425 SER A O 1
ATOM 3406 N N . VAL A 1 426 ? 12.999 22.034 25.395 1.00 72.94 426 VAL A N 1
ATOM 3407 C CA . VAL A 1 426 ? 12.656 23.263 26.136 1.00 72.94 426 VAL A CA 1
ATOM 3408 C C . VAL A 1 426 ? 13.798 24.291 26.083 1.00 72.94 426 VAL A C 1
ATOM 3410 O O . VAL A 1 426 ? 13.569 25.497 26.066 1.00 72.94 426 VAL A O 1
ATOM 3413 N N . HIS A 1 427 ? 15.052 23.841 26.029 1.00 73.94 427 HIS A N 1
ATOM 3414 C CA . HIS A 1 427 ? 16.212 24.729 25.928 1.00 73.94 427 HIS A CA 1
ATOM 3415 C C . HIS A 1 427 ? 16.339 25.387 24.554 1.00 73.94 427 HIS A C 1
ATOM 3417 O O . HIS A 1 427 ? 16.719 26.556 24.498 1.00 73.94 427 HIS A O 1
ATOM 3423 N N . ALA A 1 428 ? 15.983 24.679 23.481 1.00 78.81 428 ALA A N 1
ATOM 3424 C CA . ALA A 1 428 ? 15.902 25.255 22.146 1.00 78.81 428 ALA A CA 1
ATOM 3425 C C . ALA A 1 428 ? 14.799 26.326 22.067 1.00 78.81 428 ALA A C 1
ATOM 3427 O O . ALA A 1 428 ? 15.048 27.407 21.538 1.00 78.81 428 ALA A O 1
ATOM 3428 N N . HIS A 1 429 ? 13.638 26.087 22.691 1.00 74.12 429 HIS A N 1
ATOM 3429 C CA . HIS A 1 429 ? 12.556 27.080 22.823 1.00 74.12 429 HIS A CA 1
ATOM 3430 C C . HIS A 1 429 ? 12.959 28.328 23.619 1.00 74.12 429 HIS A C 1
ATOM 3432 O O . HIS A 1 429 ? 12.514 29.430 23.324 1.00 74.12 429 HIS A O 1
ATOM 3438 N N . LEU A 1 430 ? 13.845 28.182 24.607 1.00 70.62 430 LEU A N 1
ATOM 3439 C CA . LEU A 1 430 ? 14.372 29.297 25.405 1.00 70.62 430 LEU A CA 1
ATOM 3440 C C . LEU A 1 430 ? 15.583 29.999 24.761 1.00 70.62 430 LEU A C 1
ATOM 3442 O O . LEU A 1 430 ? 16.170 30.886 25.391 1.00 70.62 430 LEU A O 1
ATOM 3446 N N . GLY A 1 431 ? 15.990 29.585 23.556 1.00 74.25 431 GLY A N 1
ATOM 3447 C CA . GLY A 1 431 ? 17.134 30.130 22.824 1.00 74.25 431 GLY A CA 1
ATOM 3448 C C . GLY A 1 431 ? 18.495 29.823 23.454 1.00 74.25 431 GLY A C 1
ATOM 3449 O O . GLY A 1 431 ? 19.449 30.585 23.301 1.00 74.25 431 GLY A O 1
ATOM 3450 N N . ARG A 1 432 ? 18.596 28.741 24.232 1.00 80.69 432 ARG A N 1
ATOM 3451 C CA . ARG A 1 432 ? 19.817 28.342 24.950 1.00 80.69 432 ARG A CA 1
ATOM 3452 C C . ARG A 1 432 ? 20.749 27.522 24.056 1.00 80.69 432 ARG A C 1
ATOM 3454 O O . ARG A 1 432 ? 20.295 26.833 23.144 1.00 80.69 432 ARG A O 1
ATOM 3461 N N . THR A 1 433 ? 22.051 27.521 24.354 1.00 78.31 433 THR A N 1
ATOM 3462 C CA . THR A 1 433 ? 23.027 26.687 23.632 1.00 78.31 433 THR A CA 1
ATOM 3463 C C . THR A 1 433 ? 22.619 25.213 23.667 1.00 78.31 433 THR A C 1
ATOM 3465 O O . THR A 1 433 ? 22.546 24.601 24.739 1.00 78.31 433 THR A O 1
ATOM 3468 N N . CYS A 1 434 ? 22.384 24.646 22.480 1.00 72.81 434 CYS A N 1
ATOM 3469 C CA . CYS A 1 434 ? 22.061 23.235 22.303 1.00 72.81 434 CYS A CA 1
ATOM 3470 C C . CYS A 1 434 ? 23.274 22.339 22.597 1.00 72.81 434 CYS A C 1
ATOM 3472 O O . CYS A 1 434 ? 24.430 22.661 22.320 1.00 72.81 434 CYS A O 1
ATOM 3474 N N . SER A 1 435 ? 22.992 21.176 23.156 1.00 73.94 435 SER A N 1
ATOM 3475 C CA . SER A 1 435 ? 23.946 20.174 23.607 1.00 73.94 435 SER A CA 1
ATOM 3476 C C . SER A 1 435 ? 23.362 18.777 23.401 1.00 73.94 435 SER A C 1
ATOM 3478 O O . SER A 1 435 ? 22.210 18.614 23.017 1.00 73.94 435 SER A O 1
ATOM 3480 N N . ARG A 1 436 ? 24.130 17.732 23.715 1.00 72.06 436 ARG A N 1
ATOM 3481 C CA . ARG A 1 436 ? 23.665 16.337 23.608 1.00 72.06 436 ARG A CA 1
ATOM 3482 C C . ARG A 1 436 ? 22.358 16.029 24.358 1.00 72.06 436 ARG A C 1
ATOM 3484 O O . ARG A 1 436 ? 21.674 15.085 23.985 1.00 72.06 436 ARG A O 1
ATOM 3491 N N . ARG A 1 437 ? 22.015 16.778 25.420 1.00 74.06 437 ARG A N 1
ATOM 3492 C CA . ARG A 1 437 ? 20.742 16.573 26.143 1.00 74.06 437 ARG A CA 1
ATOM 3493 C C . ARG A 1 437 ? 19.544 16.917 25.262 1.00 74.06 437 ARG A C 1
ATOM 3495 O O . ARG A 1 437 ? 18.501 16.297 25.396 1.00 74.06 437 ARG A O 1
ATOM 3502 N N . ASP A 1 438 ? 19.726 17.890 24.378 1.00 77.12 438 ASP A N 1
ATOM 3503 C CA . ASP A 1 438 ? 18.666 18.468 23.572 1.00 77.12 438 ASP A CA 1
ATOM 3504 C C . ASP A 1 438 ? 18.233 17.471 22.497 1.00 77.12 438 ASP A C 1
ATOM 3506 O O . ASP A 1 438 ? 17.046 17.222 22.352 1.00 77.12 438 ASP A O 1
ATOM 3510 N N . ASP A 1 439 ? 19.177 16.774 21.856 1.00 78.75 439 ASP A N 1
ATOM 3511 C CA . ASP A 1 439 ? 18.856 15.658 20.956 1.00 78.75 439 ASP A CA 1
ATOM 3512 C C . ASP A 1 439 ? 18.194 14.479 21.672 1.00 78.75 439 ASP A C 1
ATOM 3514 O O . ASP A 1 439 ? 17.363 13.799 21.080 1.00 78.75 439 ASP A O 1
ATOM 3518 N N . LEU A 1 440 ? 18.556 14.205 22.930 1.00 70.19 440 LEU A N 1
ATOM 3519 C CA . LEU A 1 440 ? 17.931 13.130 23.708 1.00 70.19 440 LEU A CA 1
ATOM 3520 C C . LEU A 1 440 ? 16.492 13.477 24.100 1.00 70.19 440 LEU A C 1
ATOM 3522 O O . LEU A 1 440 ? 15.629 12.602 24.084 1.00 70.19 440 LEU A O 1
ATOM 3526 N N . GLU A 1 441 ? 16.232 14.740 24.430 1.00 70.00 441 GLU A N 1
ATOM 3527 C CA . GLU A 1 441 ? 14.892 15.255 24.706 1.00 70.00 441 GLU A CA 1
ATOM 3528 C C . GLU A 1 441 ? 14.034 15.231 23.433 1.00 70.00 441 GLU A C 1
ATOM 3530 O O . GLU A 1 441 ? 12.955 14.639 23.428 1.00 70.00 441 GLU A O 1
ATOM 3535 N N . SER A 1 442 ? 14.572 15.737 22.321 1.00 77.94 442 SER A N 1
ATOM 3536 C CA . SER A 1 442 ? 13.923 15.684 21.010 1.00 77.94 442 SER A CA 1
ATOM 3537 C C . SER A 1 442 ? 13.692 14.251 20.526 1.00 77.94 442 SER A C 1
ATOM 3539 O O . SER A 1 442 ? 12.649 13.945 19.948 1.00 77.94 442 SER A O 1
ATOM 3541 N N . LEU A 1 443 ? 14.615 13.326 20.812 1.00 77.62 443 LEU A N 1
ATOM 3542 C CA . LEU A 1 443 ? 14.436 11.897 20.553 1.00 77.62 443 LEU A CA 1
ATOM 3543 C C . LEU A 1 443 ? 13.316 11.314 21.418 1.00 77.62 443 LEU A C 1
ATOM 3545 O O . LEU A 1 443 ? 12.515 10.538 20.912 1.00 77.62 443 LEU A O 1
ATOM 3549 N N . ALA A 1 444 ? 13.225 11.680 22.698 1.00 61.66 444 ALA A N 1
ATOM 3550 C CA . ALA A 1 444 ? 12.135 11.234 23.561 1.00 61.66 444 ALA A CA 1
ATOM 3551 C C . ALA A 1 444 ? 10.780 11.731 23.040 1.00 61.66 444 ALA A C 1
ATOM 3553 O O . ALA A 1 444 ? 9.840 10.944 22.961 1.00 61.66 444 ALA A O 1
ATOM 3554 N N . TYR A 1 445 ? 10.687 12.990 22.610 1.00 73.56 445 TYR A N 1
ATOM 3555 C CA . TYR A 1 445 ? 9.482 13.533 21.978 1.00 73.56 445 TYR A CA 1
ATOM 3556 C C . TYR A 1 445 ? 9.176 12.819 20.666 1.00 73.56 445 TYR A C 1
ATOM 3558 O O . TYR A 1 445 ? 8.055 12.371 20.456 1.00 73.56 445 TYR A O 1
ATOM 3566 N N . THR A 1 446 ? 10.181 12.596 19.829 1.00 76.69 446 THR A N 1
ATOM 3567 C CA . THR A 1 446 ? 10.035 11.820 18.597 1.00 76.69 446 THR A CA 1
ATOM 3568 C C . THR A 1 446 ? 9.520 10.408 18.874 1.00 76.69 446 THR A C 1
ATOM 3570 O O . THR A 1 446 ? 8.607 9.943 18.204 1.00 76.69 446 THR A O 1
ATOM 3573 N N . LEU A 1 447 ? 10.032 9.732 19.903 1.00 64.88 447 LEU A N 1
ATOM 3574 C CA . LEU A 1 447 ? 9.556 8.410 20.303 1.00 64.88 447 LEU A CA 1
ATOM 3575 C C . LEU A 1 447 ? 8.129 8.462 20.859 1.00 64.88 447 LEU A C 1
ATOM 3577 O O . LEU A 1 447 ? 7.326 7.603 20.518 1.00 64.88 447 LEU A O 1
ATOM 3581 N N . VAL A 1 448 ? 7.777 9.463 21.671 1.00 62.56 448 VAL A N 1
ATOM 3582 C CA . VAL A 1 448 ? 6.397 9.654 22.152 1.00 62.56 448 VAL A CA 1
ATOM 3583 C C . VAL A 1 448 ? 5.450 9.907 20.983 1.00 62.56 448 VAL A C 1
ATOM 3585 O O . VAL A 1 448 ? 4.370 9.325 20.954 1.00 62.56 448 VAL A O 1
ATOM 3588 N N . PHE A 1 449 ? 5.858 10.716 20.010 1.00 73.31 449 PHE A N 1
ATOM 3589 C CA . PHE A 1 449 ? 5.107 10.971 18.788 1.00 73.31 449 PHE A CA 1
ATOM 3590 C C . PHE A 1 449 ? 4.918 9.691 17.970 1.00 73.31 449 PHE A C 1
ATOM 3592 O O . PHE A 1 449 ? 3.789 9.354 17.634 1.00 73.31 449 PHE A O 1
ATOM 3599 N N . LEU A 1 450 ? 5.984 8.922 17.737 1.00 61.50 450 LEU A N 1
ATOM 3600 C CA . LEU A 1 450 ? 5.910 7.634 17.038 1.00 61.50 450 LEU A CA 1
ATOM 3601 C C . LEU A 1 450 ? 5.048 6.605 17.790 1.00 61.50 450 LEU A C 1
ATOM 3603 O O . LEU A 1 450 ? 4.408 5.768 17.165 1.00 61.50 450 LEU A O 1
ATOM 3607 N N . LEU A 1 451 ? 5.008 6.662 19.125 1.00 51.41 451 LEU A N 1
ATOM 3608 C CA . LEU A 1 451 ? 4.211 5.752 19.954 1.00 51.41 451 LEU A CA 1
ATOM 3609 C C . LEU A 1 451 ? 2.738 6.163 20.082 1.00 51.41 451 LEU A C 1
ATOM 3611 O O . LEU A 1 451 ? 1.880 5.300 20.258 1.00 51.41 451 LEU A O 1
ATOM 3615 N N . ARG A 1 452 ? 2.436 7.465 20.070 1.00 55.03 452 ARG A N 1
ATOM 3616 C CA . ARG A 1 452 ? 1.096 8.006 20.362 1.00 55.03 452 ARG A CA 1
ATOM 3617 C C . ARG A 1 452 ? 0.405 8.639 19.156 1.00 55.03 452 ARG A C 1
ATOM 3619 O O . ARG A 1 452 ? -0.743 9.045 19.289 1.00 55.03 452 ARG A O 1
ATOM 3626 N N . GLY A 1 453 ? 1.099 8.798 18.031 1.00 61.56 453 GLY A N 1
ATOM 3627 C CA . GLY A 1 453 ? 0.638 9.537 16.849 1.00 61.56 453 GLY A CA 1
ATOM 3628 C C . GLY A 1 453 ? 0.581 11.061 17.030 1.00 61.56 453 GLY A C 1
ATOM 3629 O O . GLY A 1 453 ? 0.458 11.789 16.050 1.00 61.56 453 GLY A O 1
ATOM 3630 N N . ARG A 1 454 ? 0.687 11.559 18.272 1.00 65.75 454 ARG A N 1
ATOM 3631 C CA . ARG A 1 454 ? 0.702 12.985 18.615 1.00 65.75 454 ARG A CA 1
ATOM 3632 C C . ARG A 1 454 ? 1.479 13.269 19.901 1.00 65.75 454 ARG A C 1
ATOM 3634 O O . ARG A 1 454 ? 1.532 12.437 20.810 1.00 65.75 454 ARG A O 1
ATOM 3641 N N . LEU A 1 455 ? 2.027 14.473 20.008 1.00 64.81 455 LEU A N 1
ATOM 3642 C CA . LEU A 1 455 ? 2.586 15.037 21.231 1.00 64.81 455 LEU A CA 1
ATOM 3643 C C . LEU A 1 455 ? 1.504 15.776 22.027 1.00 64.81 455 LEU A C 1
ATOM 3645 O O . LEU A 1 455 ? 0.630 16.397 21.424 1.00 64.81 455 LEU A O 1
ATOM 3649 N N . PRO A 1 456 ? 1.572 15.767 23.370 1.00 57.41 456 PRO A N 1
ATOM 3650 C CA . PRO A 1 456 ? 0.576 16.417 24.228 1.00 57.41 456 PRO A CA 1
ATOM 3651 C C . PRO A 1 456 ? 0.361 17.918 23.972 1.00 57.41 456 PRO A C 1
ATOM 3653 O O . PRO A 1 456 ? -0.693 18.437 24.317 1.00 57.41 456 PRO A O 1
ATOM 3656 N N . TRP A 1 457 ? 1.348 18.606 23.392 1.00 68.00 457 TRP A N 1
ATOM 3657 C CA . TRP A 1 457 ? 1.315 20.041 23.083 1.00 68.00 457 TRP A CA 1
ATOM 3658 C C . TRP A 1 457 ? 0.977 20.359 21.617 1.00 68.00 457 TRP A C 1
ATOM 3660 O O . TRP A 1 457 ? 0.961 21.527 21.239 1.00 68.00 457 TRP A O 1
ATOM 3670 N N . GLN A 1 458 ? 0.700 19.359 20.770 1.00 63.28 458 GLN A N 1
ATOM 3671 C CA . GLN A 1 458 ? 0.214 19.623 19.411 1.00 63.28 458 GLN A CA 1
ATOM 3672 C C . GLN A 1 458 ? -1.205 20.205 19.454 1.00 63.28 458 GLN A C 1
ATOM 3674 O O . GLN A 1 458 ? -2.098 19.593 20.034 1.00 63.28 458 GLN A O 1
ATOM 3679 N N . GLY A 1 459 ? -1.403 21.367 18.821 1.00 53.59 459 GLY A N 1
ATOM 3680 C CA . GLY A 1 459 ? -2.690 22.075 18.774 1.00 53.59 459 GLY A CA 1
ATOM 3681 C C . GLY A 1 459 ? -2.880 23.159 19.844 1.00 53.59 459 GLY A C 1
ATOM 3682 O O . GLY A 1 459 ? -3.940 23.776 19.889 1.00 53.59 459 GLY A O 1
ATOM 3683 N N . TYR A 1 460 ? -1.879 23.425 20.692 1.00 48.00 460 TYR A N 1
ATOM 3684 C CA . TYR A 1 460 ? -1.894 24.597 21.573 1.00 48.00 460 TYR A CA 1
ATOM 3685 C C . TYR A 1 460 ? -1.589 25.870 20.769 1.00 48.00 460 TYR A C 1
ATOM 3687 O O . TYR A 1 460 ? -0.479 26.033 20.270 1.00 48.00 460 TYR A O 1
ATOM 3695 N N . GLN A 1 461 ? -2.559 26.782 20.674 1.00 42.16 461 GLN A N 1
ATOM 3696 C CA . GLN A 1 461 ? -2.334 28.147 20.194 1.00 42.16 461 GLN A CA 1
ATOM 3697 C C . GLN A 1 461 ? -1.851 29.023 21.359 1.00 42.16 461 GLN A C 1
ATOM 3699 O O . GLN A 1 461 ? -2.514 29.104 22.396 1.00 42.16 461 GLN A O 1
ATOM 3704 N N . GLU A 1 462 ? -0.709 29.699 21.204 1.00 40.91 462 GLU A N 1
ATOM 3705 C CA . GLU A 1 462 ? -0.353 30.802 22.099 1.00 40.91 462 GLU A CA 1
ATOM 3706 C C . GLU A 1 462 ? -1.325 31.962 21.869 1.00 40.91 462 GLU A C 1
ATOM 3708 O O . GLU A 1 462 ? -1.416 32.514 20.773 1.00 40.91 462 GLU A O 1
ATOM 3713 N N . THR A 1 463 ? -2.011 32.412 22.917 1.00 35.19 463 THR A N 1
ATOM 3714 C CA . THR A 1 463 ? -2.604 33.750 22.912 1.00 35.19 463 THR A CA 1
ATOM 3715 C C . THR A 1 463 ? -1.476 34.773 23.055 1.00 35.19 463 THR A C 1
ATOM 3717 O O . THR A 1 463 ? -1.184 35.213 24.167 1.00 35.19 463 THR A O 1
ATOM 3720 N N . ASN A 1 464 ? -0.815 35.141 21.954 1.00 35.25 464 ASN A N 1
ATOM 3721 C CA . ASN A 1 464 ? 0.137 36.250 21.938 1.00 35.25 464 ASN A CA 1
ATOM 3722 C C . ASN A 1 464 ? -0.398 37.397 21.049 1.00 35.25 464 ASN A C 1
ATOM 3724 O O . ASN A 1 464 ? -0.692 37.159 19.878 1.00 35.25 464 ASN A O 1
ATOM 3728 N N . PRO A 1 465 ? -0.553 38.645 21.548 1.00 31.89 465 PRO A N 1
ATOM 3729 C CA . PRO A 1 465 ? -1.273 39.729 20.856 1.00 31.89 465 PRO A CA 1
ATOM 3730 C C . PRO A 1 465 ? -0.593 40.323 19.612 1.00 31.89 465 PRO A C 1
ATOM 3732 O O . PRO A 1 465 ? -0.918 41.444 19.216 1.00 31.89 465 PRO A O 1
ATOM 3735 N N . ARG A 1 466 ? 0.385 39.652 19.005 1.00 32.50 466 ARG A N 1
ATOM 3736 C CA . ARG A 1 466 ? 1.066 40.142 17.802 1.00 32.50 466 ARG A CA 1
ATOM 3737 C C . ARG A 1 466 ? 1.279 38.979 16.857 1.00 32.50 466 ARG A C 1
ATOM 3739 O O . ARG A 1 466 ? 2.165 38.159 17.063 1.00 32.50 466 ARG A O 1
ATOM 3746 N N . GLY A 1 467 ? 0.402 38.926 15.860 1.00 38.88 467 GLY A N 1
ATOM 3747 C CA . GLY A 1 467 ? 0.355 37.870 14.868 1.00 38.88 467 GLY A CA 1
ATOM 3748 C C . GLY A 1 467 ? 1.694 37.658 14.173 1.00 38.88 467 GLY A C 1
ATOM 3749 O O . GLY A 1 467 ? 2.303 38.595 13.662 1.00 38.88 467 GLY A O 1
ATOM 3750 N N . CYS A 1 468 ? 2.087 36.395 14.123 1.00 29.62 468 CYS A N 1
ATOM 3751 C CA . CYS A 1 468 ? 2.847 35.813 13.037 1.00 29.62 468 CYS A CA 1
ATOM 3752 C C . CYS A 1 468 ? 2.379 34.361 12.908 1.00 29.62 468 CYS A C 1
ATOM 3754 O O . CYS A 1 468 ? 2.371 33.644 13.900 1.00 29.62 468 CYS A O 1
ATOM 3756 N N . ALA A 1 469 ? 1.935 34.047 11.690 1.00 29.45 469 ALA A N 1
ATOM 3757 C CA . ALA A 1 469 ? 1.528 32.780 11.084 1.00 29.45 469 ALA A CA 1
ATOM 3758 C C . ALA A 1 469 ? 1.430 31.516 11.957 1.00 29.45 469 ALA A C 1
ATOM 3760 O O . ALA A 1 469 ? 2.381 31.113 12.625 1.00 29.45 469 ALA A O 1
ATOM 3761 N N . ASP A 1 470 ? 0.286 30.848 11.798 1.00 30.44 470 ASP A N 1
ATOM 3762 C CA . ASP A 1 470 ? 0.076 29.432 12.089 1.00 30.44 470 ASP A CA 1
ATOM 3763 C C . ASP A 1 470 ? 1.250 28.564 11.581 1.00 30.44 470 ASP A C 1
ATOM 3765 O O . ASP A 1 470 ? 1.694 28.721 10.439 1.00 30.44 470 ASP A O 1
ATOM 3769 N N . TYR A 1 471 ? 1.725 27.644 12.433 1.00 37.44 471 TYR A N 1
ATOM 3770 C CA . TYR A 1 471 ? 2.678 26.565 12.126 1.00 37.44 471 TYR A CA 1
ATOM 3771 C C . TYR A 1 471 ? 2.206 25.234 12.714 1.00 37.44 471 TYR A C 1
ATOM 3773 O O . TYR A 1 471 ? 1.924 25.192 13.936 1.00 37.44 471 TYR A O 1
#

Radius of gyration: 29.6 Å; chains: 1; bounding box: 86×78×67 Å

Organism: Brassica cretica (NCBI:txid69181)

Sequence (471 aa):
MSENRALQRANILASHILRSPPLPSSVSLAREVCLQYSPPELNESYGFDVKDMRRLLDGHNTEDRDWLYGLMMQSNLFNRKERGGKIFVSPDYNQTMEQQREITMKRIWYLLEKGVYKGWLTDSGPEAELKKLALLEVCGIYDHSLSIKLGVHFFLWGNAVKFFGTKRHHEKWLKNTEDYVVKGCFAMTELGHGSNECREACGGQGVKTENRVGHLKGDYDVQTTFEGDNNVLMQQVSKALFAEYVSCKKRNKPFKGLGLEHMNSPLPVLPTQLTSSTLRCSHFQKNVFCLRERDLLERYTCEVAELQERGESREFSFLLSHQLSEDLSKAFAEKAILQAVLDAEAKLPAGSIKVNKVTVSHGRYVHGDVKPENFLLGPPGTPEEKKLFLVDLGLAIKWRDNASGQHVEYDQRPDVFRGTVRYASVHAHLGRTCSRRDDLESLAYTLVFLLRGRLPWQGYQETNPRGCADY

pLDDT: mean 72.85, std 20.56, range [26.33, 97.81]

Secondary structure (DSSP, 8-state):
----HHHHHHHHHHHHHS---------PPPPPGGG----GGGT---SS-HHHHHHHHH-S-HHHHHHHHHHHHT-GGG-EEEETTEEEE---TTS-HHHHHHHHHHHHHHHHHTTTTTTTTT--SHHHHHHHHHHHHHHHHH-HHHHHHHIIIIIIIIHHHHHH--HHHHHHHHHHHHTTSS-------BTTBS---------TTTT-GGG-HHHHHHHHHGGGTTTS-HHHHHHHHHHHHHHHHHHHHHTT----STTGGGGGSPPPPPPSS--HHHHT-HHHHHHHHHHHHHHHHHHHHHHHHHHHHTT--HHHHHHHTHHHHHHHHHHHHHHHHHHHHHHHHHTSPTTS-----------SEE-S--SGGGEEEPPTTSTTTTSEEE--GGG-EESB-TTT-PBPPP-B-TT---S-TTT--HHHHTTBPP-HHHHHHHHHHHHHHHHHSS-TTTT-----SS-----